Protein AF-A0A2M8E3I6-F1 (afdb_monomer_lite)

Foldseek 3Di:
DDKDWQDPDPPFNFQGKMWDADVVVRAIAIEFGAFRDPPPPRLVVLQDDGPDQLQRHAEYEFQAQDRSGHVSQLLSVVRHHQHAYEFAPLRLLLNLLVNQVVQVVSPPSHHNVSSVSHHYDHQLVDPPDFAQDWDDPDVQKIWHWWQQQPFQRGTKIWIWGQDPVRDIAIEIENPDHDLAALPACQQFFWHHTDDHHDDHPYYDDRCPCVPPDDDPLNSGNVSVLVVVLVCCCVACPVVVHDDDDDDDLGRVVLSVVVSVQCSCPPPVDDPPAHFHAQDDPPCPVPQCDVQKHFPLLVVLLLVLLVVDDPVSSVLPVVQKDFPDDPPRTIMGGDDPRPDDVVNSVVSSVVNHGDDPDDDDDPDPSSVSNVVSSLVLLPPPDDPDPSRHGTGRVVPVPPVSVVVVSSSD

pLDDT: mean 81.99, std 17.5, range [33.56, 98.88]

Sequence (408 aa):
MQFRFIGATGGHVTGSCTHFYYPRKDSQFLVDCGLVQGEGDDFKQNSSAFPFDPSEIDFVLLTHAHQDHCGLIPKLYKDGFTGRVICTKATARLAKLSLLDSAFHNEGLFSEDDVNSILFDPIDDRPKFGLSKLLPIADDLFASFTRSAHILGATSITIGWLNQSTENEYLVMSGDLGNNTKNNPYQPLLAGRQGIFGYPKAIIVESTYGGKDRDQASSDYEGRFECLRKIIQEEVFDKKSLLLIPAFSLQRTQELLFDLVLTFQRHFSSQELSQTPSYFPSEFYDEFENDVWDHAVHRCLLRAIYTLPVVEQDKWLNCFVAADSTGRENFRLVDNAAVSVEDIKKLMAECRHTYPVEIVLDSILARKMSAVFRDELCRRQQFNPEETVYRNRQIKVDPIVKTIFQSI

Structure (mmCIF, N/CA/C/O backbone):
data_AF-A0A2M8E3I6-F1
#
_entry.id   AF-A0A2M8E3I6-F1
#
loop_
_atom_site.group_PDB
_atom_site.id
_atom_site.type_symbol
_atom_site.label_atom_id
_atom_site.label_alt_id
_atom_site.label_comp_id
_atom_site.label_asym_id
_atom_site.label_entity_id
_atom_site.label_seq_id
_atom_site.pdbx_PDB_ins_code
_atom_site.Cartn_x
_atom_site.Cartn_y
_atom_site.Cartn_z
_atom_site.occupancy
_atom_site.B_iso_or_equiv
_atom_site.auth_seq_id
_atom_site.auth_comp_id
_atom_site.auth_asym_id
_atom_site.auth_atom_id
_atom_site.pdbx_PDB_model_num
ATOM 1 N N . MET A 1 1 ? 21.182 2.546 -16.568 1.00 93.81 1 MET A N 1
ATOM 2 C CA . MET A 1 1 ? 19.745 2.713 -16.292 1.00 93.81 1 MET A CA 1
ATOM 3 C C . MET A 1 1 ? 19.316 4.084 -16.776 1.00 93.81 1 MET A C 1
ATOM 5 O O . MET A 1 1 ? 20.080 5.025 -16.590 1.00 93.81 1 MET A O 1
ATOM 9 N N . GLN A 1 2 ? 18.151 4.186 -17.406 1.00 95.12 2 GLN A N 1
ATOM 10 C CA . GLN A 1 2 ? 17.496 5.449 -17.746 1.00 95.12 2 GLN A CA 1
ATOM 11 C C . GLN A 1 2 ? 16.125 5.473 -17.069 1.00 95.12 2 GLN A C 1
ATOM 13 O O . GLN A 1 2 ? 15.511 4.423 -16.898 1.00 95.12 2 GLN A O 1
ATOM 18 N N . PHE A 1 3 ? 15.651 6.652 -16.676 1.00 95.94 3 PHE A N 1
ATOM 19 C CA . PHE A 1 3 ? 14.306 6.810 -16.135 1.00 95.94 3 PHE A CA 1
ATOM 20 C C . PHE A 1 3 ? 13.738 8.180 -16.485 1.00 95.94 3 PHE A C 1
ATOM 22 O O . PHE A 1 3 ? 14.482 9.129 -16.744 1.00 95.94 3 PHE A O 1
ATOM 29 N N . ARG A 1 4 ? 12.412 8.274 -16.488 1.00 95.75 4 ARG A N 1
ATOM 30 C CA . ARG A 1 4 ? 11.667 9.520 -16.661 1.00 95.75 4 ARG A CA 1
ATOM 31 C C . ARG A 1 4 ? 10.463 9.533 -15.729 1.00 95.75 4 ARG A C 1
ATOM 33 O O . ARG A 1 4 ? 9.799 8.512 -15.548 1.00 95.75 4 ARG A O 1
ATOM 40 N N . PHE A 1 5 ? 10.179 10.698 -15.167 1.00 96.19 5 PHE A N 1
ATOM 41 C CA . PHE A 1 5 ? 8.969 10.917 -14.389 1.00 96.19 5 PHE A CA 1
ATOM 42 C C . PHE A 1 5 ? 7.793 11.158 -15.328 1.00 96.19 5 PHE A C 1
ATOM 44 O O . PHE A 1 5 ? 7.917 11.929 -16.280 1.00 96.19 5 PHE A O 1
ATOM 51 N N . ILE A 1 6 ? 6.682 10.474 -15.073 1.00 95.62 6 ILE A N 1
ATOM 52 C CA . ILE A 1 6 ? 5.455 10.587 -15.865 1.00 95.62 6 ILE A CA 1
ATOM 53 C C . ILE A 1 6 ? 4.423 11.452 -15.138 1.00 95.62 6 ILE A C 1
ATOM 55 O O . ILE A 1 6 ? 3.799 12.297 -15.770 1.00 95.62 6 ILE A O 1
ATOM 59 N N . GLY A 1 7 ? 4.291 11.286 -13.820 1.00 92.62 7 GLY A N 1
ATOM 60 C CA . GLY A 1 7 ? 3.393 12.078 -12.974 1.00 92.62 7 GLY A CA 1
ATOM 61 C C . GLY A 1 7 ? 3.986 12.360 -11.590 1.00 92.62 7 GLY A C 1
ATOM 62 O O . GLY A 1 7 ? 5.156 12.047 -11.356 1.00 92.62 7 GLY A O 1
ATOM 63 N N . ALA A 1 8 ? 3.211 13.008 -10.711 1.00 89.88 8 ALA A N 1
ATOM 64 C CA . ALA A 1 8 ? 3.651 13.522 -9.403 1.00 89.88 8 ALA A CA 1
ATOM 65 C C . ALA A 1 8 ? 4.934 14.387 -9.464 1.00 89.88 8 ALA A C 1
ATOM 67 O O . ALA A 1 8 ? 5.856 14.259 -8.657 1.00 89.88 8 ALA A O 1
ATOM 68 N N . THR A 1 9 ? 5.028 15.266 -10.468 1.00 87.62 9 THR A N 1
ATOM 69 C CA . THR A 1 9 ? 6.134 16.231 -10.625 1.00 87.62 9 THR A CA 1
ATOM 70 C C . THR A 1 9 ? 5.603 17.634 -10.878 1.00 87.62 9 THR A C 1
ATOM 72 O O . THR A 1 9 ? 4.411 17.814 -11.061 1.00 87.62 9 THR A O 1
ATOM 75 N N . GLY A 1 10 ? 6.458 18.662 -10.860 1.00 82.69 10 GLY A N 1
ATOM 76 C CA . GLY A 1 10 ? 6.029 20.030 -11.191 1.00 82.69 10 GLY A CA 1
ATOM 77 C C . GLY A 1 10 ? 5.112 20.689 -10.152 1.00 82.69 10 GLY A C 1
ATOM 78 O O . GLY A 1 10 ? 4.431 21.653 -10.479 1.00 82.69 10 GLY A O 1
ATOM 79 N N . GLY A 1 11 ? 5.108 20.195 -8.909 1.00 79.19 11 GLY A N 1
ATOM 80 C CA . GLY A 1 11 ? 4.252 20.687 -7.820 1.00 79.19 11 GLY A CA 1
ATOM 81 C C . GLY A 1 11 ? 2.971 19.875 -7.601 1.00 79.19 11 GLY A C 1
ATOM 82 O O . GLY A 1 11 ? 2.215 20.191 -6.686 1.00 79.19 11 GLY A O 1
ATOM 83 N N . HIS A 1 12 ? 2.756 18.836 -8.406 1.00 86.38 12 HIS A N 1
ATOM 84 C CA . HIS A 1 12 ? 1.662 17.876 -8.281 1.00 86.38 12 HIS A CA 1
ATOM 85 C C . HIS A 1 12 ? 1.984 16.798 -7.232 1.00 86.38 12 HIS A C 1
ATOM 87 O O . HIS A 1 12 ? 3.141 16.392 -7.104 1.00 86.38 12 HIS A O 1
ATOM 93 N N . VAL A 1 13 ? 0.974 16.359 -6.476 1.00 87.50 13 VAL A N 1
ATOM 94 C CA . VAL A 1 13 ? 1.110 15.360 -5.397 1.00 87.50 13 VAL A CA 1
ATOM 95 C C . VAL A 1 13 ? 0.687 13.977 -5.886 1.00 87.50 13 VAL A C 1
ATOM 97 O O . VAL A 1 13 ? 1.297 12.985 -5.509 1.00 87.50 13 VAL A O 1
ATOM 100 N N . THR A 1 14 ? -0.331 13.914 -6.742 1.00 92.56 14 THR A N 1
ATOM 101 C CA . THR A 1 14 ? -0.968 12.660 -7.158 1.00 92.56 14 THR A CA 1
ATOM 102 C C . THR A 1 14 ? -0.487 12.177 -8.530 1.00 92.56 14 THR A C 1
ATOM 104 O O . THR A 1 14 ? 0.274 12.852 -9.230 1.00 92.56 14 THR A O 1
ATOM 107 N N . GLY A 1 15 ? -0.906 10.972 -8.925 1.00 94.00 15 GLY A N 1
ATOM 108 C CA . GLY A 1 15 ? -0.534 10.385 -10.212 1.00 94.00 15 GLY A CA 1
ATOM 109 C C . GLY A 1 15 ? 0.913 9.901 -10.270 1.00 94.00 15 GLY A C 1
ATOM 110 O O . GLY A 1 15 ? 1.562 10.037 -11.307 1.00 94.00 15 GLY A O 1
ATOM 111 N N . SER A 1 16 ? 1.450 9.365 -9.169 1.00 97.25 16 SER A N 1
ATOM 112 C CA . SER A 1 16 ? 2.825 8.866 -9.125 1.00 97.25 16 SER A CA 1
ATOM 113 C C . SER A 1 16 ? 3.037 7.778 -10.176 1.00 97.25 16 SER A C 1
ATOM 115 O O . SER A 1 16 ? 2.357 6.748 -10.196 1.00 97.25 16 SER A O 1
ATOM 117 N N . CYS A 1 17 ? 3.983 8.019 -11.080 1.00 98.06 17 CYS A N 1
ATOM 118 C CA . CYS A 1 17 ? 4.408 7.042 -12.068 1.00 98.06 17 CYS A CA 1
ATOM 119 C C . CYS A 1 17 ? 5.804 7.400 -12.577 1.00 98.06 17 CYS A C 1
ATOM 121 O O . CYS A 1 17 ? 6.047 8.512 -13.060 1.00 98.06 17 CYS A O 1
ATOM 123 N N . THR A 1 18 ? 6.733 6.452 -12.482 1.00 98.25 18 THR A N 1
ATOM 124 C CA . THR A 1 18 ? 8.090 6.598 -13.018 1.00 98.25 18 THR A CA 1
ATOM 125 C C . THR A 1 18 ? 8.389 5.458 -13.976 1.00 98.25 18 THR A C 1
ATOM 127 O O . THR A 1 18 ? 8.309 4.291 -13.604 1.00 98.25 18 THR A O 1
ATOM 130 N N . HIS A 1 19 ? 8.771 5.803 -15.203 1.00 98.44 19 HIS A N 1
ATOM 131 C CA . HIS A 1 19 ? 9.119 4.843 -16.243 1.00 98.44 19 HIS A CA 1
ATOM 132 C C . HIS A 1 19 ? 10.629 4.627 -16.291 1.00 98.44 19 HIS A C 1
ATOM 134 O O . HIS A 1 19 ? 11.386 5.595 -16.402 1.00 98.44 19 HIS A O 1
ATOM 140 N N . PHE A 1 20 ? 11.057 3.370 -16.245 1.00 98.25 20 PHE A N 1
ATOM 141 C CA . PHE A 1 20 ? 12.452 2.953 -16.317 1.00 98.25 20 PHE A CA 1
ATOM 142 C C . PHE A 1 20 ? 12.721 2.180 -17.602 1.00 98.25 20 PHE A C 1
ATOM 144 O O . PHE A 1 20 ? 11.920 1.348 -18.013 1.00 98.25 20 PHE A O 1
ATOM 151 N N . TYR A 1 21 ? 13.899 2.410 -18.176 1.00 97.81 21 TYR A N 1
ATOM 152 C CA . TYR A 1 21 ? 14.440 1.618 -19.273 1.00 97.81 21 TYR A CA 1
ATOM 153 C C . TYR A 1 21 ? 15.855 1.150 -18.931 1.00 97.81 21 TYR A C 1
ATOM 155 O O . TYR A 1 21 ? 16.735 1.942 -18.557 1.00 97.81 21 TYR A O 1
ATOM 163 N N . TYR A 1 22 ? 16.085 -0.154 -19.071 1.00 96.38 22 TYR A N 1
ATOM 164 C CA . TYR A 1 22 ? 17.361 -0.813 -18.847 1.00 96.38 22 TYR A CA 1
ATOM 165 C C . TYR A 1 22 ? 17.946 -1.357 -20.164 1.00 96.38 22 TYR A C 1
ATOM 167 O O . TYR A 1 22 ? 17.717 -2.515 -20.517 1.00 96.38 22 TYR A O 1
ATOM 175 N N . PRO A 1 23 ? 18.794 -0.571 -20.862 1.00 94.62 23 PRO A N 1
ATOM 176 C CA . PRO A 1 23 ? 19.264 -0.912 -22.208 1.00 94.62 23 PRO A CA 1
ATOM 177 C C . PRO A 1 23 ? 20.058 -2.217 -22.315 1.00 94.62 23 PRO A C 1
ATOM 179 O O . PRO A 1 23 ? 20.102 -2.833 -23.370 1.00 94.62 23 PRO A O 1
ATOM 182 N N . ARG A 1 24 ? 20.725 -2.651 -21.236 1.00 93.19 24 ARG A N 1
ATOM 183 C CA . ARG A 1 24 ? 21.569 -3.861 -21.248 1.00 93.19 24 ARG A CA 1
ATOM 184 C C . ARG A 1 24 ? 20.755 -5.143 -21.446 1.00 93.19 24 ARG A C 1
ATOM 186 O O . ARG A 1 24 ? 21.316 -6.141 -21.893 1.00 93.19 24 ARG A O 1
ATOM 193 N N . LYS A 1 25 ? 19.474 -5.124 -21.078 1.00 94.31 25 LYS A N 1
ATOM 194 C CA . LYS A 1 25 ? 18.557 -6.264 -21.187 1.00 94.31 25 LYS A CA 1
ATOM 195 C C . LYS A 1 25 ? 17.316 -5.955 -22.013 1.00 94.31 25 LYS A C 1
ATOM 197 O O . LYS A 1 25 ? 16.444 -6.806 -22.069 1.00 94.31 25 LYS A O 1
ATOM 202 N N . ASP A 1 26 ? 17.264 -4.769 -22.619 1.00 95.12 26 ASP A N 1
ATOM 203 C CA . ASP A 1 26 ? 16.097 -4.278 -23.352 1.00 95.12 26 ASP A CA 1
ATOM 204 C C . ASP A 1 26 ? 14.796 -4.399 -22.537 1.00 95.12 26 ASP A C 1
ATOM 206 O O . ASP A 1 26 ? 13.792 -4.917 -23.002 1.00 95.12 26 ASP A O 1
ATOM 210 N N . SER A 1 27 ? 14.859 -3.990 -21.265 1.00 96.25 27 SER A N 1
ATOM 211 C CA . SER A 1 27 ? 13.764 -4.160 -20.303 1.00 96.25 27 SER A CA 1
ATOM 212 C C . SER A 1 27 ? 13.181 -2.813 -19.894 1.00 96.25 27 SER A C 1
ATOM 214 O O . SER A 1 27 ? 13.933 -1.881 -19.574 1.00 96.25 27 SER A O 1
ATOM 216 N N . GLN A 1 28 ? 11.853 -2.715 -19.884 1.00 98.19 28 GLN A N 1
ATOM 217 C CA . GLN A 1 28 ? 11.099 -1.529 -19.482 1.00 98.19 28 GLN A CA 1
ATOM 218 C C . GLN A 1 28 ? 10.182 -1.875 -18.311 1.00 98.19 28 GLN A C 1
ATOM 220 O O . GLN A 1 28 ? 9.506 -2.898 -18.309 1.00 98.19 28 GLN A O 1
ATOM 225 N N . PHE A 1 29 ? 10.148 -1.033 -17.284 1.00 98.69 29 PHE A N 1
ATOM 226 C CA . PHE A 1 29 ? 9.300 -1.271 -16.116 1.00 98.69 29 PHE A CA 1
ATOM 227 C C . PHE A 1 29 ? 8.841 0.037 -15.483 1.00 98.69 29 PHE A C 1
ATOM 229 O O . PHE A 1 29 ? 9.412 1.105 -15.720 1.00 98.69 29 PHE A O 1
ATOM 236 N N . LEU A 1 30 ? 7.806 -0.051 -14.652 1.00 98.81 30 LEU A N 1
ATOM 237 C CA . LEU A 1 30 ? 7.292 1.091 -13.902 1.00 98.81 30 LEU A CA 1
ATOM 238 C C . LEU A 1 30 ? 7.604 0.959 -12.414 1.00 98.81 30 LEU A C 1
ATOM 240 O O . LEU A 1 30 ? 7.634 -0.143 -11.864 1.00 98.81 30 LEU A O 1
ATOM 244 N N . VAL A 1 31 ? 7.783 2.102 -11.760 1.00 98.75 31 VAL A N 1
ATOM 245 C CA . VAL A 1 31 ? 7.571 2.232 -10.319 1.00 98.75 31 VAL A CA 1
ATOM 246 C C . VAL A 1 31 ? 6.339 3.090 -10.121 1.00 98.75 31 VAL A C 1
ATOM 248 O O . VAL A 1 31 ? 6.346 4.259 -10.517 1.00 98.75 31 VAL A O 1
ATOM 251 N N . ASP A 1 32 ? 5.323 2.486 -9.511 1.00 98.75 32 ASP A N 1
ATOM 252 C CA . ASP A 1 32 ? 3.974 3.026 -9.351 1.00 98.75 32 ASP A CA 1
ATOM 253 C C . ASP A 1 32 ? 3.268 3.378 -10.684 1.00 98.75 32 ASP A C 1
ATOM 255 O O . ASP A 1 32 ? 3.872 3.580 -11.742 1.00 98.75 32 ASP A O 1
ATOM 259 N N . CYS A 1 33 ? 1.939 3.393 -10.644 1.00 98.31 33 CYS A N 1
ATOM 260 C CA . CYS A 1 33 ? 1.063 3.824 -11.731 1.00 98.31 33 CYS A CA 1
ATOM 261 C C . CYS A 1 33 ? -0.250 4.334 -11.119 1.00 98.31 33 CYS A C 1
ATOM 263 O O . CYS A 1 33 ? -1.240 3.608 -10.988 1.00 98.31 33 CYS A O 1
ATOM 265 N N . GLY A 1 34 ? -0.207 5.571 -10.638 1.00 97.38 34 GLY A N 1
ATOM 266 C CA . GLY A 1 34 ? -1.261 6.192 -9.851 1.00 97.38 34 GLY A CA 1
ATOM 267 C C . GLY A 1 34 ? -2.259 7.037 -10.628 1.00 97.38 34 GLY A C 1
ATOM 268 O O . GLY A 1 34 ? -1.952 7.536 -11.704 1.00 97.38 34 GLY A O 1
ATOM 269 N N . LEU A 1 35 ? -3.434 7.246 -10.033 1.00 94.88 35 LEU A N 1
ATOM 270 C CA . LEU A 1 35 ? -4.425 8.225 -10.483 1.00 94.88 35 LEU A CA 1
ATOM 271 C C . LEU A 1 35 ? -4.033 9.638 -10.059 1.00 94.88 35 LEU A C 1
ATOM 273 O O . LEU A 1 35 ? -3.613 9.858 -8.924 1.00 94.88 35 LEU A O 1
ATOM 277 N N . VAL A 1 36 ? -4.256 10.600 -10.948 1.00 92.94 36 VAL A N 1
ATOM 278 C CA . VAL A 1 36 ? -4.301 12.022 -10.595 1.00 92.94 36 VAL A CA 1
ATOM 279 C C . VAL A 1 36 ? -5.643 12.314 -9.921 1.00 92.94 36 VAL A C 1
ATOM 281 O O . VAL A 1 36 ? -6.683 11.876 -10.422 1.00 92.94 36 VAL A O 1
ATOM 284 N N . GLN A 1 37 ? -5.632 13.014 -8.785 1.00 88.06 37 GLN A N 1
ATOM 285 C CA . GLN A 1 37 ? -6.829 13.360 -8.014 1.00 88.06 37 GLN A CA 1
ATOM 286 C C . GLN A 1 37 ? -6.714 14.759 -7.398 1.00 88.06 37 GLN A C 1
ATOM 288 O O . GLN A 1 37 ? -5.751 15.068 -6.702 1.00 88.06 37 GLN A O 1
ATOM 293 N N . GLY A 1 38 ? -7.750 15.579 -7.571 1.00 84.12 38 GLY A N 1
ATOM 294 C CA . GLY A 1 38 ? -7.849 16.912 -6.984 1.00 84.12 38 GLY A CA 1
ATOM 295 C C . GLY A 1 38 ? -6.965 17.964 -7.656 1.00 84.12 38 GLY A C 1
ATOM 296 O O . GLY A 1 38 ? -6.699 18.998 -7.045 1.00 84.12 38 GLY A O 1
ATOM 297 N N . GLU A 1 39 ? -6.515 17.730 -8.892 1.00 80.56 39 GLU A N 1
ATOM 298 C CA . GLU A 1 39 ? -5.543 18.586 -9.589 1.00 80.56 39 GLU A CA 1
ATOM 299 C C . GLU A 1 39 ? -6.101 19.213 -10.879 1.00 80.56 39 GLU A C 1
ATOM 301 O O . GLU A 1 39 ? -5.367 19.814 -11.667 1.00 80.56 39 GLU A O 1
ATOM 306 N N . GLY A 1 40 ? -7.419 19.134 -11.077 1.00 82.19 40 GLY A N 1
ATOM 307 C CA . GLY A 1 40 ? -8.148 19.831 -12.133 1.00 82.19 40 GLY A CA 1
ATOM 308 C C . GLY A 1 40 ? -9.080 18.891 -12.885 1.00 82.19 40 GLY A C 1
ATOM 309 O O . GLY A 1 40 ? -9.989 18.308 -12.302 1.00 82.19 40 GLY A O 1
ATOM 310 N N . ASP A 1 41 ? -8.881 18.772 -14.200 1.00 84.44 41 ASP A N 1
ATOM 311 C CA . ASP A 1 41 ? -9.621 17.819 -15.039 1.00 84.44 41 ASP A CA 1
ATOM 312 C C . ASP A 1 41 ? -9.007 16.413 -14.918 1.00 84.44 41 ASP A C 1
ATOM 314 O O . ASP A 1 41 ? -8.350 15.903 -15.831 1.00 84.44 41 ASP A O 1
ATOM 318 N N . ASP A 1 42 ? -9.168 15.826 -13.730 1.00 87.88 42 ASP A N 1
ATOM 319 C CA . ASP A 1 42 ? -8.572 14.545 -13.342 1.00 87.88 42 ASP A CA 1
ATOM 320 C C . ASP A 1 42 ? -8.997 13.419 -14.292 1.00 87.88 42 ASP A C 1
ATOM 322 O O . ASP A 1 42 ? -8.178 12.603 -14.711 1.00 87.88 42 ASP A O 1
ATOM 326 N N . PHE A 1 43 ? -10.272 13.394 -14.694 1.00 86.00 43 PHE A N 1
ATOM 327 C CA . PHE A 1 43 ? -10.789 12.367 -15.597 1.00 86.00 43 PHE A CA 1
ATOM 328 C C . PHE A 1 43 ? -10.092 12.418 -16.957 1.00 86.00 43 PHE A C 1
ATOM 330 O O . PHE A 1 43 ? -9.667 11.384 -17.477 1.00 86.00 43 PHE A O 1
ATOM 337 N N . LYS A 1 44 ? -9.918 13.611 -17.538 1.00 88.19 44 LYS A N 1
ATOM 338 C CA . LYS A 1 44 ? -9.202 13.768 -18.809 1.00 88.19 44 LYS A CA 1
ATOM 339 C C . LYS A 1 44 ? -7.736 13.352 -18.701 1.00 88.19 44 LYS A C 1
ATOM 341 O O . LYS A 1 44 ? -7.215 12.708 -19.612 1.00 88.19 44 LYS A O 1
ATOM 346 N N . GLN A 1 45 ? -7.067 13.708 -17.606 1.00 89.81 45 GLN A N 1
ATOM 347 C CA . GLN A 1 45 ? -5.674 13.309 -17.386 1.00 89.81 45 GLN A CA 1
ATOM 348 C C . GLN A 1 45 ? -5.552 11.788 -17.272 1.00 89.81 45 GLN A C 1
ATOM 350 O O . GLN A 1 45 ? -4.782 11.175 -18.007 1.00 89.81 45 GLN A O 1
ATOM 355 N N . ASN A 1 46 ? -6.384 11.173 -16.435 1.00 93.75 46 ASN A N 1
ATOM 356 C CA . ASN A 1 46 ? -6.369 9.734 -16.198 1.00 93.75 46 ASN A CA 1
ATOM 357 C C . ASN A 1 46 ? -6.786 8.921 -17.438 1.00 93.75 46 ASN A C 1
ATOM 359 O O . ASN A 1 46 ? -6.259 7.835 -17.667 1.00 93.75 46 ASN A O 1
ATOM 363 N N . SER A 1 47 ? -7.702 9.437 -18.266 1.00 92.56 47 SER A N 1
ATOM 364 C CA . SER A 1 47 ? -8.155 8.776 -19.504 1.00 92.56 47 SER A CA 1
ATOM 365 C C . SER A 1 47 ? -7.203 8.939 -20.691 1.00 92.56 47 SER A C 1
ATOM 367 O O . SER A 1 47 ? -7.364 8.249 -21.698 1.00 92.56 47 SER A O 1
ATOM 369 N N . SER A 1 48 ? -6.196 9.810 -20.587 1.00 93.69 48 SER A N 1
ATOM 370 C CA . SER A 1 48 ? -5.222 10.018 -21.658 1.00 93.69 48 SER A CA 1
ATOM 371 C C . SER A 1 48 ? -4.384 8.760 -21.928 1.00 93.69 48 SER A C 1
ATOM 373 O O . SER A 1 48 ? -4.214 7.881 -21.075 1.00 93.69 48 SER A O 1
ATOM 375 N N . ALA A 1 49 ? -3.859 8.654 -23.150 1.00 95.69 49 ALA A N 1
ATOM 376 C CA . ALA A 1 49 ? -2.927 7.589 -23.501 1.00 95.69 49 ALA A CA 1
ATOM 377 C C . ALA A 1 49 ? -1.630 7.726 -22.690 1.00 95.69 49 ALA A C 1
ATOM 379 O O . ALA A 1 49 ? -1.152 8.838 -22.447 1.00 95.69 49 ALA A O 1
ATOM 380 N N . PHE A 1 50 ? -1.045 6.594 -22.298 1.00 97.12 50 PHE A N 1
ATOM 381 C CA . PHE A 1 50 ? 0.264 6.596 -21.657 1.00 97.12 50 PHE A CA 1
ATOM 382 C C . PHE A 1 50 ? 1.339 7.096 -22.642 1.00 97.12 50 PHE A C 1
ATOM 384 O O . PHE A 1 50 ? 1.246 6.850 -23.844 1.00 97.12 50 PHE A O 1
ATOM 391 N N . PRO A 1 51 ? 2.398 7.777 -22.168 1.00 96.38 51 PRO A N 1
ATOM 392 C CA . PRO A 1 51 ? 3.505 8.232 -23.019 1.00 96.38 51 PRO A CA 1
ATOM 393 C C . PRO A 1 51 ? 4.510 7.109 -23.361 1.00 96.38 51 PRO A C 1
ATOM 395 O O . PRO A 1 51 ? 5.648 7.382 -23.756 1.00 96.38 51 PRO A O 1
ATOM 398 N N . PHE A 1 52 ? 4.124 5.854 -23.137 1.00 96.81 52 PHE A N 1
ATOM 399 C CA . PHE A 1 52 ? 4.816 4.604 -23.457 1.00 96.81 52 PHE A CA 1
ATOM 400 C C . PHE A 1 52 ? 3.773 3.592 -23.939 1.00 96.81 52 PHE A C 1
ATOM 402 O O . PHE A 1 52 ? 2.587 3.767 -23.663 1.00 96.81 52 PHE A O 1
ATOM 409 N N . ASP A 1 53 ? 4.218 2.539 -24.620 1.00 97.81 53 ASP A N 1
ATOM 410 C CA . ASP A 1 53 ? 3.368 1.402 -24.968 1.00 97.81 53 ASP A CA 1
ATOM 411 C C . ASP A 1 53 ? 3.222 0.471 -23.745 1.00 97.81 53 ASP A C 1
ATOM 413 O O . ASP A 1 53 ? 4.226 -0.071 -23.276 1.00 97.81 53 ASP A O 1
ATOM 417 N N . PRO A 1 54 ? 2.010 0.279 -23.186 1.00 98.25 54 PRO A N 1
ATOM 418 C CA . PRO A 1 54 ? 1.792 -0.621 -22.052 1.00 98.25 54 PRO A CA 1
ATOM 419 C C . PRO A 1 54 ? 2.213 -2.071 -22.307 1.00 98.25 54 PRO A C 1
ATOM 421 O O . PRO A 1 54 ? 2.590 -2.759 -21.358 1.00 98.25 54 PRO A O 1
ATOM 424 N N . SER A 1 55 ? 2.172 -2.535 -23.561 1.00 98.25 55 SER A N 1
ATOM 425 C CA . SER A 1 55 ? 2.550 -3.906 -23.927 1.00 98.25 55 SER A CA 1
ATOM 426 C C . SER A 1 55 ? 4.062 -4.158 -23.878 1.00 98.25 55 SER A C 1
ATOM 428 O O . SER A 1 55 ? 4.483 -5.309 -23.783 1.00 98.25 55 SER A O 1
ATOM 430 N N . GLU A 1 56 ? 4.877 -3.097 -23.879 1.00 98.00 56 GLU A N 1
ATOM 431 C CA . GLU A 1 56 ? 6.338 -3.180 -23.745 1.00 98.00 56 GLU A CA 1
ATOM 432 C C . GLU A 1 56 ? 6.816 -3.159 -22.283 1.00 98.00 56 GLU A C 1
ATOM 434 O O . GLU A 1 56 ? 8.004 -3.333 -22.018 1.00 98.00 56 GLU A O 1
ATOM 439 N N . ILE A 1 57 ? 5.921 -2.926 -21.318 1.00 98.56 57 ILE A N 1
ATOM 440 C CA . ILE A 1 57 ? 6.269 -2.903 -19.894 1.00 98.56 57 ILE A CA 1
ATOM 441 C C . ILE A 1 57 ? 6.332 -4.340 -19.358 1.00 98.56 57 ILE A C 1
ATOM 443 O O . ILE A 1 57 ? 5.341 -5.067 -19.360 1.00 98.56 57 ILE A O 1
ATOM 447 N N . ASP A 1 58 ? 7.481 -4.737 -18.814 1.00 98.50 58 ASP A N 1
ATOM 448 C CA . ASP A 1 58 ? 7.723 -6.092 -18.306 1.00 98.50 58 ASP A CA 1
ATOM 449 C C . ASP A 1 58 ? 7.024 -6.350 -16.962 1.00 98.50 58 ASP A C 1
ATOM 451 O O . ASP A 1 58 ? 6.494 -7.434 -16.687 1.00 98.50 58 ASP A O 1
ATOM 455 N N . PHE A 1 59 ? 7.068 -5.359 -16.070 1.00 98.75 59 PHE A N 1
ATOM 456 C CA . PHE A 1 59 ? 6.495 -5.426 -14.728 1.00 98.75 59 PHE A CA 1
ATOM 457 C C . PHE A 1 59 ? 6.305 -4.034 -14.115 1.00 98.75 59 PHE A C 1
ATOM 459 O O . PHE A 1 59 ? 6.871 -3.034 -14.562 1.00 98.75 59 PHE A O 1
ATOM 466 N N . VAL A 1 60 ? 5.534 -3.989 -13.030 1.00 98.88 60 VAL A N 1
ATOM 467 C CA . VAL A 1 60 ? 5.369 -2.812 -12.172 1.00 98.88 60 VAL A CA 1
ATOM 468 C C . VAL A 1 60 ? 5.901 -3.143 -10.784 1.00 98.88 60 VAL A C 1
ATOM 470 O O . VAL A 1 60 ? 5.519 -4.150 -10.192 1.00 98.88 60 VAL A O 1
ATOM 473 N N . LEU A 1 61 ? 6.770 -2.295 -10.245 1.00 98.88 61 LEU A N 1
ATOM 474 C CA . LEU A 1 61 ? 7.127 -2.285 -8.830 1.00 98.88 61 LEU A CA 1
ATOM 475 C C . LEU A 1 61 ? 6.179 -1.315 -8.122 1.00 98.88 61 LEU A C 1
ATOM 477 O O . LEU A 1 61 ? 6.174 -0.129 -8.441 1.00 98.88 61 LEU A O 1
ATOM 481 N N . LEU A 1 62 ? 5.370 -1.804 -7.184 1.00 98.88 62 LEU A N 1
ATOM 482 C CA . LEU A 1 62 ? 4.374 -0.977 -6.500 1.00 98.88 62 LEU A CA 1
ATOM 483 C C . LEU A 1 62 ? 4.781 -0.729 -5.043 1.00 98.88 62 LEU A C 1
ATOM 485 O O . LEU A 1 62 ? 4.968 -1.673 -4.269 1.00 98.88 62 LEU A O 1
ATOM 489 N N . THR A 1 63 ? 4.907 0.548 -4.675 1.00 98.62 63 THR A N 1
ATOM 490 C CA . THR A 1 63 ? 5.378 0.984 -3.352 1.00 98.62 63 THR A CA 1
ATOM 491 C C . THR A 1 63 ? 4.337 0.753 -2.263 1.00 98.62 63 THR A C 1
ATOM 493 O O . THR A 1 63 ? 4.677 0.262 -1.183 1.00 98.62 63 THR A O 1
ATOM 496 N N . HIS A 1 64 ? 3.073 1.104 -2.527 1.00 98.31 64 HIS A N 1
ATOM 497 C CA . HIS A 1 64 ? 1.960 0.948 -1.593 1.00 98.31 64 HIS A CA 1
ATOM 498 C C . HIS A 1 64 ? 0.584 1.078 -2.277 1.00 98.31 64 HIS A C 1
ATOM 500 O O . HIS A 1 64 ? 0.483 1.235 -3.485 1.00 98.31 64 HIS A O 1
ATOM 506 N N . ALA A 1 65 ? -0.493 0.942 -1.498 1.00 98.00 65 ALA A N 1
ATOM 507 C CA . ALA A 1 65 ? -1.852 0.717 -1.997 1.00 98.00 65 ALA A CA 1
ATOM 508 C C . ALA A 1 65 ? -2.728 1.975 -2.170 1.00 98.00 65 ALA A C 1
ATOM 510 O O . ALA A 1 65 ? -3.920 1.828 -2.442 1.00 98.00 65 ALA A O 1
ATOM 511 N N . HIS A 1 66 ? -2.204 3.192 -1.993 1.00 97.19 66 HIS A N 1
ATOM 512 C CA . HIS A 1 66 ? -3.012 4.380 -2.279 1.00 97.19 66 HIS A CA 1
ATOM 513 C C . HIS A 1 66 ? -3.285 4.532 -3.784 1.00 97.19 66 HIS A C 1
ATOM 515 O O . HIS A 1 66 ? -2.530 4.047 -4.633 1.00 97.19 66 HIS A O 1
ATOM 521 N N . GLN A 1 67 ? -4.407 5.170 -4.122 1.00 95.75 67 GLN A N 1
ATOM 522 C CA . GLN A 1 67 ? -4.887 5.296 -5.503 1.00 95.75 67 GLN A CA 1
ATOM 523 C C . GLN A 1 67 ? -3.973 6.166 -6.366 1.00 95.75 67 GLN A C 1
ATOM 525 O O . GLN A 1 67 ? -3.788 5.884 -7.544 1.00 95.75 67 GLN A O 1
ATOM 530 N N . ASP A 1 68 ? -3.313 7.151 -5.783 1.00 96.50 68 ASP A N 1
ATOM 531 C CA . ASP A 1 68 ? -2.291 7.971 -6.424 1.00 96.50 68 ASP A CA 1
ATOM 532 C C . ASP A 1 68 ? -0.958 7.242 -6.663 1.00 96.50 68 ASP A C 1
ATOM 534 O O . ASP A 1 68 ? -0.057 7.820 -7.264 1.00 96.50 68 ASP A O 1
ATOM 538 N N . HIS A 1 69 ? -0.859 5.954 -6.302 1.00 98.44 69 HIS A N 1
ATOM 539 C CA . HIS A 1 69 ? 0.268 5.068 -6.630 1.00 98.44 69 HIS A CA 1
ATOM 540 C C . HIS A 1 69 ? -0.136 3.801 -7.399 1.00 98.44 69 HIS A C 1
ATOM 542 O O . HIS A 1 69 ? 0.681 3.250 -8.134 1.00 98.44 69 HIS A O 1
ATOM 548 N N . CYS A 1 70 ? -1.375 3.317 -7.260 1.00 98.25 70 CYS A N 1
ATOM 549 C CA . CYS A 1 70 ? -1.836 2.086 -7.926 1.00 98.25 70 CYS A CA 1
ATOM 550 C C . CYS A 1 70 ? -3.062 2.254 -8.833 1.00 98.25 70 CYS A C 1
ATOM 552 O O . CYS A 1 70 ? -3.434 1.319 -9.540 1.00 98.25 70 CYS A O 1
ATOM 554 N N . GLY A 1 71 ? -3.712 3.414 -8.803 1.00 97.25 71 GLY A N 1
ATOM 555 C CA . GLY A 1 71 ? -5.044 3.623 -9.358 1.00 97.25 71 GLY A CA 1
ATOM 556 C C . GLY A 1 71 ? -5.157 3.488 -10.878 1.00 97.25 71 GLY A C 1
ATOM 557 O O . GLY A 1 71 ? -6.247 3.215 -11.366 1.00 97.25 71 GLY A O 1
ATOM 558 N N . LEU A 1 72 ? -4.064 3.650 -11.633 1.00 97.75 72 LEU A N 1
ATOM 559 C CA . LEU A 1 72 ? -4.050 3.476 -13.092 1.00 97.75 72 LEU A CA 1
ATOM 560 C C . LEU A 1 72 ? -3.573 2.090 -13.536 1.00 97.75 72 LEU A C 1
ATOM 562 O O . LEU A 1 72 ? -3.631 1.788 -14.728 1.00 97.75 72 LEU A O 1
ATOM 566 N N . ILE A 1 73 ? -3.178 1.212 -12.609 1.00 98.62 73 ILE A N 1
ATOM 567 C CA . ILE A 1 73 ? -2.791 -0.168 -12.935 1.00 98.62 73 ILE A CA 1
ATOM 568 C C . ILE A 1 73 ? -3.893 -0.918 -13.706 1.00 98.62 73 ILE A C 1
ATOM 570 O O . ILE A 1 73 ? -3.556 -1.549 -14.702 1.00 98.62 73 ILE A O 1
ATOM 574 N N . PRO A 1 74 ? -5.193 -0.862 -13.352 1.00 98.25 74 PRO A N 1
ATOM 575 C CA . PRO A 1 74 ? -6.204 -1.574 -14.137 1.00 98.25 74 PRO A CA 1
ATOM 576 C C . PRO A 1 74 ? -6.315 -1.040 -15.575 1.00 98.25 74 PRO A C 1
ATOM 578 O O . PRO A 1 74 ? -6.429 -1.821 -16.515 1.00 98.25 74 PRO A O 1
ATOM 581 N N . LYS A 1 75 ? -6.203 0.284 -15.772 1.00 97.38 75 LYS A N 1
ATOM 582 C CA . LYS A 1 75 ? -6.141 0.883 -17.116 1.00 97.38 75 LYS A CA 1
ATOM 583 C C . LYS A 1 75 ? -4.903 0.408 -17.882 1.00 97.38 75 LYS A C 1
ATOM 585 O O . LYS A 1 75 ? -4.987 0.168 -19.078 1.00 97.38 75 LYS A O 1
ATOM 590 N N . LEU A 1 76 ? -3.769 0.242 -17.203 1.00 98.12 76 LEU A N 1
ATOM 591 C CA . LEU A 1 76 ? -2.553 -0.297 -17.809 1.00 98.12 76 LEU A CA 1
ATOM 592 C C . LEU A 1 76 ? -2.801 -1.700 -18.403 1.00 98.12 76 LEU A C 1
ATOM 594 O O . LEU A 1 76 ? -2.423 -1.938 -19.547 1.00 98.12 76 LEU A O 1
ATOM 598 N N . TYR A 1 77 ? -3.492 -2.590 -17.672 1.00 98.31 77 TYR A N 1
ATOM 599 C CA . TYR A 1 77 ? -3.910 -3.909 -18.182 1.00 98.31 77 TYR A CA 1
ATOM 600 C C . TYR A 1 77 ? -4.892 -3.798 -19.353 1.00 98.31 77 TYR A C 1
ATOM 602 O O . TYR A 1 77 ? -4.692 -4.441 -20.383 1.00 98.31 77 TYR A O 1
ATOM 610 N N . LYS A 1 78 ? -5.911 -2.939 -19.227 1.00 97.19 78 LYS A N 1
ATOM 611 C CA . LYS A 1 78 ? -6.884 -2.653 -20.294 1.00 97.19 78 LYS A CA 1
ATOM 612 C C . LYS A 1 78 ? -6.212 -2.207 -21.598 1.00 97.19 78 LYS A C 1
ATOM 614 O O . LYS A 1 78 ? -6.645 -2.601 -22.678 1.00 97.19 78 LYS A O 1
ATOM 619 N N . ASP A 1 79 ? -5.144 -1.418 -21.491 1.00 97.50 79 ASP A N 1
ATOM 620 C CA . ASP A 1 79 ? -4.403 -0.866 -22.628 1.00 97.50 79 ASP A CA 1
ATOM 621 C C . ASP A 1 79 ? -3.295 -1.808 -23.158 1.00 97.50 79 ASP A C 1
ATOM 623 O O . ASP A 1 79 ? -2.563 -1.430 -24.070 1.00 97.50 79 ASP A O 1
ATOM 627 N N . GLY A 1 80 ? -3.175 -3.036 -22.632 1.00 97.69 80 GLY A N 1
ATOM 628 C CA . GLY A 1 80 ? -2.345 -4.097 -23.223 1.00 97.69 80 GLY A CA 1
ATOM 629 C C . GLY A 1 80 ? -1.172 -4.601 -22.380 1.00 97.69 80 GLY A C 1
ATOM 630 O O . GLY A 1 80 ? -0.439 -5.474 -22.844 1.00 97.69 80 GLY A O 1
ATOM 631 N N . PHE A 1 81 ? -0.979 -4.110 -21.153 1.00 98.56 81 PHE A N 1
ATOM 632 C CA . PHE A 1 81 ? 0.020 -4.674 -20.240 1.00 98.56 81 PHE A CA 1
ATOM 633 C C . PHE A 1 81 ? -0.377 -6.073 -19.763 1.00 98.56 81 PHE A C 1
ATOM 635 O O . PHE A 1 81 ? -1.490 -6.296 -19.290 1.00 98.56 81 PHE A O 1
ATOM 642 N N . THR A 1 82 ? 0.565 -7.013 -19.817 1.00 98.00 82 THR A N 1
ATOM 643 C CA . THR A 1 82 ? 0.362 -8.402 -19.361 1.00 98.00 82 THR A CA 1
ATOM 644 C C . THR A 1 82 ? 1.344 -8.827 -18.271 1.00 98.00 82 THR A C 1
ATOM 646 O O . THR A 1 82 ? 1.374 -9.996 -17.880 1.00 98.00 82 THR A O 1
ATOM 649 N N . GLY A 1 83 ? 2.198 -7.908 -17.813 1.00 98.25 83 GLY A N 1
ATOM 650 C CA . GLY A 1 83 ? 3.226 -8.184 -16.819 1.00 98.25 83 GLY A CA 1
ATOM 651 C C . GLY A 1 83 ? 2.666 -8.369 -15.408 1.00 98.25 83 GLY A C 1
ATOM 652 O O . GLY A 1 83 ? 1.458 -8.437 -15.176 1.00 98.25 83 GLY A O 1
ATOM 653 N N . ARG A 1 84 ? 3.571 -8.464 -14.431 1.00 98.38 84 ARG A N 1
ATOM 654 C CA . ARG A 1 84 ? 3.228 -8.644 -13.009 1.00 98.38 84 ARG A CA 1
ATOM 655 C C . ARG A 1 84 ? 3.346 -7.340 -12.231 1.00 98.38 84 ARG A C 1
ATOM 657 O O . ARG A 1 84 ? 4.219 -6.523 -12.522 1.00 98.38 84 ARG A O 1
ATOM 664 N N . VAL A 1 85 ? 2.536 -7.199 -11.186 1.00 98.81 85 VAL A N 1
ATOM 665 C CA . VAL A 1 85 ? 2.633 -6.110 -10.203 1.00 98.81 85 VAL A CA 1
ATOM 666 C C . VAL A 1 85 ? 3.295 -6.646 -8.938 1.00 98.81 85 VAL A C 1
ATOM 668 O O . VAL A 1 85 ? 2.675 -7.363 -8.155 1.00 98.81 85 VAL A O 1
ATOM 671 N N . ILE A 1 86 ? 4.569 -6.319 -8.747 1.00 98.81 86 ILE A N 1
ATOM 672 C CA . ILE A 1 86 ? 5.404 -6.813 -7.652 1.00 98.81 86 ILE A CA 1
ATOM 673 C C . ILE A 1 86 ? 5.313 -5.843 -6.470 1.00 98.81 86 ILE A C 1
ATOM 675 O O . ILE A 1 86 ? 5.743 -4.691 -6.560 1.00 98.81 86 ILE A O 1
ATOM 679 N N . CYS A 1 87 ? 4.779 -6.315 -5.346 1.00 98.31 87 CYS A N 1
ATOM 680 C CA . CYS A 1 87 ? 4.621 -5.539 -4.112 1.00 98.31 87 CYS A CA 1
ATOM 681 C C . CYS A 1 87 ? 4.506 -6.457 -2.895 1.00 98.31 87 CYS A C 1
ATOM 683 O O . CYS A 1 87 ? 4.617 -7.673 -3.021 1.00 98.31 87 CYS A O 1
ATOM 685 N N . THR A 1 88 ? 4.297 -5.902 -1.700 1.00 96.62 88 THR A N 1
ATOM 686 C CA . THR A 1 88 ? 4.001 -6.729 -0.521 1.00 96.62 88 THR A CA 1
ATOM 687 C C . THR A 1 88 ? 2.594 -7.327 -0.599 1.00 96.62 88 THR A C 1
ATOM 689 O O . THR A 1 88 ? 1.685 -6.757 -1.208 1.00 96.62 88 THR A O 1
ATOM 692 N N . LYS A 1 89 ? 2.371 -8.454 0.078 1.00 94.62 89 LYS A N 1
ATOM 693 C CA . LYS A 1 89 ? 1.069 -9.121 0.151 1.00 94.62 89 LYS A CA 1
ATOM 694 C C . LYS A 1 89 ? -0.025 -8.213 0.699 1.00 94.62 89 LYS A C 1
ATOM 696 O O . LYS A 1 89 ? -1.135 -8.208 0.168 1.00 94.62 89 LYS A O 1
ATOM 701 N N . ALA A 1 90 ? 0.279 -7.428 1.733 1.00 93.69 90 ALA A N 1
ATOM 702 C CA . ALA A 1 90 ? -0.666 -6.453 2.268 1.00 93.69 90 ALA A CA 1
ATOM 703 C C . ALA A 1 90 ? -1.005 -5.385 1.223 1.00 93.69 90 ALA A C 1
ATOM 705 O O . ALA A 1 90 ? -2.184 -5.117 1.002 1.00 93.69 90 ALA A O 1
ATOM 706 N N . THR A 1 91 ? -0.004 -4.843 0.520 1.00 97.69 91 THR A N 1
ATOM 707 C CA . THR A 1 91 ? -0.232 -3.888 -0.572 1.00 97.69 91 THR A CA 1
ATOM 708 C C . THR A 1 91 ? -1.122 -4.478 -1.661 1.00 97.69 91 THR A C 1
ATOM 710 O O . THR A 1 91 ? -2.092 -3.831 -2.034 1.00 97.69 91 THR A O 1
ATOM 713 N N . ALA A 1 92 ? -0.873 -5.709 -2.117 1.00 98.19 92 ALA A N 1
ATOM 714 C CA . ALA A 1 92 ? -1.708 -6.368 -3.123 1.00 98.19 92 ALA A CA 1
ATOM 715 C C . ALA A 1 92 ? -3.177 -6.503 -2.675 1.00 98.19 92 ALA A C 1
ATOM 717 O O . ALA A 1 92 ? -4.098 -6.176 -3.425 1.00 98.19 92 ALA A O 1
ATOM 718 N N . ARG A 1 93 ? -3.409 -6.945 -1.429 1.00 96.94 93 ARG A N 1
ATOM 719 C CA . ARG A 1 93 ? -4.762 -7.111 -0.865 1.00 96.94 93 ARG A CA 1
ATOM 720 C C . ARG A 1 93 ? -5.506 -5.779 -0.760 1.00 96.94 93 ARG A C 1
ATOM 722 O O . ARG A 1 93 ? -6.665 -5.694 -1.161 1.00 96.94 93 ARG A O 1
ATOM 729 N N . LEU A 1 94 ? -4.843 -4.755 -0.224 1.00 97.44 94 LEU A N 1
ATOM 730 C CA . LEU A 1 94 ? -5.422 -3.424 -0.033 1.00 97.44 94 LEU A CA 1
ATOM 731 C C . LEU A 1 94 ? -5.665 -2.726 -1.376 1.00 97.44 94 LEU A C 1
ATOM 733 O O . LEU A 1 94 ? -6.747 -2.184 -1.588 1.00 97.44 94 LEU A O 1
ATOM 737 N N . ALA A 1 95 ? -4.705 -2.802 -2.303 1.00 98.25 95 ALA A N 1
ATOM 738 C CA . ALA A 1 95 ? -4.840 -2.238 -3.641 1.00 98.25 95 ALA A CA 1
ATOM 739 C C . ALA A 1 95 ? -6.030 -2.870 -4.364 1.00 98.25 95 ALA A C 1
ATOM 741 O O . ALA A 1 95 ? -6.886 -2.143 -4.852 1.00 98.25 95 ALA A O 1
ATOM 742 N N . LYS A 1 96 ? -6.171 -4.204 -4.347 1.00 97.94 96 LYS A N 1
ATOM 743 C CA . LYS A 1 96 ? -7.315 -4.876 -4.981 1.00 97.94 96 LYS A CA 1
ATOM 744 C C . LYS A 1 96 ? -8.662 -4.385 -4.439 1.00 97.94 96 LYS A C 1
ATOM 746 O O . LYS A 1 96 ? -9.552 -4.083 -5.226 1.00 97.94 96 LYS A O 1
ATOM 751 N N . LEU A 1 97 ? -8.813 -4.274 -3.116 1.00 95.94 97 LEU A N 1
ATOM 752 C CA . LEU A 1 97 ? -10.047 -3.755 -2.511 1.00 95.94 97 LEU A CA 1
ATOM 753 C C . LEU A 1 97 ? -10.329 -2.309 -2.931 1.00 95.94 97 LEU A C 1
ATOM 755 O O . LEU A 1 97 ? -11.458 -1.990 -3.288 1.00 95.94 97 LEU A O 1
ATOM 759 N N . SER A 1 98 ? -9.303 -1.455 -2.905 1.00 95.25 98 SER A N 1
ATOM 760 C CA . SER A 1 98 ? -9.437 -0.049 -3.286 1.00 95.25 98 SER A CA 1
ATOM 761 C C . SER A 1 98 ? -9.739 0.126 -4.775 1.00 95.25 98 SER A C 1
ATOM 763 O O . SER A 1 98 ? -10.486 1.025 -5.134 1.00 95.25 98 SER A O 1
ATOM 765 N N . LEU A 1 99 ? -9.164 -0.711 -5.641 1.00 97.00 99 LEU A N 1
ATOM 766 C CA . LEU A 1 99 ? -9.355 -0.650 -7.090 1.00 97.00 99 LEU A CA 1
ATOM 767 C C . LEU A 1 99 ? -10.734 -1.161 -7.511 1.00 97.00 99 LEU A C 1
ATOM 769 O O . LEU A 1 99 ? -11.326 -0.580 -8.410 1.00 97.00 99 LEU A O 1
ATOM 773 N N . LEU A 1 100 ? -11.269 -2.193 -6.849 1.00 95.50 100 LEU A N 1
A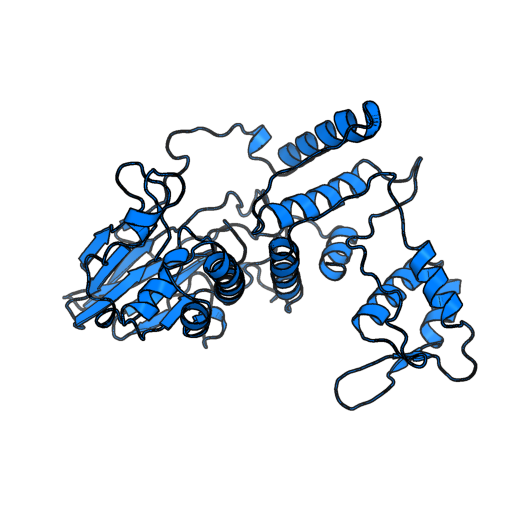TOM 774 C CA . LEU A 1 100 ? -12.648 -2.643 -7.078 1.00 95.50 100 LEU A CA 1
ATOM 775 C C . LEU A 1 100 ? -13.658 -1.553 -6.700 1.00 95.50 100 LEU A C 1
ATOM 777 O O . LEU A 1 100 ? -14.589 -1.288 -7.451 1.00 95.50 100 LEU A O 1
ATOM 781 N N . ASP A 1 101 ? -13.441 -0.880 -5.569 1.00 92.75 101 ASP A N 1
ATOM 782 C CA . ASP A 1 101 ? -14.259 0.272 -5.177 1.00 92.75 101 ASP A CA 1
ATOM 783 C C . ASP A 1 101 ? -14.099 1.442 -6.166 1.00 92.75 101 ASP A C 1
ATOM 785 O O . ASP A 1 101 ? -15.075 2.073 -6.561 1.00 92.75 101 ASP A O 1
ATOM 789 N N . SER A 1 102 ? -12.877 1.684 -6.646 1.00 91.50 102 SER A N 1
ATOM 790 C CA . SER A 1 102 ? -12.580 2.709 -7.651 1.00 91.50 102 SER A CA 1
ATOM 791 C C . SER A 1 102 ? -13.232 2.422 -9.009 1.00 91.50 102 SER A C 1
ATOM 793 O O . SER A 1 102 ? -13.716 3.355 -9.641 1.00 91.50 102 SER A O 1
ATOM 795 N N . ALA A 1 103 ? -13.313 1.157 -9.440 1.00 91.94 103 ALA A N 1
ATOM 796 C CA . ALA A 1 103 ? -13.971 0.760 -10.690 1.00 91.94 103 ALA A CA 1
ATOM 797 C C . ALA A 1 103 ? -15.467 1.110 -10.692 1.00 91.94 103 ALA A C 1
ATOM 799 O O . ALA A 1 103 ? -16.009 1.493 -11.725 1.00 91.94 103 ALA A O 1
ATOM 800 N N . PHE A 1 104 ? -16.115 1.031 -9.526 1.00 84.88 104 PHE A N 1
ATOM 801 C CA . PHE A 1 104 ? -17.506 1.446 -9.356 1.00 84.88 104 PHE A CA 1
ATOM 802 C C . PHE A 1 104 ? -17.686 2.970 -9.484 1.00 84.88 104 PHE A C 1
ATOM 804 O O . PHE A 1 104 ? -18.690 3.428 -10.018 1.00 84.88 104 PHE A O 1
ATOM 811 N N . HIS A 1 105 ? -16.718 3.765 -9.014 1.00 80.81 105 HIS A N 1
ATOM 812 C CA . HIS A 1 105 ? -16.822 5.232 -8.988 1.00 80.81 105 HIS A CA 1
ATOM 813 C C . HIS A 1 105 ? -16.229 5.933 -10.224 1.00 80.81 105 HIS A C 1
ATOM 815 O O . HIS A 1 105 ? -16.632 7.050 -10.542 1.00 80.81 105 HIS A O 1
ATOM 821 N N . ASN A 1 106 ? -15.278 5.307 -10.924 1.00 76.12 106 ASN A N 1
ATOM 822 C CA . ASN A 1 106 ? -14.592 5.855 -12.099 1.00 76.12 106 ASN A CA 1
ATOM 823 C C . ASN A 1 106 ? -15.100 5.210 -13.396 1.00 76.12 106 ASN A C 1
ATOM 825 O O . ASN A 1 106 ? -14.319 4.648 -14.174 1.00 76.12 106 ASN A O 1
ATOM 829 N N . GLU A 1 107 ? -16.414 5.288 -13.628 1.00 72.12 107 GLU A N 1
ATOM 830 C CA . GLU A 1 107 ? -17.044 4.708 -14.817 1.00 72.12 107 GLU A CA 1
ATOM 831 C C . GLU A 1 107 ? -16.331 5.155 -16.108 1.00 72.12 107 GLU A C 1
ATOM 833 O O . GLU A 1 107 ? -16.107 6.339 -16.365 1.00 72.12 107 GLU A O 1
ATOM 838 N N . GLY A 1 108 ? -15.950 4.176 -16.933 1.00 80.25 108 GLY A N 1
ATOM 839 C CA . GLY A 1 108 ? -15.304 4.387 -18.232 1.00 80.25 108 GLY A CA 1
ATOM 840 C C . GLY A 1 108 ? -13.774 4.319 -18.224 1.00 80.25 108 GLY A C 1
ATOM 841 O O . GLY A 1 108 ? -13.189 3.996 -19.265 1.00 80.25 108 GLY A O 1
ATOM 842 N N . LEU A 1 109 ? -13.111 4.527 -17.080 1.00 91.31 109 LEU A N 1
ATOM 843 C CA . LEU A 1 109 ? -11.648 4.465 -17.012 1.00 91.31 109 LEU A CA 1
ATOM 844 C C . LEU A 1 109 ? -11.146 3.016 -17.110 1.00 91.31 109 LEU A C 1
ATOM 846 O O . LEU A 1 109 ? -10.378 2.679 -18.014 1.00 91.31 109 LEU A O 1
ATOM 850 N N . PHE A 1 110 ? -11.666 2.148 -16.244 1.00 94.94 110 PHE A N 1
ATOM 851 C CA . PHE A 1 110 ? -11.447 0.701 -16.221 1.00 94.94 110 PHE A CA 1
ATOM 852 C C . PHE A 1 110 ? -12.636 0.002 -15.544 1.00 94.94 110 PHE A C 1
ATOM 854 O O . PHE A 1 110 ? -13.452 0.645 -14.889 1.00 94.94 110 PHE A O 1
ATOM 861 N N . SER A 1 111 ? -12.747 -1.308 -15.731 1.00 95.44 111 SER A N 1
ATOM 862 C CA . SER A 1 111 ? -13.817 -2.166 -15.217 1.00 95.44 111 SER A CA 1
ATOM 863 C C . SER A 1 111 ? -13.350 -3.040 -14.050 1.00 95.44 111 SER A C 1
ATOM 865 O O . SER A 1 111 ? -12.153 -3.173 -13.791 1.00 95.44 111 SER A O 1
ATOM 867 N N . GLU A 1 112 ? -14.288 -3.691 -13.358 1.00 95.69 112 GLU A N 1
ATOM 868 C CA . GLU A 1 112 ? -13.947 -4.721 -12.367 1.00 95.69 112 GLU A CA 1
ATOM 869 C C . GLU A 1 112 ? -13.161 -5.890 -12.984 1.00 95.69 112 GLU A C 1
ATOM 871 O O . GLU A 1 112 ? -12.284 -6.452 -12.325 1.00 95.69 112 GLU A O 1
ATOM 876 N N . ASP A 1 113 ? -13.427 -6.236 -14.246 1.00 96.00 113 ASP A N 1
ATOM 877 C CA . ASP A 1 113 ? -12.697 -7.286 -14.965 1.00 96.00 113 ASP A CA 1
ATOM 878 C C . ASP A 1 113 ? -11.232 -6.896 -15.181 1.00 96.00 113 ASP A C 1
ATOM 880 O O . ASP A 1 113 ? -10.337 -7.711 -14.945 1.00 96.00 113 ASP A O 1
ATOM 884 N N . ASP A 1 114 ? -10.973 -5.628 -15.511 1.00 97.12 114 ASP A N 1
ATOM 885 C CA . ASP A 1 114 ? -9.611 -5.097 -15.613 1.00 97.12 114 ASP A CA 1
ATOM 886 C C . ASP A 1 114 ? -8.886 -5.197 -14.263 1.00 97.12 114 ASP A C 1
ATOM 888 O O . ASP A 1 114 ? -7.736 -5.630 -14.204 1.00 97.12 114 ASP A O 1
ATOM 892 N N . VAL A 1 115 ? -9.563 -4.891 -13.149 1.00 97.69 115 VAL A N 1
ATOM 893 C CA . VAL A 1 115 ? -8.997 -5.058 -11.796 1.00 97.69 115 VAL A CA 1
ATOM 894 C C . VAL A 1 115 ? -8.729 -6.533 -11.477 1.00 97.69 115 VAL A C 1
ATOM 896 O O . VAL A 1 115 ? -7.710 -6.873 -10.872 1.00 97.69 115 VAL A O 1
ATOM 899 N N . ASN A 1 116 ? -9.632 -7.432 -11.869 1.00 97.38 116 ASN A N 1
ATOM 900 C CA . ASN A 1 116 ? -9.487 -8.867 -11.638 1.00 97.38 116 ASN A CA 1
ATOM 901 C C . ASN A 1 116 ? -8.405 -9.517 -12.512 1.00 97.38 116 ASN A C 1
ATOM 903 O O . ASN A 1 116 ? -7.873 -10.554 -12.114 1.00 97.38 116 ASN A O 1
ATOM 907 N N . SER A 1 117 ? -8.048 -8.896 -13.640 1.00 97.06 117 SER A N 1
ATOM 908 C CA . SER A 1 117 ? -6.952 -9.325 -14.516 1.00 97.06 117 SER A CA 1
ATOM 909 C C . SER A 1 117 ? -5.557 -9.075 -13.926 1.00 97.06 117 SER A C 1
ATOM 911 O O . SER A 1 117 ? -4.587 -9.698 -14.362 1.00 97.06 117 SER A O 1
ATOM 913 N N . ILE A 1 118 ? -5.450 -8.212 -12.905 1.00 98.62 118 ILE A N 1
ATOM 914 C CA . ILE A 1 118 ? -4.166 -7.818 -12.324 1.00 98.62 118 ILE A CA 1
ATOM 915 C C . ILE A 1 118 ? -3.440 -9.027 -11.730 1.00 98.62 118 ILE A C 1
ATOM 917 O O . ILE A 1 118 ? -3.902 -9.673 -10.783 1.00 98.62 118 ILE A O 1
ATOM 921 N N . LEU A 1 119 ? -2.229 -9.267 -12.229 1.00 98.44 119 LEU A N 1
ATOM 922 C CA . LEU A 1 119 ? -1.328 -10.310 -11.755 1.00 98.44 119 LEU A CA 1
ATOM 923 C C . LEU A 1 119 ? -0.441 -9.766 -10.632 1.00 98.44 119 LEU A C 1
ATOM 925 O O . LEU A 1 119 ? 0.731 -9.437 -10.837 1.00 98.44 119 LEU A O 1
ATOM 929 N N . PHE A 1 120 ? -1.004 -9.667 -9.426 1.00 98.50 120 PHE A N 1
ATOM 930 C CA . PHE A 1 120 ? -0.216 -9.347 -8.236 1.00 98.50 120 PHE A CA 1
ATOM 931 C C . PHE A 1 120 ? 0.797 -10.459 -7.930 1.00 98.50 120 PHE A C 1
ATOM 933 O O . PHE A 1 120 ? 0.457 -11.641 -7.889 1.00 98.50 120 PHE A O 1
ATOM 940 N N . ASP A 1 121 ? 2.035 -10.059 -7.653 1.00 97.88 121 ASP A N 1
ATOM 941 C CA . ASP A 1 121 ? 3.162 -10.920 -7.296 1.00 97.88 121 ASP A CA 1
ATOM 942 C C . ASP A 1 121 ? 3.705 -10.490 -5.921 1.00 97.88 121 ASP A C 1
ATOM 944 O O . ASP A 1 121 ? 4.557 -9.596 -5.839 1.00 97.88 121 ASP A O 1
ATOM 948 N N . PRO A 1 122 ? 3.174 -11.071 -4.824 1.00 96.25 122 PRO A N 1
ATOM 949 C CA . PRO A 1 122 ? 3.612 -10.764 -3.470 1.00 96.25 122 PRO A CA 1
ATOM 950 C C . PRO A 1 122 ? 5.083 -11.141 -3.255 1.00 96.25 122 PRO A C 1
ATOM 952 O O . PRO A 1 122 ? 5.435 -12.314 -3.104 1.00 96.25 122 PRO A O 1
ATOM 955 N N . ILE A 1 123 ? 5.960 -10.139 -3.211 1.00 94.50 123 ILE A N 1
ATOM 956 C CA . ILE A 1 123 ? 7.408 -10.329 -3.065 1.00 94.50 123 ILE A CA 1
ATOM 957 C C . ILE A 1 123 ? 7.762 -11.043 -1.752 1.00 94.50 123 ILE A C 1
ATOM 959 O O . ILE A 1 123 ? 8.726 -11.804 -1.693 1.00 94.50 123 ILE A O 1
ATOM 963 N N . ASP A 1 124 ? 6.959 -10.835 -0.712 1.00 91.38 124 ASP A N 1
ATOM 964 C CA . ASP A 1 124 ? 7.109 -11.399 0.627 1.00 91.38 124 ASP A CA 1
ATOM 965 C C . ASP A 1 124 ? 6.647 -12.857 0.759 1.00 91.38 124 ASP A C 1
ATOM 967 O O . ASP A 1 124 ? 6.926 -13.489 1.779 1.00 91.38 124 ASP A O 1
ATOM 971 N N . ASP A 1 125 ? 6.032 -13.425 -0.283 1.00 91.19 125 ASP A N 1
ATOM 972 C CA . ASP A 1 125 ? 5.806 -14.869 -0.402 1.00 91.19 125 ASP A CA 1
ATOM 973 C C . ASP A 1 125 ? 6.963 -15.570 -1.167 1.00 91.19 125 ASP A C 1
ATOM 975 O O . ASP A 1 125 ? 7.027 -16.804 -1.205 1.00 91.19 125 ASP A O 1
ATOM 979 N N . ARG A 1 126 ? 7.925 -14.825 -1.748 1.00 91.44 126 ARG A N 1
ATOM 980 C CA . ARG A 1 126 ? 9.054 -15.413 -2.493 1.00 91.44 126 ARG A CA 1
ATOM 981 C C . ARG A 1 126 ? 10.132 -16.006 -1.567 1.00 91.44 126 ARG A C 1
ATOM 983 O O . ARG A 1 126 ? 10.434 -15.453 -0.504 1.00 91.44 126 ARG A O 1
ATOM 990 N N . PRO A 1 127 ? 10.813 -17.096 -1.980 1.00 89.06 127 PRO A N 1
ATOM 991 C CA . PRO A 1 127 ? 11.928 -17.655 -1.222 1.00 89.06 127 PRO A CA 1
ATOM 992 C C . PRO A 1 127 ? 13.044 -16.631 -0.991 1.00 89.06 127 PRO A C 1
ATOM 994 O O . PRO A 1 127 ? 13.394 -15.870 -1.890 1.00 89.06 127 PRO A O 1
ATOM 997 N N . LYS A 1 128 ? 13.659 -16.674 0.198 1.00 86.81 128 LYS A N 1
ATOM 998 C CA . LYS A 1 128 ? 14.755 -15.778 0.623 1.00 86.81 128 LYS A CA 1
ATOM 999 C C . LYS A 1 128 ? 14.364 -14.303 0.759 1.00 86.81 128 LYS A C 1
ATOM 1001 O O . LYS A 1 128 ? 15.254 -13.487 1.003 1.00 86.81 128 LYS A O 1
ATOM 1006 N N . PHE A 1 129 ? 13.076 -13.967 0.656 1.00 90.69 129 PHE A N 1
ATOM 1007 C CA . PHE A 1 129 ? 12.625 -12.617 0.946 1.00 90.69 129 PHE A CA 1
ATOM 1008 C C . PHE A 1 129 ? 13.046 -12.184 2.353 1.00 90.69 129 PHE A C 1
ATOM 1010 O O . PHE A 1 129 ? 12.993 -12.945 3.320 1.00 90.69 129 PHE A O 1
ATOM 1017 N N . GLY A 1 130 ? 13.468 -10.932 2.453 1.00 89.00 130 GLY A N 1
ATOM 1018 C CA . GLY A 1 130 ? 13.619 -10.225 3.708 1.00 89.00 130 GLY A CA 1
ATOM 1019 C C . GLY A 1 130 ? 13.592 -8.734 3.427 1.00 89.00 130 GLY A C 1
ATOM 1020 O O . GLY A 1 130 ? 14.097 -8.284 2.398 1.00 89.00 130 GLY A O 1
ATOM 1021 N N . LEU A 1 131 ? 13.004 -7.973 4.344 1.00 89.88 131 LEU A N 1
ATOM 1022 C CA . LEU A 1 131 ? 12.999 -6.522 4.230 1.00 89.88 131 LEU A CA 1
ATOM 1023 C C . LEU A 1 131 ? 14.430 -5.980 4.215 1.00 89.88 131 LEU A C 1
ATOM 1025 O O . LEU A 1 131 ? 15.314 -6.502 4.900 1.00 89.88 131 LEU A O 1
ATOM 1029 N N . SER A 1 132 ? 14.643 -4.937 3.415 1.00 92.88 132 SER A N 1
ATOM 1030 C CA . SER A 1 132 ? 15.958 -4.342 3.166 1.00 92.88 132 SER A CA 1
ATOM 1031 C C . SER A 1 132 ? 17.015 -5.362 2.713 1.00 92.88 132 SER A C 1
ATOM 1033 O O . SER A 1 132 ? 18.198 -5.213 3.023 1.00 92.88 132 SER A O 1
ATOM 1035 N N . LYS A 1 133 ? 16.607 -6.414 1.990 1.00 92.88 133 LYS A N 1
ATOM 1036 C CA . LYS A 1 133 ? 17.509 -7.346 1.304 1.00 92.88 133 LYS A CA 1
ATOM 1037 C C . LYS A 1 133 ? 17.268 -7.295 -0.195 1.00 92.88 133 LYS A C 1
ATOM 1039 O O . LYS A 1 133 ? 16.132 -7.253 -0.657 1.00 92.88 133 LYS A O 1
ATOM 1044 N N . LEU A 1 134 ? 18.365 -7.337 -0.941 1.00 94.06 134 LEU A N 1
ATOM 1045 C CA . LEU A 1 134 ? 18.345 -7.344 -2.393 1.00 94.06 134 LEU A CA 1
ATOM 1046 C C . LEU A 1 134 ? 17.900 -8.712 -2.924 1.00 94.06 134 LEU A C 1
ATOM 1048 O O . LEU A 1 134 ? 18.459 -9.743 -2.547 1.00 94.06 134 LEU A O 1
ATOM 1052 N N . LEU A 1 135 ? 16.915 -8.707 -3.815 1.00 95.00 135 LEU A N 1
ATOM 1053 C CA . LEU A 1 135 ? 16.360 -9.891 -4.462 1.00 95.00 135 LEU A CA 1
ATOM 1054 C C . LEU A 1 135 ? 16.358 -9.709 -5.978 1.00 95.00 135 LEU A C 1
ATOM 1056 O O . LEU A 1 135 ? 16.059 -8.613 -6.449 1.00 95.00 135 LEU A O 1
ATOM 1060 N N . PRO A 1 136 ? 16.649 -10.761 -6.756 1.00 94.94 136 PRO A N 1
ATOM 1061 C CA . PRO A 1 136 ? 16.506 -10.700 -8.203 1.00 94.94 136 PRO A CA 1
ATOM 1062 C C . PRO A 1 136 ? 15.027 -10.546 -8.585 1.00 94.94 136 PRO A C 1
ATOM 1064 O O . PRO A 1 136 ? 14.160 -11.259 -8.068 1.00 94.94 136 PRO A O 1
ATOM 1067 N N . ILE A 1 137 ? 14.748 -9.616 -9.498 1.00 95.12 137 ILE A N 1
ATOM 1068 C CA . ILE A 1 137 ? 13.413 -9.404 -10.084 1.00 95.12 137 ILE A CA 1
ATOM 1069 C C . ILE A 1 137 ? 13.376 -9.781 -11.566 1.00 95.12 137 ILE A C 1
ATOM 1071 O O . ILE A 1 137 ? 12.357 -10.292 -12.026 1.00 95.12 137 ILE A O 1
ATOM 1075 N N . ALA A 1 138 ? 14.496 -9.598 -12.266 1.00 93.62 138 ALA A N 1
ATOM 1076 C CA . ALA A 1 138 ? 14.746 -10.013 -13.641 1.00 93.62 138 ALA A CA 1
ATOM 1077 C C . ALA A 1 138 ? 16.267 -10.175 -13.846 1.00 93.62 138 ALA A C 1
ATOM 1079 O O . ALA A 1 138 ? 17.054 -9.970 -12.917 1.00 93.62 138 ALA A O 1
ATOM 1080 N N . ASP A 1 139 ? 16.698 -10.553 -15.046 1.00 91.88 139 ASP A N 1
ATOM 1081 C CA . ASP A 1 139 ? 18.120 -10.726 -15.345 1.00 91.88 139 ASP A CA 1
ATOM 1082 C C . ASP A 1 139 ? 18.903 -9.422 -15.155 1.00 91.88 139 ASP A C 1
ATOM 1084 O O . ASP A 1 139 ? 18.565 -8.385 -15.719 1.00 91.88 139 ASP A O 1
ATOM 1088 N N . ASP A 1 140 ? 19.988 -9.480 -14.381 1.00 95.06 140 ASP A N 1
ATOM 1089 C CA . ASP A 1 140 ? 20.816 -8.325 -14.006 1.00 95.06 140 ASP A CA 1
ATOM 1090 C C . ASP A 1 140 ? 20.025 -7.163 -13.352 1.00 95.06 140 ASP A C 1
ATOM 1092 O O . ASP A 1 140 ? 20.535 -6.040 -13.292 1.00 95.06 140 ASP A O 1
ATOM 1096 N N . LEU A 1 141 ? 18.804 -7.425 -12.864 1.00 96.56 141 LEU A N 1
ATOM 1097 C CA . LEU A 1 141 ? 17.924 -6.473 -12.187 1.00 96.56 141 LEU A CA 1
ATOM 1098 C C . LEU A 1 141 ? 17.470 -7.014 -10.836 1.00 96.56 141 LEU A C 1
ATOM 1100 O O . LEU A 1 141 ? 17.010 -8.149 -10.684 1.00 96.56 141 LEU A O 1
ATOM 1104 N N . PHE A 1 142 ? 17.538 -6.148 -9.839 1.00 96.62 142 PHE A N 1
ATOM 1105 C CA . PHE A 1 142 ? 17.282 -6.490 -8.456 1.00 96.62 142 PHE A CA 1
ATOM 1106 C C . PHE A 1 142 ? 16.394 -5.440 -7.790 1.00 96.62 142 PHE A C 1
ATOM 1108 O O . PHE A 1 142 ? 16.437 -4.264 -8.144 1.00 96.62 142 PHE A O 1
ATOM 1115 N N . ALA A 1 143 ? 15.633 -5.847 -6.778 1.00 97.38 143 ALA A N 1
ATOM 1116 C CA . ALA A 1 143 ? 14.905 -4.939 -5.904 1.00 97.38 143 ALA A CA 1
ATOM 1117 C C . ALA A 1 143 ? 15.129 -5.288 -4.435 1.00 97.38 143 ALA A C 1
ATOM 1119 O O . ALA A 1 143 ? 15.221 -6.456 -4.063 1.00 97.38 143 ALA A O 1
ATOM 1120 N N . SER A 1 144 ? 15.177 -4.266 -3.591 1.00 97.44 144 SER A N 1
ATOM 1121 C CA . SER A 1 144 ? 15.055 -4.397 -2.144 1.00 97.44 144 SER A CA 1
ATOM 1122 C C . SER A 1 144 ? 13.873 -3.566 -1.674 1.00 97.44 144 SER A C 1
ATOM 1124 O O . SER A 1 144 ? 13.790 -2.378 -1.973 1.00 97.44 144 SER A O 1
ATOM 1126 N N . PHE A 1 145 ? 12.990 -4.192 -0.902 1.00 97.19 145 PHE A N 1
ATOM 1127 C CA . PHE A 1 145 ? 11.804 -3.564 -0.334 1.00 97.19 145 PHE A CA 1
ATOM 1128 C C . PHE A 1 145 ? 12.091 -3.200 1.123 1.00 97.19 145 PHE A C 1
ATOM 1130 O O . PHE A 1 145 ? 12.335 -4.072 1.959 1.00 97.19 145 PHE A O 1
ATOM 1137 N N . THR A 1 146 ? 12.093 -1.908 1.425 1.00 95.25 146 THR A N 1
ATOM 1138 C CA . THR A 1 146 ? 12.398 -1.348 2.745 1.00 95.25 146 THR A CA 1
ATOM 1139 C C . THR A 1 146 ? 11.145 -0.704 3.307 1.00 95.25 146 THR A C 1
ATOM 1141 O O . THR A 1 146 ? 10.513 0.104 2.640 1.00 95.25 146 THR A O 1
ATOM 1144 N N . ARG A 1 147 ? 10.769 -1.025 4.544 1.00 93.75 147 ARG A N 1
ATOM 1145 C CA . ARG A 1 147 ? 9.553 -0.482 5.164 1.00 93.75 147 ARG A CA 1
ATOM 1146 C C . ARG A 1 147 ? 9.582 1.049 5.235 1.00 93.75 147 ARG A C 1
ATOM 1148 O O . ARG A 1 147 ? 10.451 1.598 5.916 1.00 93.75 147 ARG A O 1
ATOM 1155 N N . SER A 1 148 ? 8.601 1.710 4.613 1.00 94.81 148 SER A N 1
ATOM 1156 C CA . SER A 1 148 ? 8.465 3.178 4.653 1.00 94.81 148 SER A CA 1
ATOM 1157 C C . SER A 1 148 ? 7.624 3.673 5.831 1.00 94.81 148 SER A C 1
ATOM 1159 O O . SER A 1 148 ? 7.720 4.835 6.221 1.00 94.81 148 SER A O 1
ATOM 1161 N N . ALA A 1 149 ? 6.831 2.772 6.422 1.00 92.19 149 ALA A N 1
ATOM 1162 C CA . ALA A 1 149 ? 5.937 3.023 7.550 1.00 92.19 149 ALA A CA 1
ATOM 1163 C C . ALA A 1 149 ? 4.819 4.050 7.286 1.00 92.19 149 ALA A C 1
ATOM 1165 O O . ALA A 1 149 ? 4.313 4.643 8.235 1.00 92.19 149 ALA A O 1
ATOM 1166 N N . HIS A 1 150 ? 4.436 4.252 6.021 1.00 94.62 150 HIS A N 1
ATOM 1167 C CA . HIS A 1 150 ? 3.342 5.148 5.623 1.00 94.62 150 HIS A CA 1
ATOM 1168 C C . HIS A 1 150 ? 1.950 4.544 5.844 1.00 94.62 150 HIS A C 1
ATOM 1170 O O . HIS A 1 150 ? 1.133 5.085 6.590 1.00 94.62 150 HIS A O 1
ATOM 1176 N N . ILE A 1 151 ? 1.711 3.384 5.229 1.00 95.06 151 ILE A N 1
ATOM 1177 C CA . ILE A 1 151 ? 0.521 2.553 5.425 1.00 95.06 151 ILE A CA 1
ATOM 1178 C C . ILE A 1 151 ? 0.916 1.078 5.561 1.00 95.06 151 ILE A C 1
ATOM 1180 O O . ILE A 1 151 ? 2.069 0.701 5.328 1.00 95.06 151 ILE A O 1
ATOM 1184 N N . LEU A 1 152 ? -0.039 0.224 5.925 1.00 92.25 152 LEU A N 1
ATOM 1185 C CA . LEU A 1 152 ? 0.144 -1.224 5.988 1.00 92.25 152 LEU A CA 1
ATOM 1186 C C . LEU A 1 152 ? 0.696 -1.768 4.656 1.00 92.25 152 LEU A C 1
ATOM 1188 O O . LEU A 1 152 ? 0.094 -1.590 3.600 1.00 92.25 152 LEU A O 1
ATOM 1192 N N . GLY A 1 153 ? 1.854 -2.431 4.710 1.00 92.94 153 GLY A N 1
ATOM 1193 C CA . GLY A 1 153 ? 2.520 -2.996 3.530 1.00 92.94 153 GLY A CA 1
ATOM 1194 C C . GLY A 1 153 ? 3.405 -2.020 2.747 1.00 92.94 153 GLY A C 1
ATOM 1195 O O . GLY A 1 153 ? 4.105 -2.462 1.841 1.00 92.94 153 GLY A O 1
ATOM 1196 N N . ALA A 1 154 ? 3.417 -0.729 3.094 1.00 96.50 154 ALA A N 1
ATOM 1197 C CA . ALA A 1 154 ? 4.147 0.287 2.341 1.00 96.50 154 ALA A CA 1
ATOM 1198 C C . ALA A 1 154 ? 5.670 0.136 2.430 1.00 96.50 154 ALA A C 1
ATOM 1200 O O . ALA A 1 154 ? 6.254 -0.062 3.510 1.00 96.50 154 ALA A O 1
ATOM 1201 N N . THR A 1 155 ? 6.318 0.290 1.278 1.00 97.44 155 THR A N 1
ATOM 1202 C CA . THR A 1 155 ? 7.763 0.140 1.136 1.00 97.44 155 THR A CA 1
ATOM 1203 C C . THR A 1 155 ? 8.369 1.184 0.214 1.00 97.44 155 THR A C 1
ATOM 1205 O O . THR A 1 155 ? 7.846 1.451 -0.863 1.00 97.44 155 THR A O 1
ATOM 1208 N N . SER A 1 156 ? 9.538 1.680 0.604 1.00 98.00 156 SER A N 1
ATOM 1209 C CA . SER A 1 156 ? 10.515 2.245 -0.318 1.00 98.00 156 SER A CA 1
ATOM 1210 C C . SER A 1 156 ? 11.200 1.115 -1.081 1.00 98.00 156 SER A C 1
ATOM 1212 O O . SER A 1 156 ? 11.448 0.040 -0.524 1.00 98.00 156 SER A O 1
ATOM 1214 N N . ILE A 1 157 ? 11.534 1.355 -2.343 1.00 98.44 157 ILE A N 1
ATOM 1215 C CA . ILE A 1 157 ? 12.091 0.343 -3.239 1.00 98.44 157 ILE A CA 1
ATOM 1216 C C . ILE A 1 157 ? 13.473 0.796 -3.707 1.00 98.44 157 ILE A C 1
ATOM 1218 O O . ILE A 1 157 ? 13.613 1.799 -4.406 1.00 98.44 157 ILE A O 1
ATOM 1222 N N . THR A 1 158 ? 14.507 0.044 -3.333 1.00 98.44 158 THR A N 1
ATOM 1223 C CA . THR A 1 158 ? 15.839 0.166 -3.933 1.00 98.44 158 THR A CA 1
ATOM 1224 C C . THR A 1 158 ? 15.884 -0.692 -5.189 1.00 98.44 158 THR A C 1
ATOM 1226 O O . THR A 1 158 ? 15.754 -1.910 -5.097 1.00 98.44 158 THR A O 1
ATOM 1229 N N . ILE A 1 159 ? 16.125 -0.079 -6.340 1.00 98.19 159 ILE A N 1
ATOM 1230 C CA . ILE A 1 159 ? 16.344 -0.745 -7.624 1.00 98.19 159 ILE A CA 1
ATOM 1231 C C . ILE A 1 159 ? 17.846 -0.924 -7.806 1.00 98.19 159 ILE A C 1
ATOM 1233 O O . ILE A 1 159 ? 18.587 0.058 -7.782 1.00 98.19 159 ILE A O 1
ATOM 1237 N N . GLY A 1 160 ? 18.288 -2.165 -7.985 1.00 97.50 160 GLY A N 1
ATOM 1238 C CA . GLY A 1 160 ? 19.667 -2.524 -8.297 1.00 97.50 160 GLY A CA 1
ATOM 1239 C C . GLY A 1 160 ? 19.816 -3.017 -9.733 1.00 97.50 160 GLY A C 1
ATOM 1240 O O . GLY A 1 160 ? 18.959 -3.752 -10.217 1.00 97.50 160 GLY A O 1
ATOM 1241 N N . TRP A 1 161 ? 20.902 -2.652 -10.411 1.00 97.00 161 TRP A N 1
ATOM 1242 C CA . TRP A 1 161 ? 21.232 -3.178 -11.742 1.00 97.00 161 TRP A CA 1
ATOM 1243 C C . TRP A 1 161 ? 22.741 -3.327 -11.934 1.00 97.00 161 TRP A C 1
ATOM 1245 O O . TRP A 1 161 ? 23.525 -2.653 -11.262 1.00 97.00 161 TRP A O 1
ATOM 1255 N N . LEU A 1 162 ? 23.153 -4.165 -12.889 1.00 95.75 162 LEU A N 1
ATOM 1256 C CA . LEU A 1 162 ? 24.545 -4.204 -13.343 1.00 95.75 162 LEU A CA 1
ATOM 1257 C C . LEU A 1 162 ? 24.815 -3.105 -14.375 1.00 95.75 162 LEU A C 1
ATOM 1259 O O . LEU A 1 162 ? 24.147 -3.005 -15.407 1.00 95.75 162 LEU A O 1
ATOM 1263 N N . ASN A 1 163 ? 25.820 -2.271 -14.128 1.00 91.56 163 ASN A N 1
ATOM 1264 C CA . ASN A 1 163 ? 26.246 -1.259 -15.088 1.00 91.56 163 ASN A CA 1
ATOM 1265 C C . ASN A 1 163 ? 27.034 -1.872 -16.268 1.00 91.56 163 ASN A C 1
ATOM 1267 O O . ASN A 1 163 ? 27.178 -3.091 -16.410 1.00 91.56 163 ASN A O 1
ATOM 1271 N N . GLN A 1 164 ? 27.541 -1.017 -17.161 1.00 87.44 164 GLN A N 1
ATOM 1272 C CA . GLN A 1 164 ? 28.341 -1.460 -18.313 1.00 87.44 164 GLN A CA 1
ATOM 1273 C C . GLN A 1 164 ? 29.623 -2.198 -17.890 1.00 87.44 164 GLN A C 1
ATOM 1275 O O . GLN A 1 164 ? 30.024 -3.145 -18.561 1.00 87.44 164 GLN A O 1
ATOM 1280 N N . SER A 1 165 ? 30.198 -1.831 -16.744 1.00 90.75 165 SER A N 1
ATOM 1281 C CA . SER A 1 165 ? 31.380 -2.452 -16.136 1.00 90.75 165 SER A CA 1
ATOM 1282 C C . SER A 1 165 ? 31.060 -3.671 -15.263 1.00 90.75 165 SER A C 1
ATOM 1284 O O . SER A 1 165 ? 31.945 -4.167 -14.575 1.00 90.75 165 SER A O 1
ATOM 1286 N N . THR A 1 166 ? 29.821 -4.181 -15.279 1.00 90.50 166 THR A N 1
ATOM 1287 C CA . THR A 1 166 ? 29.347 -5.311 -14.448 1.00 90.50 166 THR A CA 1
ATOM 1288 C C . THR A 1 166 ? 29.379 -5.068 -12.935 1.00 90.50 166 THR A C 1
ATOM 1290 O O . THR A 1 166 ? 29.361 -6.010 -12.148 1.00 90.50 166 THR A O 1
ATOM 1293 N N . GLU A 1 167 ? 29.370 -3.806 -12.515 1.00 92.19 167 GLU A N 1
ATOM 1294 C CA . GLU A 1 167 ? 29.267 -3.420 -11.108 1.00 92.19 167 GLU A CA 1
ATOM 1295 C C . GLU A 1 167 ? 27.810 -3.134 -10.737 1.00 92.19 167 GLU A C 1
ATOM 1297 O O . GLU A 1 167 ? 27.029 -2.653 -11.563 1.00 92.19 167 GLU A O 1
ATOM 1302 N N . ASN A 1 168 ? 27.444 -3.403 -9.482 1.00 93.25 168 ASN A N 1
ATOM 1303 C CA . ASN A 1 168 ? 26.112 -3.084 -8.976 1.00 93.25 168 ASN A CA 1
ATOM 1304 C C . ASN A 1 168 ? 25.955 -1.578 -8.762 1.00 93.25 168 ASN A C 1
ATOM 1306 O O . ASN A 1 168 ? 26.746 -0.950 -8.058 1.00 93.25 168 ASN A O 1
ATOM 1310 N N . GLU A 1 169 ? 24.872 -1.025 -9.288 1.00 96.44 169 GLU A N 1
ATOM 1311 C CA . GLU A 1 169 ? 24.424 0.331 -9.004 1.00 96.44 169 GLU A CA 1
ATOM 1312 C C . GLU A 1 169 ? 23.021 0.306 -8.426 1.00 96.44 169 GLU A C 1
ATOM 1314 O O . GLU A 1 169 ? 22.238 -0.591 -8.735 1.00 96.44 169 GLU A O 1
ATOM 1319 N N . TYR A 1 170 ? 22.712 1.302 -7.594 1.00 97.19 170 TYR A N 1
ATOM 1320 C CA . TYR A 1 170 ? 21.418 1.391 -6.936 1.00 97.19 170 TYR A CA 1
ATOM 1321 C C . TYR A 1 170 ? 20.805 2.780 -7.061 1.00 97.19 170 TYR A C 1
ATOM 1323 O O . TYR A 1 170 ? 21.505 3.798 -7.008 1.00 97.19 170 TYR A O 1
ATOM 1331 N N . LEU A 1 171 ? 19.482 2.805 -7.152 1.00 97.81 171 LEU A N 1
ATOM 1332 C CA . LEU A 1 171 ? 18.641 3.989 -7.050 1.00 97.81 171 LEU A CA 1
ATOM 1333 C C . LEU A 1 171 ? 17.479 3.667 -6.112 1.00 97.81 171 LEU A C 1
ATOM 1335 O O . LEU A 1 171 ? 16.958 2.556 -6.144 1.00 97.81 171 LEU A O 1
ATOM 1339 N N . VAL A 1 172 ? 17.081 4.611 -5.266 1.00 98.38 172 VAL A N 1
ATOM 1340 C CA . VAL A 1 172 ? 15.960 4.417 -4.337 1.00 98.38 172 VAL A CA 1
ATOM 1341 C C . VAL A 1 172 ? 14.775 5.263 -4.761 1.00 98.38 172 VAL A C 1
ATOM 1343 O O . VAL A 1 172 ? 14.931 6.458 -4.990 1.00 98.38 172 VAL A O 1
ATOM 1346 N N . MET A 1 173 ? 13.600 4.644 -4.792 1.00 98.06 173 MET A N 1
ATOM 1347 C CA . MET A 1 173 ? 12.302 5.306 -4.847 1.00 98.06 173 MET A CA 1
ATOM 1348 C C . MET A 1 173 ? 11.689 5.227 -3.452 1.00 98.06 173 MET A C 1
ATOM 1350 O O . MET A 1 173 ? 11.466 4.127 -2.941 1.00 98.06 173 MET A O 1
ATOM 1354 N N . SER A 1 174 ? 11.448 6.360 -2.795 1.00 97.44 174 SER A N 1
ATOM 1355 C CA . SER A 1 174 ? 10.925 6.334 -1.425 1.00 97.44 174 SER A CA 1
ATOM 1356 C C . SER A 1 174 ? 9.495 5.798 -1.344 1.00 97.44 174 SER A C 1
ATOM 1358 O O . SER A 1 174 ? 9.144 5.211 -0.319 1.00 97.44 174 SER A O 1
ATOM 1360 N N . GLY A 1 175 ? 8.690 6.014 -2.392 1.00 97.06 175 GLY A N 1
ATOM 1361 C CA . GLY A 1 175 ? 7.236 6.076 -2.240 1.00 97.06 175 GLY A CA 1
ATOM 1362 C C . GLY A 1 175 ? 6.877 7.140 -1.202 1.00 97.06 175 GLY A C 1
ATOM 1363 O O . GLY A 1 175 ? 7.665 8.056 -0.953 1.00 97.06 175 GLY A O 1
ATOM 1364 N N . ASP A 1 176 ? 5.761 6.960 -0.521 1.00 96.75 176 ASP A N 1
ATOM 1365 C CA . ASP A 1 176 ? 5.411 7.813 0.610 1.00 96.75 176 ASP A CA 1
ATOM 1366 C C . ASP A 1 176 ? 6.089 7.350 1.900 1.00 96.75 176 ASP A C 1
ATOM 1368 O O . ASP A 1 176 ? 6.203 6.145 2.184 1.00 96.75 176 ASP A O 1
ATOM 1372 N N . LEU A 1 177 ? 6.521 8.320 2.707 1.00 94.56 177 LEU A N 1
ATOM 1373 C CA . LEU A 1 177 ? 7.255 8.088 3.941 1.00 94.56 177 LEU A CA 1
ATOM 1374 C C . LEU A 1 177 ? 6.396 8.392 5.166 1.00 94.56 177 LEU A C 1
ATOM 1376 O O . LEU A 1 177 ? 5.913 9.501 5.390 1.00 94.56 177 LEU A O 1
ATOM 1380 N N . GLY A 1 178 ? 6.288 7.398 6.043 1.00 91.50 178 GLY A N 1
ATOM 1381 C CA . GLY A 1 178 ? 5.618 7.563 7.319 1.00 91.50 178 GLY A CA 1
ATOM 1382 C C . GLY A 1 178 ? 6.484 8.196 8.403 1.00 91.50 178 GLY A C 1
ATOM 1383 O O . GLY A 1 178 ? 7.722 8.228 8.362 1.00 91.50 178 GLY A O 1
ATOM 1384 N N . ASN A 1 179 ? 5.796 8.641 9.452 1.00 87.75 179 ASN A N 1
ATOM 1385 C CA . ASN A 1 179 ? 6.412 9.314 10.596 1.00 87.75 179 ASN A CA 1
ATOM 1386 C C . ASN A 1 179 ? 7.019 8.348 11.610 1.00 87.75 179 ASN A C 1
ATOM 1388 O O . ASN A 1 179 ? 7.811 8.768 12.456 1.00 87.75 179 ASN A O 1
ATOM 1392 N N . ASN A 1 180 ? 6.658 7.065 11.547 1.00 88.44 180 ASN A N 1
ATOM 1393 C CA . ASN A 1 180 ? 7.108 6.109 12.541 1.00 88.44 180 ASN A CA 1
ATOM 1394 C C . ASN A 1 180 ? 8.610 5.888 12.438 1.00 88.44 180 ASN A C 1
ATOM 1396 O O . ASN A 1 180 ? 9.150 5.499 11.400 1.00 88.44 180 ASN A O 1
ATOM 1400 N N . THR A 1 181 ? 9.279 6.039 13.570 1.00 86.56 181 THR A N 1
ATOM 1401 C CA . THR A 1 181 ? 10.688 5.687 13.726 1.00 86.56 181 THR A CA 1
ATOM 1402 C C . THR A 1 181 ? 10.827 4.585 14.767 1.00 86.56 181 THR A C 1
ATOM 1404 O O . THR A 1 181 ? 9.858 4.189 15.416 1.00 86.56 181 THR A O 1
ATOM 1407 N N . LYS A 1 182 ? 12.052 4.089 14.965 1.00 79.12 182 LYS A N 1
ATOM 1408 C CA . LYS A 1 182 ? 12.354 3.130 16.036 1.00 79.12 182 LYS A CA 1
ATOM 1409 C C . LYS A 1 182 ? 11.971 3.650 17.430 1.00 79.12 182 LYS A C 1
ATOM 1411 O O . LYS A 1 182 ? 11.678 2.836 18.300 1.00 79.12 182 LYS A O 1
ATOM 1416 N N . ASN A 1 183 ? 11.978 4.973 17.615 1.00 80.94 183 ASN A N 1
ATOM 1417 C CA . ASN A 1 183 ? 11.774 5.630 18.907 1.00 80.94 183 ASN A CA 1
ATOM 1418 C C . ASN A 1 183 ? 10.483 6.459 18.994 1.00 80.94 183 ASN A C 1
ATOM 1420 O O . ASN A 1 183 ? 10.198 6.992 20.058 1.00 80.94 183 ASN A O 1
ATOM 1424 N N . ASN A 1 184 ? 9.742 6.605 17.892 1.00 82.06 184 ASN A N 1
ATOM 1425 C CA . ASN A 1 184 ? 8.477 7.334 17.852 1.00 82.06 184 ASN A CA 1
ATOM 1426 C C . ASN A 1 184 ? 7.435 6.476 17.116 1.00 82.06 184 ASN A C 1
ATOM 1428 O O . ASN A 1 184 ? 7.463 6.420 15.879 1.00 82.06 184 ASN A O 1
ATOM 1432 N N . PRO A 1 185 ? 6.548 5.778 17.844 1.00 81.12 185 PRO A N 1
ATOM 1433 C CA . PRO A 1 185 ? 5.500 4.936 17.289 1.00 81.12 185 PRO A CA 1
ATOM 1434 C C . PRO A 1 185 ? 4.282 5.769 16.863 1.00 81.12 185 PRO A C 1
ATOM 1436 O O . PRO A 1 185 ? 3.168 5.460 17.270 1.00 81.12 185 PRO A O 1
ATOM 1439 N N . TYR A 1 186 ? 4.485 6.828 16.072 1.00 84.50 186 TYR A N 1
ATOM 1440 C CA . TYR A 1 186 ? 3.449 7.829 15.788 1.00 84.50 186 TYR A CA 1
ATOM 1441 C C . TYR A 1 186 ? 2.123 7.240 15.282 1.00 84.50 186 TYR A C 1
ATOM 1443 O O . TYR A 1 186 ? 1.090 7.821 15.553 1.00 84.50 186 TYR A O 1
ATOM 1451 N N . GLN A 1 187 ? 2.140 6.112 14.571 1.00 86.12 187 GLN A N 1
ATOM 1452 C CA . GLN A 1 187 ? 0.996 5.306 14.128 1.00 86.12 187 GLN A CA 1
ATOM 1453 C C . GLN A 1 187 ? 1.124 3.864 14.654 1.00 86.12 187 GLN A C 1
ATOM 1455 O O . GLN A 1 187 ? 1.877 3.074 14.083 1.00 86.12 187 GLN A O 1
ATOM 1460 N N . PRO A 1 188 ? 0.459 3.492 15.754 1.00 78.50 188 PRO A N 1
ATOM 1461 C CA . PRO A 1 188 ? 0.573 2.211 16.444 1.00 78.50 188 PRO A CA 1
ATOM 1462 C C . PRO A 1 188 ? 0.535 0.945 15.627 1.00 78.50 188 PRO A C 1
ATOM 1464 O O . PRO A 1 188 ? 1.224 -0.021 15.970 1.00 78.50 188 PRO A O 1
ATOM 1467 N N . LEU A 1 189 ? -0.285 0.934 14.579 1.00 81.19 189 LEU A N 1
ATOM 1468 C CA . LEU A 1 189 ? -0.479 -0.258 13.766 1.00 81.19 189 LEU A CA 1
ATOM 1469 C C . LEU A 1 189 ? 0.737 -0.514 12.867 1.00 81.19 189 LEU A C 1
ATOM 1471 O O . LEU A 1 189 ? 0.883 -1.605 12.319 1.00 81.19 189 LEU A O 1
ATOM 1475 N N . LEU A 1 190 ? 1.635 0.468 12.736 1.00 85.25 190 LEU A N 1
ATOM 1476 C CA . LEU A 1 190 ? 2.816 0.403 11.890 1.00 85.25 190 LEU A CA 1
ATOM 1477 C C . LEU A 1 190 ? 4.100 0.288 12.711 1.00 85.25 190 LEU A C 1
ATOM 1479 O O . LEU A 1 190 ? 4.343 0.989 13.698 1.00 85.25 190 LEU A O 1
ATOM 1483 N N . ALA A 1 191 ? 4.999 -0.574 12.253 1.00 83.12 191 ALA A N 1
ATOM 1484 C CA . ALA A 1 191 ? 6.362 -0.582 12.756 1.00 83.12 191 ALA A CA 1
ATOM 1485 C C . ALA A 1 191 ? 7.158 0.620 12.211 1.00 83.12 191 ALA A C 1
ATOM 1487 O O . ALA A 1 191 ? 6.831 1.172 11.164 1.00 83.12 191 ALA A O 1
ATOM 1488 N N . GLY A 1 192 ? 8.230 1.012 12.906 1.00 86.38 192 GLY A N 1
ATOM 1489 C CA . GLY A 1 192 ? 9.118 2.086 12.450 1.00 86.38 192 GLY A CA 1
ATOM 1490 C C . GLY A 1 192 ? 9.764 1.797 11.093 1.00 86.38 192 GLY A C 1
ATOM 1491 O O . GLY A 1 192 ? 10.031 0.634 10.766 1.00 86.38 192 GLY A O 1
ATOM 1492 N N . ARG A 1 193 ? 10.029 2.865 10.330 1.00 90.31 193 ARG A N 1
ATOM 1493 C CA . ARG A 1 193 ? 10.735 2.800 9.044 1.00 90.31 193 ARG A CA 1
ATOM 1494 C C . ARG A 1 193 ? 12.126 2.182 9.187 1.00 90.31 193 ARG A C 1
ATOM 1496 O O . ARG A 1 193 ? 12.794 2.369 10.209 1.00 90.31 193 ARG A O 1
ATOM 1503 N N . GLN A 1 194 ? 12.558 1.464 8.156 1.00 89.81 194 GLN A N 1
ATOM 1504 C CA . GLN A 1 194 ? 13.868 0.812 8.107 1.00 89.81 194 GLN A CA 1
ATOM 1505 C C . GLN A 1 194 ? 14.882 1.635 7.309 1.00 89.81 194 GLN A C 1
ATOM 1507 O O . GLN A 1 194 ? 14.524 2.493 6.505 1.00 89.81 194 GLN A O 1
ATOM 1512 N N . GLY A 1 195 ? 16.167 1.361 7.538 1.00 88.31 195 GLY A N 1
ATOM 1513 C CA . GLY A 1 195 ? 17.233 1.873 6.682 1.00 88.31 195 GLY A CA 1
ATOM 1514 C C . GLY A 1 195 ? 17.176 1.235 5.293 1.00 88.31 195 GLY A C 1
ATOM 1515 O O . GLY A 1 195 ? 16.854 0.049 5.159 1.00 88.31 195 GLY A O 1
ATOM 1516 N N . ILE A 1 196 ? 17.491 2.033 4.274 1.00 90.69 196 ILE A N 1
ATOM 1517 C CA . ILE A 1 196 ? 17.585 1.586 2.880 1.00 90.69 196 ILE A CA 1
ATOM 1518 C C . ILE A 1 196 ? 18.719 0.571 2.689 1.00 90.69 196 ILE A C 1
ATOM 1520 O O . ILE A 1 196 ? 19.683 0.535 3.457 1.00 90.69 196 ILE A O 1
ATOM 1524 N N . PHE A 1 197 ? 18.612 -0.246 1.643 1.00 91.62 197 PHE A N 1
ATOM 1525 C CA . PHE A 1 197 ? 19.674 -1.170 1.255 1.00 91.62 197 PHE A CA 1
ATOM 1526 C C . PHE A 1 197 ? 20.796 -0.459 0.485 1.00 91.62 197 PHE A C 1
ATOM 1528 O O . PHE A 1 197 ? 20.534 0.264 -0.478 1.00 91.62 197 PHE A O 1
ATOM 1535 N N . GLY A 1 198 ? 22.044 -0.758 0.853 1.00 89.69 198 GLY A N 1
ATOM 1536 C CA . GLY A 1 198 ? 23.237 -0.378 0.096 1.00 89.69 198 GLY A CA 1
ATOM 1537 C C . GLY A 1 198 ? 23.552 1.122 0.100 1.00 89.69 198 GLY A C 1
ATOM 1538 O O . GLY A 1 198 ? 23.107 1.874 0.964 1.00 89.69 198 GLY A O 1
ATOM 1539 N N . TYR A 1 199 ? 24.355 1.539 -0.881 1.00 94.19 199 TYR A N 1
ATOM 1540 C CA . TYR A 1 199 ? 24.779 2.925 -1.092 1.00 94.19 199 TYR A CA 1
ATOM 1541 C C . TYR A 1 199 ? 24.286 3.386 -2.467 1.00 94.19 199 TYR A C 1
ATOM 1543 O O . TYR A 1 199 ? 24.963 3.139 -3.470 1.00 94.19 199 TYR A O 1
ATOM 1551 N N . PRO A 1 200 ? 23.083 3.976 -2.560 1.00 95.50 200 PRO A N 1
ATOM 1552 C CA . PRO A 1 200 ? 22.533 4.365 -3.845 1.00 95.50 200 PRO A CA 1
ATOM 1553 C C . PRO A 1 200 ? 23.221 5.599 -4.411 1.00 95.50 200 PRO A C 1
ATOM 1555 O O . PRO A 1 200 ? 23.655 6.489 -3.682 1.00 95.50 200 PRO A O 1
ATOM 1558 N N . LYS A 1 201 ? 23.264 5.669 -5.741 1.00 95.38 201 LYS A N 1
ATOM 1559 C CA . LYS A 1 201 ? 23.736 6.850 -6.469 1.00 95.38 201 LYS A CA 1
ATOM 1560 C C . LYS A 1 201 ? 22.768 8.022 -6.353 1.00 95.38 201 LYS A C 1
ATOM 1562 O O . LYS A 1 201 ? 23.188 9.171 -6.418 1.00 95.38 201 LYS A O 1
ATOM 1567 N N . ALA A 1 202 ? 21.480 7.720 -6.219 1.00 95.75 202 ALA A N 1
ATOM 1568 C CA . ALA A 1 202 ? 20.419 8.701 -6.082 1.00 95.75 202 ALA A CA 1
ATOM 1569 C C . ALA A 1 202 ? 19.273 8.144 -5.235 1.00 95.75 202 ALA A C 1
ATOM 1571 O O . ALA A 1 202 ? 18.997 6.941 -5.239 1.00 95.75 202 ALA A O 1
ATOM 1572 N N . ILE A 1 203 ? 18.591 9.048 -4.541 1.00 96.62 203 ILE A N 1
ATOM 1573 C CA . ILE A 1 203 ? 17.356 8.773 -3.819 1.00 96.62 203 ILE A CA 1
ATOM 1574 C C . ILE A 1 203 ? 16.324 9.764 -4.345 1.00 96.62 203 ILE A C 1
ATOM 1576 O O . ILE A 1 203 ? 16.529 10.974 -4.274 1.00 96.62 203 ILE A O 1
ATOM 1580 N N . ILE A 1 204 ? 15.237 9.237 -4.891 1.00 96.12 204 ILE A N 1
ATOM 1581 C CA . ILE A 1 204 ? 14.058 9.992 -5.288 1.00 96.12 204 ILE A CA 1
ATOM 1582 C C . ILE A 1 204 ? 13.098 9.912 -4.107 1.00 96.12 204 ILE A C 1
ATOM 1584 O O . ILE A 1 204 ? 12.667 8.821 -3.725 1.00 96.12 204 ILE A O 1
ATOM 1588 N N . VAL A 1 205 ? 12.847 11.066 -3.492 1.00 95.06 205 VAL A N 1
ATOM 1589 C CA . VAL A 1 205 ? 12.081 11.184 -2.250 1.00 95.06 205 VAL A CA 1
ATOM 1590 C C . VAL A 1 205 ? 10.808 11.972 -2.515 1.00 95.06 205 VAL A C 1
ATOM 1592 O O . VAL A 1 205 ? 10.848 12.980 -3.222 1.00 95.06 205 VAL A O 1
ATOM 1595 N N . GLU A 1 206 ? 9.697 11.530 -1.932 1.00 94.50 206 GLU A N 1
ATOM 1596 C CA . GLU A 1 206 ? 8.473 12.329 -1.866 1.00 94.50 206 GLU A CA 1
ATOM 1597 C C . GLU A 1 206 ? 8.721 13.694 -1.198 1.00 94.50 206 GLU A C 1
ATOM 1599 O O . GLU A 1 206 ? 9.691 13.902 -0.462 1.00 94.50 206 GLU A O 1
ATOM 1604 N N . SER A 1 207 ? 7.847 14.659 -1.466 1.00 92.81 207 SER A N 1
ATOM 1605 C CA . SER A 1 207 ? 8.015 16.025 -0.961 1.00 92.81 207 SER A CA 1
ATOM 1606 C C . SER A 1 207 ? 6.709 16.668 -0.503 1.00 92.81 207 SER A C 1
ATOM 1608 O O . SER A 1 207 ? 6.630 17.892 -0.400 1.00 92.81 207 SER A O 1
ATOM 1610 N N . THR A 1 208 ? 5.713 15.856 -0.131 1.00 89.19 208 THR A N 1
ATOM 1611 C CA . THR A 1 208 ? 4.353 16.294 0.236 1.00 89.19 208 THR A CA 1
ATOM 1612 C C . THR A 1 208 ? 4.352 17.404 1.290 1.00 89.19 208 THR A C 1
ATOM 1614 O O . THR A 1 208 ? 3.557 18.344 1.242 1.00 89.19 208 THR A O 1
ATOM 1617 N N . TYR A 1 209 ? 5.288 17.328 2.240 1.00 86.00 209 TYR A N 1
ATOM 1618 C CA . TYR A 1 209 ? 5.469 18.311 3.310 1.00 86.00 209 TYR A CA 1
ATOM 1619 C C . TYR A 1 209 ? 6.851 18.977 3.299 1.00 86.00 209 TYR A C 1
ATOM 1621 O O . TYR A 1 209 ? 7.244 19.567 4.300 1.00 86.00 209 TYR A O 1
ATOM 1629 N N . GLY A 1 210 ? 7.593 18.923 2.186 1.00 85.25 210 GLY A N 1
ATOM 1630 C CA . GLY A 1 210 ? 8.995 19.366 2.127 1.00 85.25 210 GLY A CA 1
ATOM 1631 C C . GLY A 1 210 ? 9.235 20.836 2.509 1.00 85.25 210 GLY A C 1
ATOM 1632 O O . GLY A 1 210 ? 10.342 21.188 2.900 1.00 85.25 210 GLY A O 1
ATOM 1633 N N . GLY A 1 211 ? 8.203 21.684 2.430 1.00 84.94 211 GLY A N 1
ATOM 1634 C CA . GLY A 1 211 ? 8.250 23.098 2.822 1.00 84.94 211 GLY A CA 1
ATOM 1635 C C . GLY A 1 211 ? 7.505 23.444 4.116 1.00 84.94 211 GLY A C 1
ATOM 1636 O O . GLY A 1 211 ? 7.231 24.621 4.343 1.00 84.94 211 GLY A O 1
ATOM 1637 N N . LYS A 1 212 ? 7.097 22.457 4.926 1.00 83.50 212 LYS A N 1
ATOM 1638 C CA . LYS A 1 212 ? 6.315 22.682 6.151 1.00 83.50 212 LYS A CA 1
ATOM 1639 C C . LYS A 1 212 ? 6.967 22.001 7.347 1.00 83.50 212 LYS A C 1
ATOM 1641 O O . LYS A 1 212 ? 7.010 20.774 7.415 1.00 83.50 212 LYS A O 1
ATOM 1646 N N . ASP A 1 213 ? 7.366 22.798 8.332 1.00 83.38 213 ASP A N 1
ATOM 1647 C CA . ASP A 1 213 ? 7.729 22.272 9.642 1.00 83.38 213 ASP A CA 1
ATOM 1648 C C . ASP A 1 213 ? 6.476 21.772 10.359 1.00 83.38 213 ASP A C 1
ATOM 1650 O O . ASP A 1 213 ? 5.433 22.435 10.379 1.00 83.38 213 ASP A O 1
ATOM 1654 N N . ARG A 1 214 ? 6.568 20.579 10.945 1.00 78.62 214 ARG A N 1
ATOM 1655 C CA . ARG A 1 214 ? 5.499 20.048 11.787 1.00 78.62 214 ARG A CA 1
ATOM 1656 C C . ARG A 1 214 ? 5.766 20.405 13.235 1.00 78.62 214 ARG A C 1
ATOM 1658 O O . ARG A 1 214 ? 6.866 20.201 13.742 1.00 78.62 214 ARG A O 1
ATOM 1665 N N . ASP A 1 215 ? 4.723 20.881 13.899 1.00 80.00 215 ASP A N 1
ATOM 1666 C CA . ASP A 1 215 ?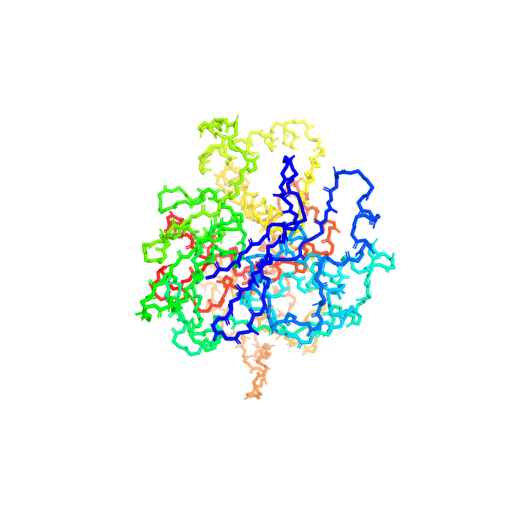 4.749 21.103 15.334 1.00 80.00 215 ASP A CA 1
ATOM 1667 C C . ASP A 1 215 ? 5.037 19.789 16.086 1.00 80.00 215 ASP A C 1
ATOM 1669 O O . ASP A 1 215 ? 4.544 18.712 15.726 1.00 80.00 215 ASP A O 1
ATOM 1673 N N . GLN A 1 216 ? 5.858 19.881 17.133 1.00 72.12 216 GLN A N 1
ATOM 1674 C CA . GLN A 1 216 ? 6.326 18.718 17.881 1.00 72.12 216 GLN A CA 1
ATOM 1675 C C . GLN A 1 216 ? 5.184 18.050 18.656 1.00 72.12 216 GLN A C 1
ATOM 1677 O O . GLN A 1 216 ? 5.136 16.821 18.701 1.00 72.12 216 GLN A O 1
ATOM 1682 N N . ALA A 1 217 ? 4.230 18.823 19.190 1.00 68.94 217 ALA A N 1
ATOM 1683 C CA . ALA A 1 217 ? 3.069 18.268 19.887 1.00 68.94 217 ALA A CA 1
ATOM 1684 C C . ALA A 1 217 ? 2.127 17.513 18.931 1.00 68.94 217 ALA A C 1
ATOM 1686 O O . ALA A 1 217 ? 1.473 16.555 19.332 1.00 68.94 217 ALA A O 1
ATOM 1687 N N . SER A 1 218 ? 2.121 17.885 17.649 1.00 70.06 218 SER A N 1
ATOM 1688 C CA . SER A 1 218 ? 1.360 17.207 16.589 1.00 70.06 218 SER A CA 1
ATOM 1689 C C . SER A 1 218 ? 2.091 16.008 15.959 1.00 70.06 218 SER A C 1
ATOM 1691 O O . SER A 1 218 ? 1.499 15.261 15.175 1.00 70.06 218 SER A O 1
ATOM 1693 N N . SER A 1 219 ? 3.375 15.819 16.286 1.00 74.19 219 SER A N 1
ATOM 1694 C CA . SER A 1 219 ? 4.270 14.817 15.679 1.00 74.19 219 SER A CA 1
ATOM 1695 C C . SER A 1 219 ? 4.697 13.704 16.644 1.00 74.19 219 SER A C 1
ATOM 1697 O O . SER A 1 219 ? 5.433 12.794 16.253 1.00 74.19 219 SER A O 1
ATOM 1699 N N . ASP A 1 220 ? 4.247 13.771 17.895 1.00 82.31 220 ASP A N 1
ATOM 1700 C CA . ASP A 1 220 ? 4.509 12.777 18.931 1.00 82.31 220 ASP A CA 1
ATOM 1701 C C . ASP A 1 220 ? 3.302 11.855 19.156 1.00 82.31 220 ASP A C 1
ATOM 1703 O O . ASP A 1 220 ? 2.145 12.252 18.990 1.00 82.31 220 ASP A O 1
ATOM 1707 N N . TYR A 1 221 ? 3.598 10.609 19.535 1.00 81.38 221 TYR A N 1
ATOM 1708 C CA . TYR A 1 221 ? 2.600 9.598 19.856 1.00 81.38 221 TYR A CA 1
ATOM 1709 C C . TYR A 1 221 ? 1.646 10.076 20.957 1.00 81.38 221 TYR A C 1
ATOM 1711 O O . TYR A 1 221 ? 0.449 10.108 20.709 1.00 81.38 221 TYR A O 1
ATOM 1719 N N . GLU A 1 222 ? 2.131 10.499 22.129 1.00 81.88 222 GLU A N 1
ATOM 1720 C CA . GLU A 1 222 ? 1.263 10.897 23.251 1.00 81.88 222 GLU A CA 1
ATOM 1721 C C . GLU A 1 222 ? 0.532 12.216 22.966 1.00 81.88 222 GLU A C 1
ATOM 1723 O O . GLU A 1 222 ? -0.641 12.368 23.310 1.00 81.88 222 GLU A O 1
ATOM 1728 N N . GLY A 1 223 ? 1.189 13.146 22.265 1.00 82.88 223 GLY A N 1
ATOM 1729 C CA . GLY A 1 223 ? 0.589 14.426 21.879 1.00 82.88 223 GLY A CA 1
ATOM 1730 C C . GLY A 1 223 ? -0.703 14.274 21.066 1.00 82.88 223 GLY A C 1
ATOM 1731 O O . GLY A 1 223 ? -1.699 14.948 21.349 1.00 82.88 223 GLY A O 1
ATOM 1732 N N . ARG A 1 224 ? -0.739 13.335 20.108 1.00 84.06 224 ARG A N 1
ATOM 1733 C CA . ARG A 1 224 ? -1.949 13.090 19.303 1.00 84.06 224 ARG A CA 1
ATOM 1734 C C . ARG A 1 224 ? -3.086 12.460 20.125 1.00 84.06 224 ARG A C 1
ATOM 1736 O O . ARG A 1 224 ? -4.239 12.835 1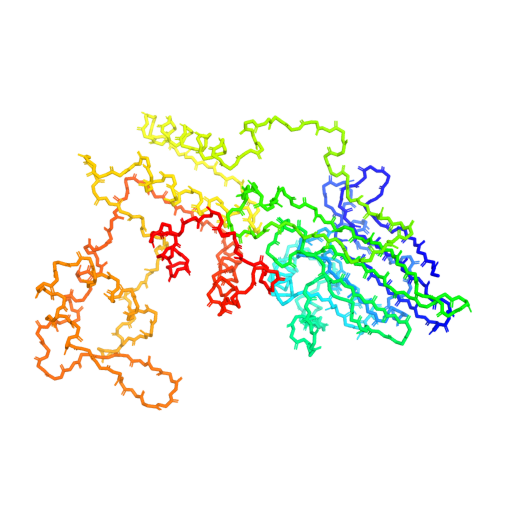9.921 1.00 84.06 224 ARG A O 1
ATOM 1743 N N . PHE A 1 225 ? -2.775 11.557 21.068 1.00 83.44 225 PHE A N 1
ATOM 1744 C CA . PHE A 1 225 ? -3.781 10.964 21.964 1.00 83.44 225 PHE A CA 1
ATOM 1745 C C . PHE A 1 225 ? -4.408 12.022 22.847 1.00 83.44 225 PHE A C 1
ATOM 1747 O O . PHE A 1 225 ? -5.626 12.072 22.975 1.00 83.44 225 PHE A O 1
ATOM 1754 N N . GLU A 1 226 ? -3.583 12.893 23.423 1.00 85.69 226 GLU A N 1
ATOM 1755 C CA . GLU A 1 226 ? -4.065 13.959 24.288 1.00 85.69 226 GLU A CA 1
ATOM 1756 C C . GLU A 1 226 ? -4.959 14.946 23.524 1.00 85.69 226 GLU A C 1
ATOM 1758 O O . GLU A 1 226 ? -5.974 15.398 24.053 1.00 85.69 226 GLU A O 1
ATOM 1763 N N . CYS A 1 227 ? -4.634 15.238 22.261 1.00 88.44 227 CYS A N 1
ATOM 1764 C CA . CYS A 1 227 ? -5.484 16.047 21.390 1.00 88.44 227 CYS A CA 1
ATOM 1765 C C . CYS A 1 227 ? -6.853 15.385 21.152 1.00 88.44 227 CYS A C 1
ATOM 1767 O O . CYS A 1 227 ? -7.889 16.002 21.403 1.00 88.44 227 CYS A O 1
ATOM 1769 N N . LEU A 1 228 ? -6.867 14.108 20.747 1.00 89.06 228 LEU A N 1
ATOM 1770 C CA . LEU A 1 228 ? -8.107 13.355 20.530 1.00 89.06 228 LEU A CA 1
ATOM 1771 C C . LEU A 1 228 ? -8.943 13.255 21.816 1.00 89.06 228 LEU A C 1
ATOM 1773 O O . LEU A 1 228 ? -10.152 13.481 21.789 1.00 89.06 228 LEU A O 1
ATOM 1777 N N . ARG A 1 229 ? -8.300 12.978 22.955 1.00 89.31 229 ARG A N 1
ATOM 1778 C CA . ARG A 1 229 ? -8.941 12.893 24.273 1.00 89.31 229 ARG A CA 1
ATOM 1779 C C . ARG A 1 229 ? -9.658 14.189 24.642 1.00 89.31 229 ARG A C 1
ATOM 1781 O O . ARG A 1 229 ? -10.789 14.126 25.116 1.00 89.31 229 ARG A O 1
ATOM 1788 N N . LYS A 1 230 ? -9.020 15.347 24.434 1.00 91.38 230 LYS A N 1
ATOM 1789 C CA . LYS A 1 230 ? -9.628 16.659 24.709 1.00 91.38 230 LYS A CA 1
ATOM 1790 C C . LYS A 1 230 ? -10.861 16.902 23.848 1.00 91.38 230 LYS A C 1
ATOM 1792 O O . LYS A 1 230 ? -11.897 17.260 24.390 1.00 91.38 230 LYS A O 1
ATOM 1797 N N . ILE A 1 231 ? -10.772 16.626 22.545 1.00 92.56 231 ILE A N 1
ATOM 1798 C CA . ILE A 1 231 ? -11.912 16.774 21.628 1.00 92.56 231 ILE A CA 1
ATOM 1799 C C . ILE A 1 231 ? -13.079 15.887 22.076 1.00 92.56 231 ILE A C 1
ATOM 1801 O O . ILE A 1 231 ? -14.212 16.351 22.141 1.00 92.56 231 ILE A O 1
ATOM 1805 N N . ILE A 1 232 ? -12.812 14.626 22.433 1.00 89.06 232 ILE A N 1
ATOM 1806 C CA . ILE A 1 232 ? -13.850 13.700 22.909 1.00 89.06 232 ILE A CA 1
ATOM 1807 C C . ILE A 1 232 ? -14.470 14.188 24.224 1.00 89.06 232 ILE A C 1
ATOM 1809 O O . ILE A 1 232 ? -15.690 14.167 24.356 1.00 89.06 232 ILE A O 1
ATOM 1813 N N . GLN A 1 233 ? -13.660 14.640 25.185 1.00 87.81 233 GLN A N 1
ATOM 1814 C CA . GLN A 1 233 ? -14.170 15.191 26.443 1.00 87.81 233 GLN A CA 1
ATOM 1815 C C . GLN A 1 233 ? -15.103 16.381 26.183 1.00 87.81 233 GLN A C 1
ATOM 1817 O O . GLN A 1 233 ? -16.248 16.371 26.627 1.00 87.81 233 GLN A O 1
ATOM 1822 N N . GLU A 1 234 ? -14.632 17.370 25.427 1.00 91.38 234 GLU A N 1
ATOM 1823 C CA . GLU A 1 234 ? -15.348 18.628 25.218 1.00 91.38 234 GLU A CA 1
ATOM 1824 C C . GLU A 1 234 ? -16.610 18.448 24.364 1.00 91.38 234 GLU A C 1
ATOM 18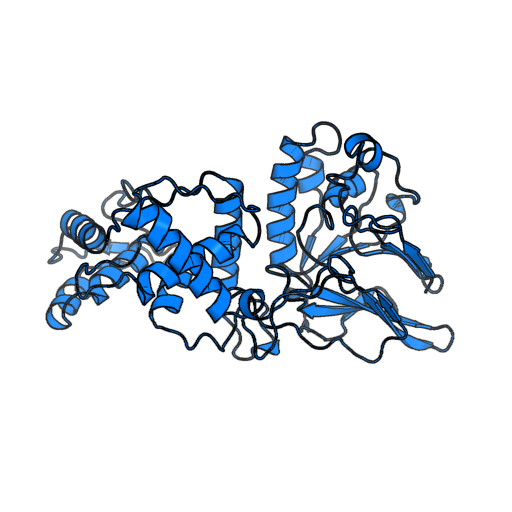26 O O . GLU A 1 234 ? -17.681 18.947 24.708 1.00 91.38 234 GLU A O 1
ATOM 1831 N N . GLU A 1 235 ? -16.509 17.743 23.239 1.00 89.88 235 GLU A N 1
ATOM 1832 C CA . GLU A 1 235 ? -17.620 17.612 22.295 1.00 89.88 235 GLU A CA 1
ATOM 1833 C C . GLU A 1 235 ? -18.597 16.513 22.720 1.00 89.88 235 GLU A C 1
ATOM 1835 O O . GLU A 1 235 ? -19.800 16.748 22.840 1.00 89.88 235 GLU A O 1
ATOM 1840 N N . VAL A 1 236 ? -18.094 15.317 23.025 1.00 85.25 236 VAL A N 1
ATOM 1841 C CA . VAL A 1 236 ? -18.956 14.151 23.249 1.00 85.25 236 VAL A CA 1
ATOM 1842 C C . VAL A 1 236 ? -19.501 14.118 24.676 1.00 85.25 236 VAL A C 1
ATOM 1844 O O . VAL A 1 236 ? -20.693 13.883 24.864 1.00 85.25 236 VAL A O 1
ATOM 1847 N N . PHE A 1 237 ? -18.669 14.366 25.691 1.00 82.69 237 PHE A N 1
ATOM 1848 C CA . PHE A 1 237 ? -19.102 14.243 27.088 1.00 82.69 237 PHE A CA 1
ATOM 1849 C C . PHE A 1 237 ? -19.675 15.543 27.659 1.00 82.69 237 PHE A C 1
ATOM 1851 O O . PHE A 1 237 ? -20.760 15.516 28.246 1.00 82.69 237 PHE A O 1
ATOM 1858 N N . ASP A 1 238 ? -18.996 16.675 27.461 1.00 85.00 238 ASP A N 1
ATOM 1859 C CA . ASP A 1 238 ? -19.409 17.947 28.061 1.00 85.00 238 ASP A CA 1
ATOM 1860 C C . ASP A 1 238 ? -20.581 18.572 27.288 1.00 85.00 238 ASP A C 1
ATOM 1862 O O . ASP A 1 238 ? -21.592 18.960 27.881 1.00 85.00 238 ASP A O 1
ATOM 1866 N N . LYS A 1 239 ? -20.476 18.644 25.953 1.00 88.44 239 LYS A N 1
ATOM 1867 C CA . LYS A 1 239 ? -21.507 19.241 25.084 1.00 88.44 239 LYS A CA 1
ATOM 1868 C C . LYS A 1 239 ? -22.574 18.257 24.613 1.00 88.44 239 LYS A C 1
ATOM 1870 O O . LYS A 1 239 ? -23.641 18.706 24.192 1.00 88.44 239 LYS A O 1
ATOM 1875 N N . LYS A 1 240 ? -22.316 16.945 24.683 1.00 83.19 240 LYS A N 1
ATOM 1876 C CA . LYS A 1 240 ? -23.203 15.893 24.148 1.00 83.19 240 LYS A CA 1
ATOM 1877 C C . LYS A 1 240 ? -23.510 16.091 22.658 1.00 83.19 240 LYS A C 1
ATOM 1879 O O . LYS A 1 240 ? -24.640 15.881 22.217 1.00 83.19 240 LYS A O 1
ATOM 1884 N N . SER A 1 241 ? -22.518 16.554 21.900 1.00 87.75 241 SER A N 1
ATOM 1885 C CA . SER A 1 241 ? -22.622 16.794 20.463 1.00 87.75 241 SER A CA 1
ATOM 1886 C C . SER A 1 241 ? -22.260 15.541 19.656 1.00 87.75 241 SER A C 1
ATOM 1888 O O . SER A 1 241 ? -21.617 14.608 20.142 1.00 87.75 241 SER A O 1
ATOM 1890 N N . LEU A 1 242 ? -22.699 15.513 18.394 1.00 83.94 242 LEU A N 1
ATOM 1891 C CA . LEU A 1 242 ? -22.264 14.514 17.422 1.00 83.94 242 LEU A CA 1
ATOM 1892 C C . LEU A 1 242 ? -20.868 14.884 16.905 1.00 83.94 242 LEU A C 1
ATOM 1894 O O . LEU A 1 242 ? -20.700 15.940 16.293 1.00 83.94 242 LEU A O 1
ATOM 1898 N N . LEU A 1 243 ? -19.893 13.992 17.089 1.00 87.56 243 LEU A N 1
ATOM 1899 C CA . LEU A 1 243 ? -18.545 14.145 16.541 1.00 87.56 243 LEU A CA 1
ATOM 1900 C C . LEU A 1 243 ? -18.422 13.406 15.200 1.00 87.56 243 LEU A C 1
ATOM 1902 O O . LEU A 1 243 ? -18.339 12.180 15.163 1.00 87.56 243 LEU A O 1
ATOM 1906 N N . LEU A 1 244 ? -18.384 14.157 14.096 1.00 89.88 244 LEU A N 1
ATOM 1907 C CA . LEU A 1 244 ? -18.160 13.616 12.752 1.00 89.88 244 LEU A CA 1
ATOM 1908 C C . LEU A 1 244 ? -16.668 13.675 12.389 1.00 89.88 244 LEU A C 1
ATOM 1910 O O . LEU A 1 244 ? -16.077 14.755 12.398 1.00 89.88 244 LEU A O 1
ATOM 1914 N N . ILE A 1 245 ? -16.067 12.533 12.031 1.00 90.06 245 ILE A N 1
ATOM 1915 C CA . ILE A 1 245 ? -14.638 12.431 11.686 1.00 90.06 245 ILE A CA 1
ATOM 1916 C C . ILE A 1 245 ? -14.477 11.905 10.250 1.00 90.06 245 ILE A C 1
ATOM 1918 O O . ILE A 1 245 ? -14.516 10.691 10.040 1.00 90.06 245 ILE A O 1
ATOM 1922 N N . PRO A 1 246 ? -14.276 12.778 9.246 1.00 90.88 246 PRO A N 1
ATOM 1923 C CA . PRO A 1 246 ? -13.967 12.330 7.894 1.00 90.88 246 PRO A CA 1
ATOM 1924 C C . PRO A 1 246 ? -12.553 11.738 7.848 1.00 90.88 246 PRO A C 1
ATOM 1926 O O . PRO A 1 246 ? -11.583 12.374 8.265 1.00 90.88 246 PRO A O 1
ATOM 1929 N N . ALA A 1 247 ? -12.423 10.519 7.328 1.00 90.19 247 ALA A N 1
ATOM 1930 C CA . ALA A 1 247 ? -11.142 9.832 7.209 1.00 90.19 247 ALA A CA 1
ATOM 1931 C C . ALA A 1 247 ? -11.101 8.942 5.964 1.00 90.19 247 ALA A C 1
ATOM 1933 O O . ALA A 1 247 ? -12.117 8.395 5.536 1.00 90.19 247 ALA A O 1
ATOM 1934 N N . PHE A 1 248 ? -9.904 8.762 5.402 1.00 89.44 248 PHE A N 1
ATOM 1935 C CA . PHE A 1 248 ? -9.691 7.770 4.354 1.00 89.44 248 PHE A CA 1
ATOM 1936 C C . PHE A 1 248 ? -9.947 6.360 4.886 1.00 89.44 248 PHE A C 1
ATOM 1938 O O . PHE A 1 248 ? -9.412 5.984 5.930 1.00 89.44 248 PHE A O 1
ATOM 1945 N N . SER A 1 249 ? -10.668 5.559 4.095 1.00 88.81 249 SER A N 1
ATOM 1946 C CA . SER A 1 249 ? -10.992 4.158 4.410 1.00 88.81 249 SER A CA 1
ATOM 1947 C C . SER A 1 249 ? -9.754 3.270 4.622 1.00 88.81 249 SER A C 1
ATOM 1949 O O . SER A 1 249 ? -9.855 2.208 5.241 1.00 88.81 249 SER A O 1
ATOM 1951 N N . LEU A 1 250 ? -8.595 3.698 4.107 1.00 92.62 250 LEU A N 1
ATOM 1952 C CA . LEU A 1 250 ? -7.306 3.020 4.206 1.00 92.62 250 LEU A CA 1
ATOM 1953 C C . LEU A 1 250 ? -6.373 3.733 5.201 1.00 92.62 250 LEU A C 1
ATOM 1955 O O . LEU A 1 250 ? -6.133 4.935 5.105 1.00 92.62 250 LEU A O 1
ATOM 1959 N N . GLN A 1 251 ? -5.815 2.963 6.137 1.00 90.94 251 GLN A N 1
ATOM 1960 C CA . GLN A 1 251 ? -4.917 3.354 7.231 1.00 90.94 251 GLN A CA 1
ATOM 1961 C C . GLN A 1 251 ? -5.519 4.313 8.262 1.00 90.94 251 GLN A C 1
ATOM 1963 O O . GLN A 1 251 ? -5.532 3.988 9.447 1.00 90.94 251 GLN A O 1
ATOM 1968 N N . ARG A 1 252 ? -5.958 5.512 7.860 1.00 90.62 252 ARG A N 1
ATOM 1969 C CA . ARG A 1 252 ? -6.338 6.576 8.807 1.00 90.62 252 ARG A CA 1
ATOM 1970 C C . ARG A 1 252 ? -7.550 6.189 9.639 1.00 90.62 252 ARG A C 1
ATOM 1972 O O . ARG A 1 252 ? -7.509 6.382 10.849 1.00 90.62 252 ARG A O 1
ATOM 1979 N N . THR A 1 253 ? -8.565 5.568 9.038 1.00 90.00 253 THR A N 1
ATOM 1980 C CA . THR A 1 253 ? -9.682 4.998 9.800 1.00 90.00 253 THR A CA 1
ATOM 1981 C C . THR A 1 253 ? -9.213 3.944 10.801 1.00 90.00 253 THR A C 1
ATOM 1983 O O . THR A 1 253 ? -9.639 3.982 11.948 1.00 90.00 253 THR A O 1
ATOM 1986 N N . GLN A 1 254 ? -8.325 3.021 10.417 1.00 88.25 254 GLN A N 1
ATOM 1987 C CA . GLN A 1 254 ? -7.865 1.964 11.326 1.00 88.25 254 GLN A CA 1
ATOM 1988 C C . GLN A 1 254 ? -7.052 2.532 12.498 1.00 88.25 254 GLN A C 1
ATOM 1990 O O . GLN A 1 254 ? -7.257 2.116 13.635 1.00 88.25 254 GLN A O 1
ATOM 1995 N N . GLU A 1 255 ? -6.180 3.509 12.239 1.00 87.31 255 GLU A N 1
ATOM 1996 C CA . GLU A 1 255 ? -5.441 4.235 13.281 1.00 87.31 255 GLU A CA 1
ATOM 1997 C C . GLU A 1 255 ? -6.386 4.985 14.224 1.00 87.31 255 GLU A C 1
ATOM 1999 O O . GLU A 1 255 ? -6.256 4.860 15.433 1.00 87.31 255 GLU A O 1
ATOM 2004 N N . LEU A 1 256 ? -7.376 5.707 13.690 1.00 87.88 256 LEU A N 1
ATOM 2005 C CA . LEU A 1 256 ? -8.360 6.425 14.504 1.00 87.88 256 LEU A CA 1
ATOM 2006 C C . LEU A 1 256 ? -9.199 5.479 15.357 1.00 87.88 256 LEU A C 1
ATOM 2008 O O . LEU A 1 256 ? -9.414 5.757 16.531 1.00 87.88 256 LEU A O 1
ATOM 2012 N N . LEU A 1 257 ? -9.649 4.353 14.797 1.00 82.81 257 LEU A N 1
ATOM 2013 C CA . LEU A 1 257 ? -10.356 3.331 15.565 1.00 82.81 257 LEU A CA 1
ATOM 2014 C C . LEU A 1 257 ? -9.477 2.830 16.706 1.00 82.81 257 LEU A C 1
ATOM 2016 O O . LEU A 1 257 ? -9.928 2.815 17.844 1.00 82.81 257 LEU A O 1
ATOM 2020 N N . PHE A 1 258 ? -8.218 2.490 16.428 1.00 80.50 258 PHE A N 1
ATOM 2021 C CA . PHE A 1 258 ? -7.271 2.080 17.460 1.00 80.50 258 PHE A CA 1
ATOM 2022 C C . PHE A 1 258 ? -7.087 3.157 18.543 1.00 80.50 258 PHE A C 1
ATOM 2024 O O . PHE A 1 258 ? -7.097 2.854 19.740 1.00 80.50 258 PHE A O 1
ATOM 2031 N N . ASP A 1 259 ? -6.981 4.417 18.129 1.00 84.06 259 ASP A N 1
ATOM 2032 C CA . ASP A 1 259 ? -6.760 5.545 19.024 1.00 84.06 259 ASP A CA 1
ATOM 2033 C C . ASP A 1 259 ? -7.964 5.844 19.909 1.00 84.06 259 ASP A C 1
ATOM 2035 O O . ASP A 1 259 ? -7.798 6.148 21.094 1.00 84.06 259 ASP A O 1
ATOM 2039 N N . LEU A 1 260 ? -9.171 5.705 19.358 1.00 82.06 260 LEU A N 1
ATOM 2040 C CA . LEU A 1 260 ? -10.417 5.765 20.110 1.00 82.06 260 LEU A CA 1
ATOM 2041 C C . LEU A 1 260 ? -10.418 4.682 21.183 1.00 82.06 260 LEU A C 1
ATOM 2043 O O . LEU A 1 260 ? -10.644 5.004 22.349 1.00 82.06 260 LEU A O 1
ATOM 2047 N N . VAL A 1 261 ? -10.078 3.431 20.836 1.00 76.06 261 VAL A N 1
ATOM 2048 C CA . VAL A 1 261 ? -10.057 2.334 21.817 1.00 76.06 261 VAL A CA 1
ATOM 2049 C C . VAL A 1 261 ? -9.181 2.683 23.009 1.00 76.06 261 VAL A C 1
ATOM 2051 O O . VAL A 1 261 ? -9.626 2.620 24.156 1.00 76.06 261 VAL A O 1
ATOM 2054 N N . LEU A 1 262 ? -7.941 3.072 22.722 1.00 75.88 262 LEU A N 1
ATOM 2055 C CA . LEU A 1 262 ? -6.959 3.365 23.749 1.00 75.88 262 LEU A CA 1
ATOM 2056 C C . LEU A 1 262 ? -7.342 4.590 24.568 1.00 75.88 262 LEU A C 1
ATOM 2058 O O . LEU A 1 262 ? -7.190 4.572 25.786 1.00 75.88 262 LEU A O 1
ATOM 2062 N N . THR A 1 263 ? -7.851 5.636 23.921 1.00 78.94 263 THR A N 1
ATOM 2063 C CA . THR A 1 263 ? -8.310 6.849 24.598 1.00 78.94 263 THR A CA 1
ATOM 2064 C C . THR A 1 263 ? -9.419 6.519 25.596 1.00 78.94 263 THR A C 1
ATOM 2066 O O . THR A 1 263 ? -9.285 6.843 26.779 1.00 78.94 263 THR A O 1
ATOM 2069 N N . PHE A 1 264 ? -10.463 5.805 25.158 1.00 75.25 264 PHE A N 1
ATOM 2070 C CA . PHE A 1 264 ? -11.579 5.384 26.010 1.00 75.25 264 PHE A CA 1
ATOM 2071 C C . PHE A 1 264 ? -11.126 4.504 27.181 1.00 75.25 264 PHE A C 1
ATOM 2073 O O . PHE A 1 264 ? -11.552 4.705 28.316 1.00 75.25 264 PHE A O 1
ATOM 2080 N N . GLN A 1 265 ? -10.206 3.572 26.949 1.00 69.62 265 GLN A N 1
ATOM 2081 C CA . GLN A 1 265 ? -9.716 2.686 28.006 1.00 69.62 265 GLN A CA 1
ATOM 2082 C C . GLN A 1 265 ? -8.811 3.393 29.022 1.00 69.62 265 GLN A C 1
ATOM 2084 O O . GLN A 1 265 ? -8.921 3.146 30.223 1.00 69.62 265 GLN A O 1
ATOM 2089 N N . ARG A 1 266 ? -7.910 4.268 28.562 1.00 73.69 266 ARG A N 1
ATOM 2090 C CA . ARG A 1 266 ? -6.932 4.947 29.428 1.00 73.69 266 ARG A CA 1
ATOM 2091 C C . ARG A 1 266 ? -7.556 6.046 30.276 1.00 73.69 266 ARG A C 1
ATOM 2093 O O . ARG A 1 266 ? -7.171 6.210 31.427 1.00 73.69 266 ARG A O 1
ATOM 2100 N N . HIS A 1 267 ? -8.468 6.818 29.694 1.00 73.12 267 HIS A N 1
ATOM 2101 C CA . HIS A 1 267 ? -8.914 8.081 30.287 1.00 73.12 267 HIS A CA 1
ATOM 2102 C C . HIS A 1 267 ? -10.378 8.089 30.693 1.00 73.12 267 HIS A C 1
ATOM 2104 O O . HIS A 1 267 ? -10.782 8.948 31.469 1.00 73.12 267 HIS A O 1
ATOM 2110 N N . PHE A 1 268 ? -11.153 7.127 30.203 1.00 68.56 268 PHE A N 1
ATOM 2111 C CA . PHE A 1 268 ? -12.582 7.053 30.458 1.00 68.56 268 PHE A CA 1
ATOM 2112 C C . PHE A 1 268 ? -12.950 5.734 31.170 1.00 68.56 268 PHE A C 1
ATOM 2114 O O . PHE A 1 268 ? -14.046 5.217 30.972 1.00 68.56 268 PHE A O 1
ATOM 2121 N N . SER A 1 269 ? -12.045 5.187 32.008 1.00 54.25 269 SER A N 1
ATOM 2122 C CA . SER A 1 269 ? -12.258 3.938 32.764 1.00 54.25 269 SER A CA 1
ATOM 2123 C C . SER A 1 269 ? -12.634 4.109 34.253 1.00 54.25 269 SER A C 1
ATOM 2125 O O . SER A 1 269 ? -11.945 4.722 35.064 1.00 54.25 269 SER A O 1
ATOM 2127 N N . SER A 1 270 ? -13.753 3.479 34.612 1.00 47.94 270 SER A N 1
ATOM 2128 C CA . SER A 1 270 ? -14.002 2.564 35.745 1.00 47.94 270 SER A CA 1
ATOM 2129 C C . SER A 1 270 ? -13.815 2.906 37.212 1.00 47.94 270 SER A C 1
ATOM 2131 O O . SER A 1 270 ? -14.226 2.061 38.002 1.00 47.94 270 SER A O 1
ATOM 2133 N N . GLN A 1 271 ? -13.262 4.039 37.643 1.00 44.19 271 GLN A N 1
ATOM 2134 C CA . GLN A 1 271 ? -13.521 4.437 39.043 1.00 44.19 271 GLN A CA 1
ATOM 2135 C C . GLN A 1 271 ? -14.871 5.146 39.207 1.00 44.19 271 GLN A C 1
ATOM 2137 O O . GLN A 1 271 ? -15.390 5.198 40.316 1.00 44.19 271 GLN A O 1
ATOM 2142 N N . GLU A 1 272 ? -15.509 5.520 38.091 1.00 42.97 272 GLU A N 1
ATOM 2143 C CA . GLU A 1 272 ? -16.944 5.825 38.040 1.00 42.97 272 GLU A CA 1
ATOM 2144 C C . GLU A 1 272 ? -17.752 5.036 36.996 1.00 42.97 272 GLU A C 1
ATOM 2146 O O . GLU A 1 272 ? -18.958 4.945 37.164 1.00 42.97 272 GLU A O 1
ATOM 2151 N N . LEU A 1 273 ? -17.172 4.390 35.978 1.00 40.72 273 LEU A N 1
ATOM 2152 C CA . LEU A 1 273 ? -17.948 3.658 34.956 1.00 40.72 273 LEU A CA 1
ATOM 2153 C C . LEU A 1 273 ? -17.126 2.508 34.359 1.00 40.72 273 LEU A C 1
ATOM 2155 O O . LEU A 1 273 ? -16.223 2.718 33.551 1.00 40.72 273 LEU A O 1
ATOM 2159 N N . SER A 1 274 ? -17.384 1.284 34.821 1.00 33.56 274 SER A N 1
ATOM 2160 C CA . SER A 1 274 ? -16.523 0.117 34.613 1.00 33.56 274 SER A CA 1
ATOM 2161 C C . SER A 1 274 ? -16.721 -0.602 33.283 1.00 33.56 274 SER A C 1
ATOM 2163 O O . SER A 1 274 ? -17.220 -1.718 33.319 1.00 33.56 274 SER A O 1
ATOM 2165 N N . GLN A 1 275 ? -16.419 -0.023 32.115 1.00 46.69 275 GLN A N 1
ATOM 2166 C CA . GLN A 1 275 ? -16.812 -0.666 30.850 1.00 46.69 275 GLN A CA 1
ATOM 2167 C C . GLN A 1 275 ? -15.796 -0.436 29.692 1.00 46.69 275 GLN A C 1
ATOM 2169 O O . GLN A 1 275 ? -15.519 0.700 29.369 1.00 46.69 275 GLN A O 1
ATOM 2174 N N . THR A 1 276 ? -15.228 -1.502 29.084 1.00 37.47 276 THR A N 1
ATOM 2175 C CA . THR A 1 276 ? -14.321 -1.554 27.888 1.00 37.47 276 THR A CA 1
ATOM 2176 C C . THR A 1 276 ? -15.080 -1.640 26.534 1.00 37.47 276 THR A C 1
ATOM 2178 O O . THR A 1 276 ? -16.114 -2.276 26.491 1.00 37.47 276 THR A O 1
ATOM 2181 N N . PRO A 1 277 ? -14.626 -1.127 25.373 1.00 38.94 277 PRO A N 1
ATOM 2182 C CA . PRO A 1 277 ? -15.513 -1.050 24.202 1.00 38.94 277 PRO A CA 1
ATOM 2183 C C . PRO A 1 277 ? -15.692 -2.384 23.457 1.00 38.94 277 PRO A C 1
ATOM 2185 O O . PRO A 1 277 ? -14.717 -3.086 23.181 1.00 38.94 277 PRO A O 1
ATOM 2188 N N . SER A 1 278 ? -16.930 -2.677 23.042 1.00 35.94 278 SER A N 1
ATOM 2189 C CA . SER A 1 278 ? -17.231 -3.661 21.994 1.00 35.94 278 SER A CA 1
ATOM 2190 C C . SER A 1 278 ? -17.034 -3.007 20.626 1.00 35.94 278 SER A C 1
ATOM 2192 O O . SER A 1 278 ? -17.882 -2.241 20.171 1.00 35.94 278 SER A O 1
ATOM 2194 N N . TYR A 1 279 ? -15.914 -3.293 19.964 1.00 37.75 279 TYR A N 1
ATOM 2195 C CA . TYR A 1 279 ? -15.750 -2.924 18.559 1.00 37.75 279 TYR A CA 1
ATOM 2196 C C . TYR A 1 279 ? -16.623 -3.845 17.720 1.00 37.75 279 TYR A C 1
ATOM 2198 O O . TYR A 1 279 ? -16.562 -5.060 17.881 1.00 37.75 279 TYR A O 1
ATOM 2206 N N . PHE A 1 280 ? -17.404 -3.229 16.835 1.00 34.28 280 PHE A N 1
ATOM 2207 C CA . PHE A 1 280 ? -18.400 -3.833 15.955 1.00 34.28 280 PHE A CA 1
ATOM 2208 C C . PHE A 1 280 ? -19.707 -4.228 16.664 1.00 34.28 280 PHE A C 1
ATOM 2210 O O . PHE A 1 280 ? -19.704 -5.091 17.545 1.00 34.28 280 PHE A O 1
ATOM 2217 N N . PRO A 1 281 ? -20.868 -3.708 16.218 1.00 34.59 281 PRO A N 1
ATOM 2218 C CA . PRO A 1 281 ? -22.074 -4.512 16.239 1.00 34.59 281 PRO A CA 1
ATOM 2219 C C . PRO A 1 281 ? -21.842 -5.626 15.214 1.00 34.59 281 PRO A C 1
ATOM 2221 O O . PRO A 1 281 ? -22.255 -5.542 14.063 1.00 34.59 281 PRO A O 1
ATOM 2224 N N . SER A 1 282 ? -21.083 -6.650 15.601 1.00 37.09 282 SER A N 1
ATOM 2225 C CA . SER A 1 282 ? -21.340 -7.950 15.016 1.00 37.09 282 SER A CA 1
ATOM 2226 C C . SER A 1 282 ? -22.721 -8.327 15.534 1.00 37.09 282 SER A C 1
ATOM 2228 O O . SER A 1 282 ? -22.922 -8.513 16.743 1.00 37.09 282 SER A O 1
ATOM 2230 N N . GLU A 1 283 ? -23.693 -8.344 14.632 1.00 38.59 283 GLU A N 1
ATOM 2231 C CA . GLU A 1 283 ? -24.936 -9.070 14.828 1.00 38.59 283 GLU A CA 1
ATOM 2232 C C . GLU A 1 283 ? -24.594 -10.566 14.939 1.00 38.59 283 GLU A C 1
ATOM 2234 O O . GLU A 1 283 ? -24.899 -11.356 14.060 1.00 38.59 283 GLU A O 1
ATOM 2239 N N . PHE A 1 284 ? -23.995 -10.981 16.060 1.00 46.69 284 PHE A N 1
ATOM 2240 C CA . PHE A 1 284 ? -23.868 -12.382 16.486 1.00 46.69 284 PHE A CA 1
ATOM 2241 C C . PHE A 1 284 ? -25.243 -13.002 16.811 1.00 46.69 284 PHE A C 1
ATOM 2243 O O . PHE A 1 284 ? -25.334 -13.955 17.584 1.00 46.69 284 PHE A O 1
ATOM 2250 N N . TYR A 1 285 ? -26.337 -12.430 16.304 1.00 42.38 285 TYR A N 1
ATOM 2251 C CA . TYR A 1 285 ? -27.679 -12.773 16.750 1.00 42.38 285 TYR A CA 1
ATOM 2252 C C . TYR A 1 285 ? -28.077 -14.204 16.353 1.00 42.38 285 TYR A C 1
ATOM 2254 O O . TYR A 1 285 ? -28.846 -14.804 17.101 1.00 42.38 285 TYR A O 1
ATOM 2262 N N . ASP A 1 286 ? -27.439 -14.796 15.330 1.00 47.34 286 ASP A N 1
ATOM 2263 C CA . ASP A 1 286 ? -27.777 -16.134 14.814 1.00 47.34 286 ASP A CA 1
ATOM 2264 C C . ASP A 1 286 ? -26.573 -17.082 14.569 1.00 47.34 286 ASP A C 1
ATOM 2266 O O . ASP A 1 286 ? -26.671 -18.014 13.780 1.00 47.34 286 ASP A O 1
ATOM 2270 N N . GLU A 1 287 ? -25.427 -16.920 15.247 1.00 58.19 287 GLU A N 1
ATOM 2271 C CA . GLU A 1 287 ? -24.251 -17.805 15.022 1.00 58.19 287 GLU A CA 1
ATOM 2272 C C . GLU A 1 287 ? -24.263 -19.133 15.815 1.00 58.19 287 GLU A C 1
ATOM 2274 O O . GLU A 1 287 ? -23.295 -19.892 15.782 1.00 58.19 287 GLU A O 1
ATOM 2279 N N . PHE A 1 288 ? -25.358 -19.431 16.521 1.00 64.50 288 PHE A N 1
ATOM 2280 C CA . PHE A 1 288 ? -25.583 -20.718 17.191 1.00 64.50 288 PHE A CA 1
ATOM 2281 C C . PHE A 1 288 ? -26.584 -21.555 16.380 1.00 64.50 288 PHE A C 1
ATOM 2283 O O . PHE A 1 288 ? -27.733 -21.731 16.789 1.00 64.50 288 PHE A O 1
ATOM 2290 N N . GLU A 1 289 ? -26.179 -22.051 15.210 1.00 60.34 289 GLU A N 1
ATOM 2291 C CA . GLU A 1 289 ? -27.009 -22.974 14.428 1.00 60.34 289 GLU A CA 1
ATOM 2292 C C . GLU A 1 289 ? -26.959 -24.374 15.055 1.00 60.34 289 GLU A C 1
ATOM 2294 O O . GLU A 1 289 ? -25.903 -24.999 15.124 1.00 60.34 289 GLU A O 1
ATOM 2299 N N . ASN A 1 290 ? -28.107 -24.898 15.498 1.00 68.31 290 ASN A N 1
ATOM 2300 C CA . ASN A 1 290 ? -28.219 -26.224 16.129 1.00 68.31 290 ASN A CA 1
ATOM 2301 C C . ASN A 1 290 ? -27.293 -26.423 17.353 1.00 68.31 290 ASN A C 1
ATOM 2303 O O . ASN A 1 290 ? -26.708 -27.493 17.509 1.00 68.31 290 ASN A O 1
ATOM 2307 N N . ASP A 1 291 ? -27.141 -25.399 18.203 1.00 75.31 291 ASP A N 1
ATOM 2308 C CA . ASP A 1 291 ? -26.234 -25.389 19.371 1.00 75.31 291 ASP A CA 1
ATOM 2309 C C . ASP A 1 291 ? -24.739 -25.549 19.023 1.00 75.31 291 ASP A C 1
ATOM 2311 O O . ASP A 1 291 ? -23.921 -25.936 19.865 1.00 75.31 291 ASP A O 1
ATOM 2315 N N . VAL A 1 292 ? -24.375 -25.222 17.781 1.00 80.50 292 VAL A N 1
ATOM 2316 C CA . VAL A 1 292 ? -23.004 -25.234 17.269 1.00 80.50 292 VAL A CA 1
ATOM 2317 C C . VAL A 1 292 ? -22.589 -23.816 16.880 1.00 80.50 292 VAL A C 1
ATOM 2319 O O . VAL A 1 292 ? -23.378 -23.081 16.296 1.00 80.50 292 VAL A O 1
ATOM 2322 N N . TRP A 1 293 ? -21.348 -23.435 17.179 1.00 81.00 293 TRP A N 1
ATOM 2323 C CA . TRP A 1 293 ? -20.777 -22.132 16.818 1.00 81.00 293 TRP A CA 1
ATOM 2324 C C . TRP A 1 293 ? -19.336 -22.260 16.322 1.00 81.00 293 TRP A C 1
ATOM 2326 O O . TRP A 1 293 ? -18.679 -23.281 16.525 1.00 81.00 293 TRP A O 1
ATOM 2336 N N . ASP A 1 294 ? -18.818 -21.228 15.664 1.00 75.81 294 ASP A N 1
ATOM 2337 C CA . ASP A 1 294 ? -17.495 -21.273 15.046 1.00 75.81 294 ASP A CA 1
ATOM 2338 C C . ASP A 1 294 ? -16.350 -20.858 16.001 1.00 75.81 294 ASP A C 1
ATOM 2340 O O . ASP A 1 294 ? -16.529 -20.491 17.169 1.00 75.81 294 ASP A O 1
ATOM 2344 N N . HIS A 1 295 ? -15.116 -20.896 15.500 1.00 72.00 295 HIS A N 1
ATOM 2345 C CA . HIS A 1 295 ? -13.937 -20.502 16.271 1.00 72.00 295 HIS A CA 1
ATOM 2346 C C . HIS A 1 295 ? -13.893 -18.989 16.601 1.00 72.00 295 HIS A C 1
ATOM 2348 O O . HIS A 1 295 ? -13.204 -18.575 17.545 1.00 72.00 295 HIS A O 1
ATOM 2354 N N . ALA A 1 296 ? -14.578 -18.126 15.845 1.00 61.84 296 ALA A N 1
ATOM 2355 C CA . ALA A 1 296 ? -14.668 -16.703 16.160 1.00 61.84 296 ALA A CA 1
ATOM 2356 C C . ALA A 1 296 ? -15.544 -16.488 17.402 1.00 61.84 296 ALA A C 1
ATOM 2358 O O . ALA A 1 296 ? -15.053 -15.912 18.380 1.00 61.84 296 ALA A O 1
ATOM 2359 N N . VAL A 1 297 ? -16.754 -17.057 17.419 1.00 71.81 297 VAL A N 1
ATOM 2360 C CA . VAL A 1 297 ? -17.655 -17.053 18.585 1.00 71.81 297 VAL A CA 1
ATOM 2361 C C . VAL A 1 297 ? -16.970 -17.672 19.794 1.00 71.81 297 VAL A C 1
ATOM 2363 O O . VAL A 1 297 ? -16.968 -17.082 20.877 1.00 71.81 297 VAL A O 1
ATOM 2366 N N . HIS A 1 298 ? -16.313 -18.823 19.617 1.00 80.62 298 HIS A N 1
ATOM 2367 C CA . HIS A 1 298 ? -15.679 -19.524 20.731 1.00 80.62 298 HIS A CA 1
ATOM 2368 C C . HIS A 1 298 ? -14.561 -18.695 21.379 1.00 80.62 298 HIS A C 1
ATOM 2370 O O . HIS A 1 298 ? -14.441 -18.657 22.602 1.00 80.62 298 HIS A O 1
ATOM 2376 N N . ARG A 1 299 ? -13.772 -17.949 20.593 1.00 67.06 299 ARG A N 1
ATOM 2377 C CA . ARG A 1 299 ? -12.764 -17.029 21.152 1.00 67.06 299 ARG A CA 1
ATOM 2378 C C . ARG A 1 299 ? -13.389 -15.881 21.938 1.00 67.06 299 ARG A C 1
ATOM 2380 O O . ARG A 1 299 ? -12.833 -15.504 22.969 1.00 67.06 299 ARG A O 1
ATOM 2387 N N . CYS A 1 300 ? -14.501 -15.323 21.467 1.00 62.16 300 CYS A N 1
ATOM 2388 C CA . CYS A 1 300 ? -15.227 -14.280 22.191 1.00 62.16 300 CYS A CA 1
ATOM 2389 C C . CYS A 1 300 ? -15.779 -14.809 23.521 1.00 62.16 300 CYS A C 1
ATOM 2391 O O . CYS A 1 300 ? -15.607 -14.162 24.553 1.00 62.16 300 CYS A O 1
ATOM 2393 N N . LEU A 1 301 ? -16.340 -16.020 23.515 1.00 75.94 301 LEU A N 1
ATOM 2394 C CA . LEU A 1 301 ? -16.798 -16.709 24.718 1.00 75.94 301 LEU A CA 1
ATOM 2395 C C . LEU A 1 301 ? -15.655 -16.956 25.712 1.00 75.94 301 LEU A C 1
ATOM 2397 O O . LEU A 1 301 ? -15.783 -16.609 26.882 1.00 75.94 301 LEU A O 1
ATOM 2401 N N . LEU A 1 302 ? -14.506 -17.469 25.260 1.00 72.44 302 LEU A N 1
ATOM 2402 C CA . LEU A 1 302 ? -13.341 -17.664 26.132 1.00 72.44 302 LEU A CA 1
ATOM 2403 C C . LEU A 1 302 ? -12.897 -16.354 26.792 1.00 72.44 302 LEU A C 1
ATOM 2405 O O . LEU A 1 302 ? -12.605 -16.339 27.984 1.00 72.44 302 LEU A O 1
ATOM 2409 N N . ARG A 1 303 ? -12.887 -15.235 26.055 1.00 61.62 303 ARG A N 1
ATOM 2410 C CA . ARG A 1 303 ? -12.578 -13.922 26.645 1.00 61.62 303 ARG A CA 1
ATOM 2411 C C . ARG A 1 303 ? -13.572 -13.531 27.724 1.00 61.62 303 ARG A C 1
ATOM 2413 O O . ARG A 1 303 ? -13.134 -13.089 28.777 1.00 61.62 303 ARG A O 1
ATOM 2420 N N . ALA A 1 304 ? -14.865 -13.714 27.467 1.00 66.44 304 ALA A N 1
ATOM 2421 C CA . ALA A 1 304 ? -15.913 -13.428 28.435 1.00 66.44 304 ALA A CA 1
ATOM 2422 C C . ALA A 1 304 ? -15.728 -14.266 29.712 1.00 66.44 304 ALA A C 1
ATOM 2424 O O . ALA A 1 304 ? -15.711 -13.724 30.815 1.00 66.44 304 ALA A O 1
ATOM 2425 N N . ILE A 1 305 ? -15.437 -15.561 29.563 1.00 71.81 305 ILE A N 1
ATOM 2426 C CA . ILE A 1 305 ? -15.151 -16.469 30.680 1.00 71.81 305 ILE A CA 1
ATOM 2427 C C . ILE A 1 305 ? -13.945 -15.986 31.487 1.00 71.81 305 ILE A C 1
ATOM 2429 O O . ILE A 1 305 ? -14.018 -15.925 32.709 1.00 71.81 305 ILE A O 1
ATOM 2433 N N . TYR A 1 306 ? -12.855 -15.579 30.834 1.00 72.50 306 TYR A N 1
ATOM 2434 C CA . TYR A 1 306 ? -11.653 -15.109 31.532 1.00 72.50 306 TYR A CA 1
ATOM 2435 C C . TYR A 1 306 ? -11.831 -13.779 32.287 1.00 72.50 306 TYR A C 1
ATOM 2437 O O . TYR A 1 306 ? -10.937 -13.405 33.047 1.00 72.50 306 TYR A O 1
ATOM 2445 N N . THR A 1 307 ? -12.960 -13.078 32.124 1.00 62.91 307 THR A N 1
ATOM 2446 C CA . THR A 1 307 ? -13.316 -11.928 32.979 1.00 62.91 307 THR A CA 1
ATOM 2447 C C . THR A 1 307 ? -13.974 -12.327 34.301 1.00 62.91 307 THR A C 1
ATOM 2449 O O . THR A 1 307 ? -14.000 -11.523 35.232 1.00 62.91 307 THR A O 1
ATOM 2452 N N . LEU A 1 308 ? -14.468 -13.563 34.414 1.00 69.06 308 LEU A N 1
ATOM 2453 C CA . LEU A 1 308 ? -15.088 -14.078 35.632 1.00 69.06 308 LEU A CA 1
ATOM 2454 C C . LEU A 1 308 ? -14.035 -14.376 36.714 1.00 69.06 308 LEU A C 1
ATOM 2456 O O . LEU A 1 308 ? -12.866 -14.628 36.390 1.00 69.06 308 LEU A O 1
ATOM 2460 N N . PRO A 1 309 ? -14.419 -14.417 38.005 1.00 77.06 309 PRO A N 1
ATOM 2461 C CA . PRO A 1 309 ? -13.553 -14.924 39.064 1.00 77.06 309 PRO A CA 1
ATOM 2462 C C . PRO A 1 309 ? -13.021 -16.321 38.723 1.00 77.06 309 PRO A C 1
ATOM 2464 O O . PRO A 1 309 ? -13.764 -17.150 38.207 1.00 77.06 309 PRO A O 1
ATOM 2467 N N . VAL A 1 310 ? -11.758 -16.610 39.059 1.00 73.75 310 VAL A N 1
ATOM 2468 C CA . VAL A 1 310 ? -11.076 -17.882 38.716 1.00 73.75 310 VAL A CA 1
ATOM 2469 C C . VAL A 1 310 ? -11.916 -19.117 39.070 1.00 73.75 310 VAL A C 1
ATOM 2471 O O . VAL A 1 310 ? -11.970 -20.066 38.299 1.00 73.75 310 VAL A O 1
ATOM 2474 N N . VAL A 1 311 ? -12.629 -19.073 40.198 1.00 78.06 311 VAL A N 1
ATOM 2475 C CA . VAL A 1 311 ? -13.492 -20.163 40.684 1.00 78.06 311 VAL A CA 1
ATOM 2476 C C . VAL A 1 311 ? -14.669 -20.455 39.742 1.00 78.06 311 VAL A C 1
ATOM 2478 O O . VAL A 1 311 ? -15.131 -21.589 39.664 1.00 78.06 311 VAL A O 1
ATOM 2481 N N . GLU A 1 312 ? -15.157 -19.451 39.014 1.00 79.50 312 GLU A N 1
ATOM 2482 C CA . GLU A 1 312 ? -16.243 -19.615 38.048 1.00 79.50 312 GLU A CA 1
ATOM 2483 C C . GLU A 1 312 ? -15.737 -20.033 36.666 1.00 79.50 312 GLU A C 1
ATOM 2485 O O . GLU A 1 312 ? -16.457 -20.724 35.951 1.00 79.50 312 GLU A O 1
ATOM 2490 N N . GLN A 1 313 ? -14.496 -19.695 36.299 1.00 80.94 313 GLN A N 1
ATOM 2491 C CA . GLN A 1 313 ? -13.933 -20.012 34.978 1.00 80.94 313 GLN A CA 1
ATOM 2492 C C . GLN A 1 313 ? -13.957 -21.515 34.684 1.00 80.94 313 GLN A C 1
ATOM 2494 O O . GLN A 1 313 ? -14.391 -21.926 33.607 1.00 80.94 313 GLN A O 1
ATOM 2499 N N . ASP A 1 314 ? -13.572 -22.340 35.661 1.00 81.31 314 ASP A N 1
ATOM 2500 C CA . ASP A 1 314 ? -13.535 -23.800 35.521 1.00 81.31 314 ASP A CA 1
ATOM 2501 C C . ASP A 1 314 ? -14.922 -24.398 35.246 1.00 81.31 314 ASP A C 1
ATOM 2503 O O . ASP A 1 314 ? -15.045 -25.389 34.523 1.00 81.31 314 ASP A O 1
ATOM 2507 N N . LYS A 1 315 ? -15.992 -23.783 35.769 1.00 85.38 315 LYS A N 1
ATOM 2508 C CA . LYS A 1 315 ? -17.367 -24.216 35.485 1.00 85.38 315 LYS A CA 1
ATOM 2509 C C . LYS A 1 315 ? -17.692 -24.060 34.000 1.00 85.38 315 LYS A C 1
ATOM 2511 O O . LYS A 1 315 ? -18.327 -24.935 33.420 1.00 85.38 315 LYS A O 1
ATOM 2516 N N . TRP A 1 316 ? -17.245 -22.968 33.387 1.00 88.19 316 TRP A N 1
ATOM 2517 C CA . TRP A 1 316 ? -17.498 -22.681 31.980 1.00 88.19 316 TRP A CA 1
ATOM 2518 C C . TRP A 1 316 ? -16.584 -23.481 31.055 1.00 88.19 316 TRP A C 1
ATOM 2520 O O . TRP A 1 316 ? -17.072 -24.117 30.129 1.00 88.19 316 TRP A O 1
ATOM 2530 N N . LEU A 1 317 ? -15.273 -23.501 31.309 1.00 84.50 317 LEU A N 1
ATOM 2531 C CA . LEU A 1 317 ? -14.289 -24.118 30.408 1.00 84.50 317 LEU A CA 1
ATOM 2532 C C . LEU A 1 317 ? -14.527 -25.620 30.179 1.00 84.50 317 LEU A C 1
ATOM 2534 O O . LEU A 1 317 ? -14.191 -26.131 29.114 1.00 84.50 317 LEU A O 1
ATOM 2538 N N . ASN A 1 318 ? -15.157 -26.308 31.134 1.00 84.44 318 ASN A N 1
ATOM 2539 C CA . ASN A 1 318 ? -15.504 -27.728 31.027 1.00 84.44 318 ASN A CA 1
ATOM 2540 C C . ASN A 1 318 ? -16.807 -28.008 30.255 1.00 84.44 318 ASN A C 1
ATOM 2542 O O . ASN A 1 318 ? -17.176 -29.169 30.085 1.00 84.44 318 ASN A O 1
ATOM 2546 N N . CYS A 1 319 ? -17.524 -26.976 29.803 1.00 88.31 319 CYS A N 1
ATOM 2547 C CA . CYS A 1 319 ? -18.826 -27.135 29.157 1.00 88.31 319 CYS A CA 1
ATOM 2548 C C . CYS A 1 319 ? -18.761 -27.266 27.630 1.00 88.31 319 CYS A C 1
ATOM 2550 O O . CYS A 1 319 ? -19.805 -27.475 27.018 1.00 88.31 319 CYS A O 1
ATOM 2552 N N . PHE A 1 320 ? -17.586 -27.158 27.001 1.00 88.50 320 PHE A N 1
ATOM 2553 C CA . PHE A 1 320 ? -17.462 -27.069 25.541 1.00 88.50 320 PHE A CA 1
ATOM 2554 C C . PHE A 1 320 ? -16.537 -28.134 24.962 1.00 88.50 320 PHE A C 1
ATOM 2556 O O . PHE A 1 320 ? -15.509 -28.464 25.548 1.00 88.50 320 PHE A O 1
ATOM 2563 N N . VAL A 1 321 ? -16.868 -28.616 23.766 1.00 86.50 321 VAL A N 1
ATOM 2564 C CA . VAL A 1 321 ? -16.033 -29.537 22.982 1.00 86.50 321 VAL A CA 1
ATOM 2565 C C . VAL A 1 321 ? -16.022 -29.140 21.510 1.00 86.50 321 VAL A C 1
ATOM 2567 O O . VAL A 1 321 ? -16.978 -28.546 21.009 1.00 86.50 321 VAL A O 1
ATOM 2570 N N . ALA A 1 322 ? -14.946 -29.497 20.806 1.00 81.44 322 ALA A N 1
ATOM 2571 C CA . ALA A 1 322 ? -14.899 -29.402 19.352 1.00 81.44 322 ALA A CA 1
ATOM 2572 C C . ALA A 1 322 ? -15.901 -30.395 18.734 1.00 81.44 322 ALA A C 1
ATOM 2574 O O . ALA A 1 322 ? -15.960 -31.561 19.131 1.00 81.44 322 ALA A O 1
ATOM 2575 N N . ALA A 1 323 ? -16.707 -29.913 17.793 1.00 66.81 323 ALA A N 1
ATOM 2576 C CA . ALA A 1 323 ? -17.807 -30.643 17.183 1.00 66.81 323 ALA A CA 1
ATOM 2577 C C . ALA A 1 323 ? -17.343 -31.630 16.098 1.00 66.81 323 ALA A C 1
ATOM 2579 O O . ALA A 1 323 ? -17.994 -32.656 15.970 1.00 66.81 323 ALA A O 1
ATOM 2580 N N . ASP A 1 324 ? -16.221 -31.383 15.397 1.00 62.34 324 ASP A N 1
ATOM 2581 C CA . ASP A 1 324 ? -15.692 -32.263 14.336 1.00 62.34 324 ASP A CA 1
ATOM 2582 C C . ASP A 1 324 ? -14.156 -32.193 14.168 1.00 62.34 324 ASP A C 1
ATOM 2584 O O . ASP A 1 324 ? -13.530 -31.157 14.387 1.00 62.34 324 ASP A O 1
ATOM 2588 N N . SER A 1 325 ? -13.547 -33.297 13.707 1.00 50.59 325 SER A N 1
ATOM 2589 C CA . SER A 1 325 ? -12.096 -33.480 13.486 1.00 50.59 325 SER A CA 1
ATOM 2590 C C . SER A 1 325 ? -11.616 -33.205 12.047 1.00 50.59 325 SER A C 1
ATOM 2592 O O . SER A 1 325 ? -10.480 -33.522 11.691 1.00 50.59 325 SER A O 1
ATOM 2594 N N . THR A 1 326 ? -12.464 -32.623 11.193 1.00 49.34 326 THR A N 1
ATOM 2595 C CA . THR A 1 326 ? -12.253 -32.530 9.732 1.00 49.34 326 THR A CA 1
ATOM 2596 C C . THR A 1 326 ? -11.683 -31.192 9.239 1.00 49.34 326 THR A C 1
ATOM 2598 O O . THR A 1 326 ? -11.573 -30.972 8.034 1.00 49.34 326 THR A O 1
ATOM 2601 N N . GLY A 1 327 ? -11.242 -30.309 10.143 1.00 48.31 327 GLY A N 1
ATOM 2602 C CA . GLY A 1 327 ? -10.445 -29.122 9.790 1.00 48.31 327 GLY A CA 1
ATOM 2603 C C . GLY A 1 327 ? -11.218 -27.806 9.628 1.00 48.31 327 GLY A C 1
ATOM 2604 O O . GLY A 1 327 ? -10.615 -26.796 9.267 1.00 48.31 327 GLY A O 1
ATOM 2605 N N . ARG A 1 328 ? -12.518 -27.779 9.943 1.00 51.28 328 ARG A N 1
ATOM 2606 C CA . ARG A 1 328 ? -13.250 -26.559 10.332 1.00 51.28 328 ARG A CA 1
ATOM 2607 C C . ARG A 1 328 ? -13.825 -26.801 11.726 1.00 51.28 328 ARG A C 1
ATOM 2609 O O . ARG A 1 328 ? -14.906 -27.359 11.857 1.00 51.28 328 ARG A O 1
ATOM 2616 N N . GLU A 1 329 ? -13.038 -26.500 12.755 1.00 60.53 329 GLU A N 1
ATOM 2617 C CA . GLU A 1 329 ? -13.409 -26.757 14.152 1.00 60.53 329 GLU A CA 1
ATOM 2618 C C . GLU A 1 329 ? -14.552 -25.826 14.575 1.00 60.53 329 GLU A C 1
ATOM 2620 O O . GLU A 1 329 ? -14.332 -24.672 14.948 1.00 60.53 329 GLU A O 1
ATOM 2625 N N . ASN A 1 330 ? -15.777 -26.337 14.497 1.00 79.06 330 ASN A N 1
ATOM 2626 C CA . ASN A 1 330 ? -16.914 -25.768 15.204 1.00 79.06 330 ASN A CA 1
ATOM 2627 C C . ASN A 1 330 ? -16.942 -26.303 16.646 1.00 79.06 330 ASN A C 1
ATOM 2629 O O . ASN A 1 330 ? -16.337 -27.332 16.944 1.00 79.06 330 ASN A O 1
ATOM 2633 N N . PHE A 1 331 ? -17.642 -25.624 17.544 1.00 84.75 331 PHE A N 1
ATOM 2634 C CA . PHE A 1 331 ? -17.736 -25.926 18.970 1.00 84.75 331 PHE A CA 1
ATOM 2635 C C . PHE A 1 331 ? -19.192 -26.133 19.368 1.00 84.75 331 PHE A C 1
ATOM 2637 O O . PHE A 1 331 ? -20.087 -25.547 18.766 1.00 84.75 331 PHE A O 1
ATOM 2644 N N . ARG A 1 332 ? -19.420 -26.954 20.393 1.00 87.44 332 ARG A N 1
ATOM 2645 C CA . ARG A 1 332 ? -20.746 -27.194 20.974 1.00 87.44 332 ARG A CA 1
ATOM 2646 C C . ARG A 1 332 ? -20.661 -27.429 22.476 1.00 87.44 332 ARG A C 1
ATOM 2648 O O . ARG A 1 332 ? -19.577 -27.689 23.008 1.00 87.44 332 ARG A O 1
ATOM 2655 N N . LEU A 1 333 ? -21.809 -27.385 23.144 1.00 87.88 333 LEU A N 1
ATOM 2656 C CA . LEU A 1 333 ? -21.927 -27.806 24.538 1.00 87.88 333 LEU A CA 1
ATOM 2657 C C . LEU A 1 333 ? -21.740 -29.327 24.682 1.00 87.88 333 LEU A C 1
ATOM 2659 O O . LEU A 1 333 ? -22.119 -30.098 23.800 1.00 87.88 333 LEU A O 1
ATOM 2663 N N . VAL A 1 334 ? -21.154 -29.758 25.801 1.00 88.56 334 VAL A N 1
ATOM 2664 C CA . VAL A 1 334 ? -21.153 -31.173 26.213 1.00 88.56 334 VAL A CA 1
ATOM 2665 C C . VAL A 1 334 ? -22.541 -31.608 26.685 1.00 88.56 334 VAL A C 1
ATOM 2667 O O . VAL A 1 334 ? -23.336 -30.790 27.153 1.00 88.56 334 VAL A O 1
ATOM 2670 N N . ASP A 1 335 ? -22.818 -32.910 26.629 1.00 80.56 335 ASP A N 1
ATOM 2671 C CA . ASP A 1 335 ? -24.056 -33.467 27.175 1.00 80.56 335 ASP A CA 1
ATOM 2672 C C . ASP A 1 335 ? -24.170 -33.150 28.679 1.00 80.56 335 ASP A C 1
ATOM 2674 O O . ASP A 1 335 ? -23.249 -33.418 29.453 1.00 80.56 335 ASP A O 1
ATOM 2678 N N . ASN A 1 336 ? -25.312 -32.597 29.103 1.00 83.38 336 ASN A N 1
ATOM 2679 C CA . ASN A 1 336 ? -25.562 -32.113 30.472 1.00 83.38 336 ASN A CA 1
ATOM 2680 C C . ASN A 1 336 ? -24.601 -31.005 30.949 1.00 83.38 336 ASN A C 1
ATOM 2682 O O . ASN A 1 336 ? -24.263 -30.946 32.134 1.00 83.38 336 ASN A O 1
ATOM 2686 N N . ALA A 1 337 ? -24.160 -30.128 30.043 1.00 86.19 337 ALA A N 1
ATOM 2687 C CA . ALA A 1 337 ? -23.379 -28.949 30.402 1.00 86.19 337 ALA A CA 1
ATOM 2688 C C . ALA A 1 337 ? -24.037 -28.130 31.530 1.00 86.19 337 ALA A C 1
ATOM 2690 O O . ALA A 1 337 ? -25.257 -27.983 31.607 1.00 86.19 337 ALA A O 1
ATOM 2691 N N . ALA A 1 338 ? -23.204 -27.548 32.395 1.00 85.75 338 ALA A N 1
ATOM 2692 C CA . ALA A 1 338 ? -23.651 -26.729 33.523 1.00 85.75 338 ALA A CA 1
ATOM 2693 C C . ALA A 1 338 ? -24.122 -25.317 33.117 1.00 85.75 338 ALA A C 1
ATOM 2695 O O . ALA A 1 338 ? -24.500 -24.528 33.989 1.00 85.75 338 ALA A O 1
ATOM 2696 N N . VAL A 1 339 ? -24.038 -24.992 31.824 1.00 87.06 339 VAL A N 1
ATOM 2697 C CA . VAL A 1 339 ? -24.420 -23.717 31.208 1.00 87.06 339 VAL A CA 1
ATOM 2698 C C . VAL A 1 339 ? -25.159 -24.000 29.901 1.00 87.06 339 VAL A C 1
ATOM 2700 O O . VAL A 1 339 ? -24.843 -24.964 29.203 1.00 87.06 339 VAL A O 1
ATOM 2703 N N . SER A 1 340 ? -26.146 -23.171 29.579 1.00 88.56 340 SER A N 1
ATOM 2704 C CA . SER A 1 340 ? -26.925 -23.241 28.340 1.00 88.56 340 SER A CA 1
ATOM 2705 C C . SER A 1 340 ? -26.411 -22.258 27.282 1.00 88.56 340 SER A C 1
ATOM 2707 O O . SER A 1 340 ? -25.639 -21.348 27.585 1.00 88.56 340 SER A O 1
ATOM 2709 N N . VAL A 1 341 ? -26.874 -22.392 26.034 1.00 82.38 341 VAL A N 1
ATOM 2710 C CA . VAL A 1 341 ? -26.609 -21.387 24.984 1.00 82.38 341 VAL A CA 1
ATOM 2711 C C . VAL A 1 341 ? -27.158 -20.011 25.377 1.00 82.38 341 VAL A C 1
ATOM 2713 O O . VAL A 1 341 ? -26.543 -18.995 25.065 1.00 82.38 341 VAL A O 1
ATOM 2716 N N . GLU A 1 342 ? -28.261 -19.956 26.123 1.00 81.38 342 GLU A N 1
ATOM 2717 C CA . GLU A 1 342 ? -28.802 -18.694 26.634 1.00 81.38 342 GLU A CA 1
ATOM 2718 C C . GLU A 1 342 ? -27.878 -18.064 27.686 1.00 81.38 342 GLU A C 1
ATOM 2720 O O . GLU A 1 342 ? -27.640 -16.858 27.658 1.00 81.38 342 GLU A O 1
ATOM 2725 N N . ASP A 1 343 ? -27.271 -18.875 28.560 1.00 84.50 343 ASP A N 1
ATOM 2726 C CA . ASP A 1 343 ? -26.263 -18.395 29.512 1.00 84.50 343 ASP A CA 1
ATOM 2727 C C . ASP A 1 343 ? -25.013 -17.884 28.787 1.00 84.50 343 ASP A C 1
ATOM 2729 O O . ASP A 1 343 ? -24.461 -16.859 29.177 1.00 84.50 343 ASP A O 1
ATOM 2733 N N . ILE A 1 344 ? -24.579 -18.556 27.712 1.00 82.06 344 ILE A N 1
ATOM 2734 C CA . ILE A 1 344 ? -23.484 -18.088 26.846 1.00 82.06 344 ILE A CA 1
ATOM 2735 C C . ILE A 1 344 ? -23.832 -16.724 26.248 1.00 82.06 344 ILE A C 1
ATOM 2737 O O . ILE A 1 344 ? -23.044 -15.786 26.373 1.00 82.06 344 ILE A O 1
ATOM 2741 N N . LYS A 1 345 ? -25.013 -16.596 25.629 1.00 75.69 345 LYS A N 1
ATOM 2742 C CA . LYS A 1 345 ? -25.493 -15.334 25.049 1.00 75.69 345 LYS A CA 1
ATOM 2743 C C . LYS A 1 345 ? -25.532 -14.233 26.101 1.00 75.69 345 LYS A C 1
ATOM 2745 O O . LYS A 1 345 ? -25.055 -13.131 25.838 1.00 75.69 345 LYS A O 1
ATOM 2750 N N . LYS A 1 346 ? -26.026 -14.541 27.300 1.00 77.25 346 LYS A N 1
ATOM 2751 C CA . LYS A 1 346 ? -26.087 -13.615 28.430 1.00 77.25 346 LYS A CA 1
ATOM 2752 C C . LYS A 1 346 ? -24.701 -13.208 28.927 1.00 77.25 346 LYS A C 1
ATOM 2754 O O . LYS A 1 346 ? -24.450 -12.017 29.028 1.00 77.25 346 LYS A O 1
ATOM 2759 N N . LEU A 1 347 ? -23.786 -14.148 29.161 1.00 75.56 347 LEU A N 1
ATOM 2760 C CA . LEU A 1 347 ? -22.407 -13.857 29.571 1.00 75.56 347 LEU A CA 1
ATOM 2761 C C . LEU A 1 347 ? -21.701 -12.982 28.527 1.00 75.56 347 LEU A C 1
ATOM 2763 O O . LEU A 1 347 ? -21.067 -11.982 28.854 1.00 75.56 347 LEU A O 1
ATOM 2767 N N . MET A 1 348 ? -21.850 -13.327 27.248 1.00 69.69 348 MET A N 1
ATOM 2768 C CA . MET A 1 348 ? -21.290 -12.549 26.146 1.00 69.69 348 MET A CA 1
ATOM 2769 C C . MET A 1 348 ? -21.940 -11.164 26.022 1.00 69.69 348 MET A C 1
ATOM 2771 O O . MET A 1 348 ? -21.258 -10.219 25.630 1.00 69.69 348 MET A O 1
ATOM 2775 N N . ALA A 1 349 ? -23.225 -11.025 26.362 1.00 61.56 349 ALA A N 1
ATOM 2776 C CA . ALA A 1 349 ? -23.928 -9.748 26.424 1.00 61.56 349 ALA A CA 1
ATOM 2777 C C . ALA A 1 349 ? -23.528 -8.913 27.653 1.00 61.56 349 ALA A C 1
ATOM 2779 O O . ALA A 1 349 ? -23.400 -7.703 27.534 1.00 61.56 349 ALA A O 1
ATOM 2780 N N . GLU A 1 350 ? -23.275 -9.524 28.809 1.00 56.72 350 GLU A N 1
ATOM 2781 C CA . GLU A 1 350 ? -22.854 -8.847 30.045 1.00 56.72 350 GLU A CA 1
ATOM 2782 C C . GLU A 1 350 ? -21.389 -8.394 29.988 1.00 56.72 350 GLU A C 1
ATOM 2784 O O . GLU A 1 350 ? -21.035 -7.348 30.531 1.00 56.72 350 GLU A O 1
ATOM 2789 N N . CYS A 1 351 ? -20.545 -9.106 29.237 1.00 53.72 351 CYS A N 1
ATOM 2790 C CA . CYS A 1 351 ? -19.226 -8.617 28.841 1.00 53.72 351 CYS A CA 1
ATOM 2791 C C . CYS A 1 351 ? -19.290 -7.476 27.807 1.00 53.72 351 CYS A C 1
ATOM 2793 O O . CYS A 1 351 ? -18.248 -6.886 27.500 1.00 53.72 351 CYS A O 1
ATOM 2795 N N . ARG A 1 352 ? -20.479 -7.123 27.278 1.00 45.81 352 ARG A N 1
ATOM 2796 C CA . ARG A 1 352 ? -20.665 -5.879 26.517 1.00 45.81 352 ARG A CA 1
ATOM 2797 C C . ARG A 1 352 ? -20.741 -4.726 27.486 1.00 45.81 352 ARG A C 1
ATOM 2799 O O . ARG A 1 352 ? -21.767 -4.299 27.997 1.00 45.81 352 ARG A O 1
ATOM 2806 N N . HIS A 1 353 ? -19.575 -4.194 27.682 1.00 46.44 353 HIS A N 1
ATOM 2807 C CA . HIS A 1 353 ? -19.359 -2.903 28.243 1.00 46.44 353 HIS A CA 1
ATOM 2808 C C . HIS A 1 353 ? -19.740 -1.816 27.210 1.00 46.44 353 HIS A C 1
ATOM 2810 O O . HIS A 1 353 ? -19.161 -1.715 26.126 1.00 46.44 353 HIS A O 1
ATOM 2816 N N 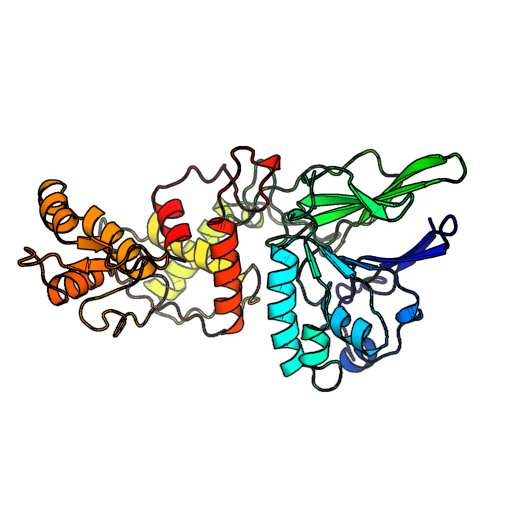. THR A 1 354 ? -20.759 -1.026 27.531 1.00 41.00 354 THR A N 1
ATOM 2817 C CA . THR A 1 354 ? -21.308 0.047 26.699 1.00 41.00 354 THR A CA 1
ATOM 2818 C C . THR A 1 354 ? -20.858 1.402 27.232 1.00 41.00 354 THR A C 1
ATOM 2820 O O . THR A 1 354 ? -21.200 1.786 28.350 1.00 41.00 354 THR A O 1
ATOM 2823 N N . TYR A 1 355 ? -20.121 2.163 26.426 1.00 48.25 355 TYR A N 1
ATOM 2824 C CA . TYR A 1 355 ? -20.001 3.602 26.654 1.00 48.25 355 TYR A CA 1
ATOM 2825 C C . TYR A 1 355 ? -21.315 4.270 26.230 1.00 48.25 355 TYR A C 1
ATOM 2827 O O . TYR A 1 355 ? -21.979 3.761 25.326 1.00 48.25 355 TYR A O 1
ATOM 2835 N N . PRO A 1 356 ? -21.688 5.434 26.789 1.00 54.12 356 PRO A N 1
ATOM 2836 C CA . PRO A 1 356 ? -22.841 6.208 26.316 1.00 54.12 356 PRO A CA 1
ATOM 2837 C C . PRO A 1 356 ? -22.602 6.843 24.928 1.00 54.12 356 PRO A C 1
ATOM 2839 O O . PRO A 1 356 ? -23.251 7.822 24.574 1.00 54.12 356 PRO A O 1
ATOM 2842 N N . VAL A 1 357 ? -21.639 6.322 24.164 1.00 61.69 357 VAL A N 1
ATOM 2843 C CA . VAL A 1 357 ? -21.173 6.836 22.881 1.00 61.69 357 VAL A CA 1
ATOM 2844 C C . VAL A 1 357 ? -21.249 5.703 21.869 1.00 61.69 357 VAL A C 1
ATOM 2846 O O . VAL A 1 357 ? -20.599 4.668 22.025 1.00 61.69 357 VAL A O 1
ATOM 2849 N N . GLU A 1 358 ? -22.040 5.912 20.825 1.00 67.50 358 GLU A N 1
ATOM 2850 C CA . GLU A 1 358 ? -22.095 5.032 19.666 1.00 67.50 358 GLU A CA 1
ATOM 2851 C C . GLU A 1 358 ? -21.010 5.446 18.661 1.00 67.50 358 GLU A C 1
ATOM 2853 O O . GLU A 1 358 ? -20.912 6.617 18.293 1.00 67.50 358 GLU A O 1
ATOM 2858 N N . ILE A 1 359 ? -20.186 4.493 18.213 1.00 72.25 359 ILE A N 1
ATOM 2859 C CA . ILE A 1 359 ? -19.209 4.713 17.139 1.00 72.25 359 ILE A CA 1
ATOM 2860 C C . ILE A 1 359 ? -19.737 4.033 15.879 1.00 72.25 359 ILE A C 1
ATOM 2862 O O . ILE A 1 359 ? -19.763 2.804 15.789 1.00 72.25 359 ILE A O 1
ATOM 2866 N N . VAL A 1 360 ? -20.120 4.837 14.890 1.00 73.56 360 VAL A N 1
ATOM 2867 C CA . VAL A 1 360 ? -20.633 4.353 13.606 1.00 73.56 360 VAL A CA 1
ATOM 2868 C C . VAL A 1 360 ? -19.537 4.451 12.549 1.00 73.56 360 VAL A C 1
ATOM 2870 O O . VAL A 1 360 ? -19.084 5.541 12.215 1.00 73.56 360 VAL A O 1
ATOM 2873 N N . LEU A 1 361 ? -19.124 3.303 12.002 1.00 78.38 361 LEU A N 1
ATOM 2874 C CA . LEU A 1 361 ? -18.311 3.247 10.786 1.00 78.38 361 LEU A CA 1
ATOM 2875 C C . LEU A 1 361 ? -19.226 2.997 9.586 1.00 78.38 361 LEU A C 1
ATOM 2877 O O . LEU A 1 361 ? -19.664 1.865 9.361 1.00 78.38 361 LEU A O 1
ATOM 2881 N N . ASP A 1 362 ? -19.514 4.048 8.832 1.00 76.06 362 ASP A N 1
ATOM 2882 C CA . ASP A 1 362 ? -20.443 4.053 7.698 1.00 76.06 362 ASP A CA 1
ATOM 2883 C C . ASP A 1 362 ? -19.854 3.435 6.414 1.00 76.06 362 ASP A C 1
ATOM 2885 O O . ASP A 1 362 ? -20.579 2.838 5.621 1.00 76.06 362 ASP A O 1
ATOM 2889 N N . SER A 1 363 ? -18.534 3.497 6.230 1.00 82.94 363 SER A N 1
ATOM 2890 C CA . SER A 1 363 ? -17.861 2.989 5.029 1.00 82.94 363 SER A CA 1
ATOM 2891 C C . SER A 1 363 ? -17.715 1.458 5.008 1.00 82.94 363 SER A C 1
ATOM 2893 O O . SER A 1 363 ? -16.973 0.858 5.795 1.00 82.94 363 SER A O 1
ATOM 2895 N N . ILE A 1 364 ? -18.362 0.810 4.028 1.00 84.94 364 ILE A N 1
ATOM 2896 C CA . ILE A 1 364 ? -18.192 -0.626 3.728 1.00 84.94 364 ILE A CA 1
ATOM 2897 C C . ILE A 1 364 ? -16.736 -0.929 3.354 1.00 84.94 364 ILE A C 1
ATOM 2899 O O . ILE A 1 364 ? -16.175 -1.932 3.809 1.00 84.94 364 ILE A O 1
ATOM 2903 N N . LEU A 1 365 ? -16.107 -0.062 2.553 1.00 87.81 365 LEU A N 1
ATOM 2904 C CA . LEU A 1 365 ? -14.710 -0.218 2.161 1.00 87.81 365 LEU A CA 1
ATOM 2905 C C . LEU A 1 365 ? -13.801 -0.204 3.391 1.00 87.81 365 LEU A C 1
ATOM 2907 O O . LEU A 1 365 ? -12.960 -1.087 3.534 1.00 87.81 365 LEU A O 1
ATOM 2911 N N . ALA A 1 366 ? -14.012 0.731 4.319 1.00 84.69 366 ALA A N 1
ATOM 2912 C CA . ALA A 1 366 ? -13.223 0.816 5.543 1.00 84.69 366 ALA A CA 1
ATOM 2913 C C . ALA A 1 366 ? -13.341 -0.455 6.395 1.00 84.69 366 ALA A C 1
ATOM 2915 O O . ALA A 1 366 ? -12.333 -0.935 6.911 1.00 84.69 366 ALA A O 1
ATOM 2916 N N . ARG A 1 367 ? -14.536 -1.059 6.491 1.00 81.44 367 ARG A N 1
ATOM 2917 C CA . ARG A 1 367 ? -14.730 -2.354 7.173 1.00 81.44 367 ARG A CA 1
ATOM 2918 C C . ARG A 1 367 ? -13.922 -3.473 6.505 1.00 81.44 367 ARG A C 1
ATOM 2920 O O . ARG A 1 367 ? -13.222 -4.214 7.195 1.00 81.44 367 ARG A O 1
ATOM 2927 N N . LYS A 1 368 ? -13.962 -3.568 5.170 1.00 84.44 368 LYS A N 1
ATOM 2928 C CA . LYS A 1 368 ? -13.169 -4.549 4.402 1.00 84.44 368 LYS A CA 1
ATOM 2929 C C . LYS A 1 368 ? -11.663 -4.329 4.580 1.00 84.44 368 LYS A C 1
ATOM 2931 O O . LYS A 1 368 ? -10.929 -5.292 4.786 1.00 84.44 368 LYS A O 1
ATOM 2936 N N . MET A 1 369 ? -11.207 -3.075 4.556 1.00 88.38 369 MET A N 1
ATOM 2937 C CA . MET A 1 369 ? -9.807 -2.719 4.811 1.00 88.38 369 MET A CA 1
ATOM 2938 C C . MET A 1 369 ? -9.386 -3.137 6.222 1.00 88.38 369 MET A C 1
ATOM 2940 O O . MET A 1 369 ? -8.360 -3.791 6.380 1.00 88.38 369 MET A O 1
ATOM 2944 N N . SER A 1 370 ? -10.204 -2.859 7.241 1.00 84.06 370 SER A N 1
ATOM 2945 C CA . SER A 1 370 ? -9.930 -3.254 8.630 1.00 84.06 370 SER A CA 1
ATOM 2946 C C . SER A 1 370 ? -9.746 -4.768 8.797 1.00 84.06 370 SER A C 1
ATOM 2948 O O . SER A 1 370 ? -8.887 -5.191 9.571 1.00 84.06 370 SER A O 1
ATOM 2950 N N . ALA A 1 371 ? -10.466 -5.592 8.027 1.00 79.69 371 ALA A N 1
ATOM 2951 C CA . ALA A 1 371 ? -10.261 -7.041 8.025 1.00 79.69 371 ALA A CA 1
ATOM 2952 C C . ALA A 1 371 ? -8.861 -7.438 7.513 1.00 79.69 371 ALA A C 1
ATOM 2954 O O . ALA A 1 371 ? -8.236 -8.340 8.067 1.00 79.69 371 ALA A O 1
ATOM 2955 N N . VAL A 1 372 ? -8.321 -6.735 6.508 1.00 85.00 372 VAL A N 1
ATOM 2956 C CA . VAL A 1 372 ? -6.938 -6.957 6.047 1.00 85.00 372 VAL A CA 1
ATOM 2957 C C . VAL A 1 372 ? -5.942 -6.614 7.151 1.00 85.00 372 VAL A C 1
ATOM 2959 O O . VAL A 1 372 ? -5.034 -7.402 7.406 1.00 85.00 372 VAL A O 1
ATOM 2962 N N . PHE A 1 373 ? -6.135 -5.486 7.843 1.00 83.56 373 PHE A N 1
ATOM 2963 C CA . PHE A 1 373 ? -5.290 -5.101 8.979 1.00 83.56 373 PHE A CA 1
ATOM 2964 C C . PHE A 1 373 ? -5.285 -6.187 10.048 1.00 83.56 373 PHE A C 1
ATOM 2966 O O . PHE A 1 373 ? -4.211 -6.652 10.422 1.00 83.56 373 PHE A O 1
ATOM 2973 N N . ARG A 1 374 ? -6.462 -6.636 10.495 1.00 78.00 374 ARG A N 1
ATOM 2974 C CA . ARG A 1 374 ? -6.574 -7.750 11.441 1.00 78.00 374 ARG A CA 1
ATOM 2975 C C . ARG A 1 374 ? -5.784 -8.961 10.988 1.00 78.00 374 ARG A C 1
ATOM 2977 O O . ARG A 1 374 ? -5.002 -9.495 11.770 1.00 78.00 374 ARG A O 1
ATOM 2984 N N . ASP A 1 375 ? -6.022 -9.422 9.764 1.00 75.06 375 ASP A N 1
ATOM 2985 C CA . ASP A 1 375 ? -5.429 -10.663 9.281 1.00 75.06 375 ASP A CA 1
ATOM 2986 C C . ASP A 1 375 ? -3.895 -10.563 9.267 1.00 75.06 375 ASP A C 1
ATOM 2988 O O . ASP A 1 375 ? -3.213 -11.492 9.699 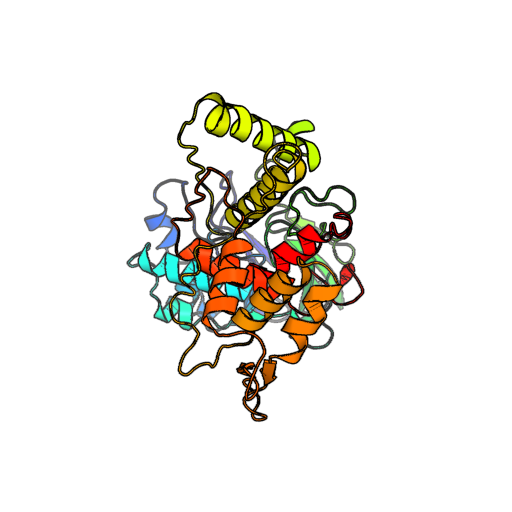1.00 75.06 375 ASP A O 1
ATOM 2992 N N . GLU A 1 376 ? -3.345 -9.421 8.837 1.00 76.62 376 GLU A N 1
ATOM 2993 C CA . GLU A 1 376 ? -1.897 -9.173 8.845 1.00 76.62 376 GLU A CA 1
ATOM 2994 C C . GLU A 1 376 ? -1.330 -9.015 10.265 1.00 76.62 376 GLU A C 1
ATOM 2996 O O . GLU A 1 376 ? -0.226 -9.480 10.552 1.00 76.62 376 GLU A O 1
ATOM 3001 N N . LEU A 1 377 ? -2.093 -8.422 11.185 1.00 68.50 377 LEU A N 1
ATOM 3002 C CA . LEU A 1 377 ? -1.715 -8.278 12.593 1.00 68.50 377 LEU A CA 1
ATOM 3003 C C . LEU A 1 377 ? -1.743 -9.621 13.342 1.00 68.50 377 LEU A C 1
ATOM 3005 O O . LEU A 1 377 ? -0.902 -9.856 14.218 1.00 68.50 377 LEU A O 1
ATOM 3009 N N . CYS A 1 378 ? -2.670 -10.509 12.970 1.00 63.78 378 CYS A N 1
ATOM 3010 C CA . CYS A 1 378 ? -2.839 -11.855 13.518 1.00 63.78 378 CYS A CA 1
ATOM 3011 C C . CYS A 1 378 ? -1.914 -12.901 12.879 1.00 63.78 378 CYS A C 1
ATOM 3013 O O . CYS A 1 378 ? -1.653 -13.942 13.494 1.00 63.78 378 CYS A O 1
ATOM 3015 N N . ARG A 1 379 ? -1.411 -12.664 11.660 1.00 64.12 379 ARG A N 1
ATOM 3016 C CA . ARG A 1 379 ? -0.440 -13.546 11.001 1.00 64.12 379 ARG A CA 1
ATOM 3017 C C . ARG A 1 379 ? 0.780 -13.701 11.915 1.00 64.12 379 ARG A C 1
ATOM 3019 O O . ARG A 1 379 ? 1.341 -12.707 12.370 1.00 64.12 379 ARG A O 1
ATOM 3026 N N . ARG A 1 380 ? 1.169 -14.956 12.215 1.00 48.09 380 ARG A N 1
ATOM 3027 C CA . ARG A 1 380 ? 2.254 -15.312 13.159 1.00 48.09 380 ARG A CA 1
ATOM 3028 C C . ARG A 1 380 ? 3.450 -14.371 12.991 1.00 48.09 380 ARG A C 1
ATOM 3030 O O . ARG A 1 380 ? 4.198 -14.483 12.022 1.00 48.09 380 ARG A O 1
ATOM 3037 N N . GLN A 1 381 ? 3.615 -13.454 13.941 1.00 52.94 381 GLN A N 1
ATOM 3038 C CA . GLN A 1 381 ? 4.714 -12.497 13.933 1.00 52.94 381 GLN A CA 1
ATOM 3039 C C . GLN A 1 381 ? 6.015 -13.265 14.158 1.00 52.94 381 GLN A C 1
ATOM 3041 O O . GLN A 1 381 ? 6.162 -13.958 15.166 1.00 52.94 381 GLN A O 1
ATOM 3046 N N . GLN A 1 382 ? 6.949 -13.168 13.212 1.00 49.91 382 GLN A N 1
ATOM 3047 C CA . GLN A 1 382 ? 8.292 -13.695 13.420 1.00 49.91 382 GLN A CA 1
ATOM 3048 C C . GLN A 1 382 ? 8.955 -12.947 14.586 1.00 49.91 382 GLN A C 1
ATOM 3050 O O . GLN A 1 382 ? 8.679 -11.774 14.853 1.00 49.91 382 GLN A O 1
ATOM 3055 N N . PHE A 1 383 ? 9.814 -13.646 15.329 1.00 41.62 383 PHE A N 1
ATOM 3056 C CA . PHE A 1 383 ? 10.415 -13.127 16.559 1.00 41.62 383 PHE A CA 1
ATOM 3057 C C . PHE A 1 383 ? 11.340 -11.919 16.334 1.00 41.62 383 PHE A C 1
ATOM 3059 O O . PHE A 1 383 ? 11.684 -11.250 17.313 1.00 41.62 383 PHE A O 1
ATOM 3066 N N . ASN A 1 384 ? 11.675 -11.560 15.088 1.00 49.91 384 ASN A N 1
ATOM 3067 C CA . ASN A 1 384 ? 12.525 -10.415 14.766 1.00 49.91 384 ASN A CA 1
ATOM 3068 C C . ASN A 1 384 ? 11.707 -9.244 14.174 1.00 49.91 384 ASN A C 1
ATOM 3070 O O . ASN A 1 384 ? 11.024 -9.409 13.168 1.00 49.91 384 ASN A O 1
ATOM 3074 N N . PRO A 1 385 ? 11.786 -8.027 14.748 1.00 47.19 385 PRO A N 1
ATOM 3075 C CA . PRO A 1 385 ? 11.022 -6.865 14.275 1.00 47.19 385 PRO A CA 1
ATOM 3076 C C . PRO A 1 385 ? 11.496 -6.338 12.909 1.00 47.19 385 PRO A C 1
ATOM 3078 O O . PRO A 1 385 ? 10.773 -5.603 12.233 1.00 47.19 385 PRO A O 1
ATOM 3081 N N . GLU A 1 386 ? 12.692 -6.742 12.483 1.00 54.25 386 GLU A N 1
ATOM 3082 C CA . GLU A 1 386 ? 13.222 -6.473 11.143 1.00 54.25 386 GLU A CA 1
ATOM 3083 C C . GLU A 1 386 ? 12.548 -7.331 10.058 1.00 54.25 386 GLU A C 1
ATOM 3085 O O . GLU A 1 386 ? 12.644 -7.011 8.878 1.00 54.25 386 GLU A O 1
ATOM 3090 N N . GLU A 1 387 ? 11.823 -8.384 10.451 1.00 54.81 387 GLU A N 1
ATOM 3091 C CA . GLU A 1 387 ? 11.164 -9.340 9.550 1.00 54.81 387 GLU A CA 1
ATOM 3092 C C . GLU A 1 387 ? 9.647 -9.106 9.438 1.00 54.81 387 GLU A C 1
ATOM 3094 O O . GLU A 1 387 ? 8.993 -9.711 8.594 1.00 54.81 387 GLU A O 1
ATOM 3099 N N . THR A 1 388 ? 9.062 -8.219 10.255 1.00 56.00 388 THR A N 1
ATOM 3100 C CA . THR A 1 388 ? 7.606 -7.983 10.281 1.00 56.00 388 THR A CA 1
ATOM 3101 C C . THR A 1 388 ? 7.251 -6.535 9.983 1.00 56.00 388 THR A C 1
ATOM 3103 O O . THR A 1 388 ? 7.693 -5.635 10.692 1.00 56.00 388 THR A O 1
ATOM 3106 N N . VAL A 1 389 ? 6.370 -6.298 9.016 1.00 55.56 389 VAL A N 1
ATOM 3107 C CA . VAL A 1 389 ? 5.916 -4.946 8.642 1.00 55.56 389 VAL A CA 1
ATOM 3108 C C . VAL A 1 389 ? 4.973 -4.322 9.699 1.00 55.56 389 VAL A C 1
ATOM 3110 O O . VAL A 1 389 ? 4.794 -3.107 9.733 1.00 55.56 389 VAL A O 1
ATOM 3113 N N . TYR A 1 390 ? 4.419 -5.131 10.612 1.00 59.50 390 TYR A N 1
ATOM 3114 C CA . TYR A 1 390 ? 3.105 -4.863 11.215 1.00 59.50 390 TYR A CA 1
ATOM 3115 C C . TYR A 1 390 ? 3.071 -4.672 12.742 1.00 59.50 390 TYR A C 1
ATOM 3117 O O . TYR A 1 390 ? 2.004 -4.750 13.337 1.00 59.50 390 TYR A O 1
ATOM 3125 N N . ARG A 1 391 ? 4.202 -4.444 13.433 1.00 59.47 391 ARG A N 1
ATOM 3126 C CA . ARG A 1 391 ? 4.139 -4.144 14.879 1.00 59.47 391 ARG A CA 1
ATOM 3127 C C . ARG A 1 391 ? 5.202 -3.196 15.400 1.00 59.47 391 ARG A C 1
ATOM 3129 O O . ARG A 1 391 ? 6.401 -3.454 15.281 1.00 59.47 391 ARG A O 1
ATOM 3136 N N . ASN A 1 392 ? 4.749 -2.187 16.141 1.00 53.34 392 ASN A N 1
ATOM 3137 C CA . ASN A 1 392 ? 5.604 -1.419 17.027 1.00 53.34 392 ASN A CA 1
ATOM 3138 C C . ASN A 1 392 ? 5.753 -2.097 18.402 1.00 53.34 392 ASN A C 1
ATOM 3140 O O . ASN A 1 392 ? 4.778 -2.292 19.125 1.00 53.34 392 ASN A O 1
ATOM 3144 N N . ARG A 1 393 ? 6.982 -2.472 18.779 1.00 49.12 393 ARG A N 1
ATOM 3145 C CA . ARG A 1 393 ? 7.273 -3.110 20.080 1.00 49.12 393 ARG A CA 1
ATOM 3146 C C . ARG A 1 393 ? 7.300 -2.129 21.254 1.00 49.12 393 ARG A C 1
ATOM 3148 O O . ARG A 1 393 ? 7.325 -2.581 22.394 1.00 49.12 393 ARG A O 1
ATOM 3155 N N . GLN A 1 394 ? 7.324 -0.820 20.993 1.00 47.34 394 GLN A N 1
ATOM 3156 C CA . GLN A 1 394 ? 7.316 0.195 22.050 1.00 47.34 394 GLN A CA 1
ATOM 3157 C C . GLN A 1 394 ? 5.949 0.378 22.695 1.00 47.34 394 GLN A C 1
ATOM 3159 O O . GLN A 1 394 ? 5.876 0.844 23.831 1.00 47.34 394 GLN A O 1
ATOM 3164 N N . ILE A 1 395 ? 4.885 -0.082 22.033 1.00 49.94 395 ILE A N 1
ATOM 3165 C CA . ILE A 1 395 ? 3.627 -0.362 22.707 1.00 49.94 395 ILE A CA 1
ATOM 3166 C C . ILE A 1 395 ? 3.901 -1.607 23.547 1.00 49.94 395 ILE A C 1
ATOM 3168 O O . ILE A 1 395 ? 3.640 -2.735 23.116 1.00 49.94 395 ILE A O 1
ATOM 3172 N N . LYS A 1 396 ? 4.528 -1.403 24.721 1.00 42.66 396 LYS A N 1
ATOM 3173 C CA . LYS A 1 396 ? 4.525 -2.377 25.815 1.00 42.66 396 LYS A CA 1
ATOM 3174 C C . LYS A 1 396 ? 3.105 -2.875 25.840 1.00 42.66 396 LYS A C 1
ATOM 3176 O O . LYS A 1 396 ? 2.194 -2.064 25.960 1.00 42.66 396 LYS A O 1
ATOM 3181 N N . VAL A 1 397 ? 2.961 -4.158 25.550 1.00 44.38 397 VAL A N 1
ATOM 3182 C CA . VAL A 1 397 ? 1.681 -4.780 25.267 1.00 44.38 397 VAL A CA 1
ATOM 3183 C C . VAL A 1 397 ? 0.895 -4.695 26.551 1.00 44.38 397 VAL A C 1
ATOM 3185 O O . VAL A 1 397 ? 0.967 -5.583 27.395 1.00 44.38 397 VAL A O 1
ATOM 3188 N N . ASP A 1 398 ? 0.198 -3.582 26.706 1.00 42.50 398 ASP A N 1
ATOM 3189 C CA . ASP A 1 398 ? -0.969 -3.510 27.530 1.00 42.50 398 ASP A CA 1
ATOM 3190 C C . ASP A 1 398 ? -1.780 -4.746 27.121 1.00 42.50 398 ASP A C 1
ATOM 3192 O O . ASP A 1 398 ? -2.007 -4.937 25.914 1.00 42.50 398 ASP A O 1
ATOM 3196 N N . PRO A 1 399 ? -2.101 -5.662 28.051 1.00 41.69 399 PRO A N 1
ATOM 3197 C CA . PRO A 1 399 ? -2.908 -6.842 27.754 1.00 41.69 399 PRO A CA 1
ATOM 3198 C C . PRO A 1 399 ? -4.111 -6.496 26.870 1.00 41.69 399 PRO A C 1
ATOM 3200 O O . PRO A 1 399 ? -4.470 -7.250 25.970 1.00 41.69 399 PRO A O 1
ATOM 3203 N N . ILE A 1 400 ? -4.623 -5.282 27.049 1.00 42.88 400 ILE A N 1
ATOM 3204 C CA . ILE A 1 400 ? -5.685 -4.645 26.297 1.00 42.88 400 ILE A CA 1
ATOM 3205 C C . ILE A 1 400 ? -5.376 -4.489 24.795 1.00 42.88 400 ILE A C 1
ATOM 3207 O O . ILE A 1 400 ? -6.197 -4.874 23.969 1.00 42.88 400 ILE A O 1
ATOM 3211 N N . VAL A 1 401 ? -4.187 -4.020 24.402 1.00 41.91 401 VAL A N 1
ATOM 3212 C CA . VAL A 1 401 ? -3.776 -3.910 22.984 1.00 41.91 401 VAL A CA 1
ATOM 3213 C C . VAL A 1 401 ? -3.778 -5.280 22.308 1.00 41.91 401 VAL A C 1
ATOM 3215 O O . VAL A 1 401 ? -4.200 -5.416 21.160 1.00 41.91 401 VAL A O 1
ATOM 3218 N N . LYS A 1 402 ? -3.354 -6.322 23.032 1.00 41.38 402 LYS A N 1
ATOM 3219 C CA . LYS A 1 402 ? -3.413 -7.705 22.541 1.00 41.38 402 LYS A CA 1
ATOM 3220 C C . LYS A 1 402 ? -4.860 -8.166 22.353 1.00 41.38 402 LYS A C 1
ATOM 3222 O O . LYS A 1 402 ? -5.135 -8.835 21.366 1.00 41.38 402 LYS A O 1
ATOM 3227 N N . THR A 1 403 ? -5.765 -7.791 23.254 1.00 39.69 403 THR A N 1
ATOM 3228 C CA . THR A 1 403 ? -7.199 -8.101 23.164 1.00 39.69 403 THR A CA 1
ATOM 3229 C C . THR A 1 403 ? -7.863 -7.405 21.975 1.00 39.69 403 THR A C 1
ATOM 3231 O O . THR A 1 403 ? -8.613 -8.056 21.252 1.00 39.69 403 THR A O 1
ATOM 3234 N N . ILE A 1 404 ? -7.529 -6.135 21.715 1.00 44.00 404 ILE A N 1
ATOM 3235 C CA . ILE A 1 404 ? -8.052 -5.344 20.585 1.00 44.00 404 ILE A CA 1
ATOM 3236 C C . ILE A 1 404 ? -7.637 -5.955 19.250 1.00 44.00 404 ILE A C 1
ATOM 3238 O O . ILE A 1 404 ? -8.466 -6.174 18.372 1.00 44.00 404 ILE A O 1
ATOM 3242 N N . PHE A 1 405 ? -6.357 -6.304 19.109 1.00 42.78 405 PHE A N 1
ATOM 3243 C CA . PHE A 1 405 ? -5.856 -6.948 17.894 1.00 42.78 405 PHE A CA 1
ATOM 3244 C C . PHE A 1 405 ? -6.475 -8.314 17.612 1.00 42.78 405 PHE A C 1
ATOM 3246 O O . PHE A 1 405 ? -6.397 -8.789 16.486 1.00 42.78 405 PHE A O 1
ATOM 3253 N N . GLN A 1 406 ? -7.049 -8.958 18.626 1.00 37.47 406 GLN A N 1
ATOM 3254 C CA . GLN A 1 406 ? -7.755 -10.217 18.459 1.00 37.47 406 GLN A CA 1
ATOM 3255 C C . GLN A 1 406 ? -9.284 -10.029 18.343 1.00 37.47 406 GLN A C 1
ATOM 3257 O O . GLN A 1 406 ? -9.975 -11.017 18.091 1.00 37.47 406 GLN A O 1
ATOM 3262 N N . SER A 1 407 ? -9.837 -8.844 18.641 1.00 33.75 407 SER A N 1
ATOM 3263 C CA . SER A 1 407 ? -11.276 -8.528 18.541 1.00 33.75 407 SER A CA 1
ATOM 3264 C C . SER A 1 407 ? -11.661 -7.838 17.240 1.00 33.75 407 SER A C 1
ATOM 3266 O O . SER A 1 407 ? -12.792 -8.008 16.801 1.00 33.75 407 SER A O 1
ATOM 3268 N N . ILE A 1 408 ? -10.750 -7.045 16.666 1.00 34.91 408 ILE A N 1
ATOM 3269 C CA . ILE A 1 408 ? -10.828 -6.654 15.254 1.00 34.91 408 ILE A CA 1
ATOM 3270 C C . ILE A 1 408 ? -10.676 -7.936 14.459 1.00 34.91 408 ILE A C 1
ATOM 3272 O O . ILE A 1 408 ? -11.510 -8.157 13.551 1.00 34.91 408 ILE A O 1
#

Radius of gyration: 24.42 Å; chains: 1; bounding box: 60×57×66 Å

Secondary structure (DSSP, 8-state):
-EEEEEES-TT--S--EEEEEETTTTEEEEEEEPPP-SSSSHHHHHHSPPSS-GGG--EEE---S-HHHHTTHHHHHHTT--SEEEE-HHHHHHHHHHHHHHHHHSTTT--HHHHHH--EEEGGGSTT--TT-EEEEETTEEEEEEE--SSTT-EEEEEEEE-TTS-EEEEEE--S--S--SS--SSTTSPPPPPPSS--SEEE---TTTT-PPPHHHHSHHHHHHHHHHHIIIIIIIS---------TTTHHHHHHHHHHHHHHHHS-SSS-------S---GGG--BTTEE-HHHHHHHHHHHHTS-HHHHHHHHTTEEES-SSSS--EEEPTT-SS-HHHHHHHHHHT----S-------HHHHHHHHHHHHHHHS---S-TTS-SS--TTS---HHHHHHHHH-